Protein AF-A0A2R4X0C4-F1 (afdb_monomer_lite)

Organism: NCBI:txid1679096

pLDDT: mean 75.8, std 21.34, range [22.02, 98.19]

Structure (mmCIF, N/CA/C/O backbone):
data_AF-A0A2R4X0C4-F1
#
_entry.id   AF-A0A2R4X0C4-F1
#
loop_
_atom_site.group_PDB
_atom_site.id
_atom_site.type_symbol
_atom_site.label_atom_id
_atom_site.label_alt_id
_atom_site.label_comp_id
_atom_site.label_asym_id
_atom_site.label_entity_id
_atom_site.label_seq_id
_atom_site.pdbx_PDB_ins_code
_atom_site.Cartn_x
_atom_site.Cartn_y
_atom_site.Cartn_z
_atom_site.occupancy
_atom_site.B_iso_or_equiv
_atom_site.auth_seq_id
_atom_site.auth_comp_id
_atom_site.auth_asym_id
_atom_site.auth_atom_id
_atom_site.pdbx_PDB_model_num
ATOM 1 N N . MET A 1 1 ? -17.605 55.710 53.376 1.00 38.50 1 MET A N 1
ATOM 2 C CA . MET A 1 1 ? -18.791 55.066 52.773 1.00 38.50 1 MET A CA 1
ATOM 3 C C . MET A 1 1 ? -18.581 53.583 53.042 1.00 38.50 1 MET A C 1
ATOM 5 O O . MET A 1 1 ? -17.555 53.087 52.608 1.00 38.50 1 MET A O 1
ATOM 9 N N . ARG A 1 2 ? -19.222 52.994 54.061 1.00 29.89 2 ARG A N 1
ATOM 10 C CA . ARG A 1 2 ? -20.649 52.593 54.121 1.00 29.89 2 ARG A CA 1
ATOM 11 C C . ARG A 1 2 ? -21.004 51.613 52.997 1.00 29.89 2 ARG A C 1
ATOM 13 O O . ARG A 1 2 ? -20.759 51.986 51.859 1.00 29.89 2 ARG A O 1
ATOM 20 N N . ASP A 1 3 ? -21.617 50.445 53.194 1.00 27.94 3 ASP A N 1
ATOM 21 C CA . ASP A 1 3 ? -22.065 49.638 54.363 1.00 27.94 3 ASP A CA 1
ATOM 22 C C . ASP A 1 3 ? -22.330 48.201 53.798 1.00 27.94 3 ASP A C 1
ATOM 24 O O . ASP A 1 3 ? -22.493 48.092 52.585 1.00 27.94 3 ASP A O 1
ATOM 28 N N . ILE A 1 4 ? -22.401 47.048 54.489 1.00 29.62 4 ILE A N 1
ATOM 29 C CA . ILE A 1 4 ? -22.318 46.602 55.903 1.00 29.62 4 ILE A CA 1
ATOM 30 C C . ILE A 1 4 ? -21.892 45.090 55.861 1.00 29.62 4 ILE A C 1
ATOM 32 O O . ILE A 1 4 ? -22.227 44.408 54.900 1.00 29.62 4 ILE A O 1
ATOM 36 N N . HIS A 1 5 ? -20.954 44.576 56.680 1.00 27.12 5 HIS A N 1
ATOM 37 C CA . HIS A 1 5 ? -21.185 43.674 57.846 1.00 27.12 5 HIS A CA 1
ATOM 38 C C . HIS A 1 5 ? -22.244 42.548 57.634 1.00 27.12 5 HIS A C 1
ATOM 40 O O . HIS A 1 5 ? -23.368 42.836 57.265 1.00 27.12 5 HIS A O 1
ATOM 46 N N . THR A 1 6 ? -21.988 41.251 57.863 1.00 28.30 6 THR A N 1
ATOM 47 C CA . THR A 1 6 ? -21.573 40.638 59.147 1.00 28.30 6 THR A CA 1
ATOM 48 C C . THR A 1 6 ? -21.000 39.212 58.995 1.00 28.30 6 THR A C 1
ATOM 50 O O . THR A 1 6 ? -21.587 38.374 58.317 1.00 28.30 6 THR A O 1
ATOM 53 N N . THR A 1 7 ? -19.927 38.910 59.732 1.00 36.22 7 THR A N 1
ATOM 54 C CA . THR A 1 7 ? -19.578 37.570 60.278 1.00 36.22 7 THR A CA 1
ATOM 55 C C . THR A 1 7 ? -20.408 37.336 61.579 1.00 36.22 7 THR A C 1
ATOM 57 O O . THR A 1 7 ? -21.028 38.321 61.998 1.00 36.22 7 THR A O 1
ATOM 60 N N . PRO A 1 8 ? -20.486 36.156 62.267 1.00 35.97 8 PRO A N 1
ATOM 61 C CA . PRO A 1 8 ? -19.370 35.235 62.582 1.00 35.97 8 PRO A CA 1
ATOM 62 C C . PRO A 1 8 ? -19.723 33.737 62.831 1.00 35.97 8 PRO A C 1
ATOM 64 O O . PRO A 1 8 ? -20.830 33.299 62.546 1.00 35.97 8 PRO A O 1
ATOM 67 N N . ASP A 1 9 ? -18.772 33.022 63.460 1.00 27.05 9 ASP A N 1
ATOM 68 C CA . ASP A 1 9 ? -18.922 31.760 64.225 1.00 27.05 9 ASP A CA 1
ATOM 69 C C . ASP A 1 9 ? -19.062 30.455 63.390 1.00 27.05 9 ASP A C 1
ATOM 71 O O . ASP A 1 9 ? -19.863 30.379 62.468 1.00 27.05 9 ASP A O 1
ATOM 75 N N . GLY A 1 10 ? -18.293 29.377 63.615 1.00 28.72 10 GLY A N 1
ATOM 76 C CA . GLY A 1 10 ? -17.219 29.170 64.602 1.00 28.72 10 GLY A CA 1
ATOM 77 C C . GLY A 1 10 ? -17.494 28.154 65.721 1.00 28.72 10 GLY A C 1
ATOM 78 O O . GLY A 1 10 ? -17.033 28.368 66.841 1.00 28.72 10 GLY A O 1
ATOM 79 N N . SER A 1 11 ? -18.152 27.024 65.439 1.00 25.64 11 SER A N 1
ATOM 80 C CA . SER A 1 11 ? -18.347 25.945 66.425 1.00 25.64 11 SER A CA 1
ATOM 81 C C . SER A 1 11 ? -18.041 24.537 65.890 1.00 25.64 11 SER A C 1
ATOM 83 O O . SER A 1 11 ? -18.167 24.238 64.704 1.00 25.64 11 SER A O 1
ATOM 85 N N . GLN A 1 12 ? -17.559 23.675 66.793 1.00 25.05 12 GLN A N 1
ATOM 86 C CA . GLN A 1 12 ? -17.023 22.344 66.493 1.00 25.05 12 GLN A CA 1
ATOM 87 C C . GLN A 1 12 ? -18.089 21.232 66.463 1.00 25.05 12 GLN A C 1
ATOM 89 O O . GLN A 1 12 ? -19.072 21.274 67.194 1.00 25.05 12 GLN A O 1
ATOM 94 N N . ALA A 1 13 ? -17.767 20.177 65.707 1.00 24.95 13 ALA A N 1
ATOM 95 C CA . ALA A 1 13 ? -18.035 18.759 65.985 1.00 24.95 13 ALA A CA 1
ATOM 96 C C . ALA A 1 13 ? -19.444 18.310 66.443 1.00 24.95 13 ALA A C 1
ATOM 98 O O . ALA A 1 13 ? -19.803 18.417 67.612 1.00 24.95 13 ALA A O 1
ATOM 99 N N . VAL A 1 14 ? -20.126 17.533 65.586 1.00 23.64 14 VAL A N 1
ATOM 100 C CA . VAL A 1 14 ? -20.993 16.429 66.050 1.00 23.64 14 VAL A CA 1
ATOM 101 C C . VAL A 1 14 ? -20.797 15.181 65.185 1.00 23.64 14 VAL A C 1
ATOM 103 O O . VAL A 1 14 ? -21.371 15.054 64.105 1.00 23.64 14 VAL A O 1
ATOM 106 N N . SER A 1 15 ? -20.057 14.204 65.713 1.00 27.23 15 SER A N 1
ATOM 107 C CA . SER A 1 15 ? -20.121 12.819 65.232 1.00 27.23 15 SER A CA 1
ATOM 108 C C . SER A 1 15 ? -21.524 12.260 65.493 1.00 27.23 15 SER A C 1
ATOM 110 O O . SER A 1 15 ? -21.941 12.117 66.645 1.00 27.23 15 SER A O 1
ATOM 112 N N . ARG A 1 16 ? -22.281 11.939 64.437 1.00 24.89 16 ARG A N 1
ATOM 113 C CA . ARG A 1 16 ? -23.623 11.349 64.568 1.00 24.89 16 ARG A CA 1
ATOM 114 C C . ARG A 1 16 ? -23.571 9.822 64.626 1.00 24.89 16 ARG A C 1
ATOM 116 O O . ARG A 1 16 ? -24.017 9.138 63.712 1.00 24.89 16 ARG A O 1
ATOM 123 N N . ARG A 1 17 ? -23.155 9.282 65.776 1.00 23.05 17 ARG A N 1
ATOM 124 C CA . ARG A 1 17 ? -23.649 7.959 66.196 1.00 23.05 17 ARG A CA 1
ATOM 125 C C . ARG A 1 17 ? -25.148 8.063 66.495 1.00 23.05 17 ARG A C 1
ATOM 127 O O . ARG A 1 17 ? -25.543 8.796 67.400 1.00 23.05 17 ARG A O 1
ATOM 134 N N . ARG A 1 18 ? -25.974 7.256 65.828 1.00 25.33 18 ARG A N 1
ATOM 135 C CA . ARG A 1 18 ? -27.241 6.784 66.406 1.00 25.33 18 ARG A CA 1
ATOM 136 C C . ARG A 1 18 ? -27.170 5.276 66.578 1.00 25.33 18 ARG A C 1
ATOM 138 O O . ARG A 1 18 ? -27.053 4.543 65.606 1.00 25.33 18 ARG A O 1
ATOM 145 N N . LEU A 1 19 ? -27.260 4.836 67.831 1.00 23.55 19 LEU A N 1
ATOM 146 C CA . LEU A 1 19 ? -27.562 3.447 68.141 1.00 23.55 19 LEU A CA 1
ATOM 147 C C . LEU A 1 19 ? -28.991 3.122 67.704 1.00 23.55 19 LEU A C 1
ATOM 149 O O . LEU A 1 19 ? -29.913 3.874 68.021 1.00 23.55 19 LEU A O 1
ATOM 153 N N . LEU A 1 20 ? -29.177 1.930 67.150 1.00 23.52 20 LEU A N 1
ATOM 154 C CA . LEU A 1 20 ? -30.363 1.122 67.405 1.00 23.52 20 LEU A CA 1
ATOM 155 C C . LEU A 1 20 ? -29.918 -0.315 67.696 1.00 23.52 20 LEU A C 1
ATOM 157 O O . LEU A 1 20 ? -28.870 -0.766 67.242 1.00 23.52 20 LEU A O 1
ATOM 161 N N . LYS A 1 21 ? -30.650 -0.960 68.604 1.00 24.67 21 LYS A N 1
ATOM 162 C CA . LYS A 1 21 ? -30.240 -2.192 69.289 1.00 24.67 21 LYS A CA 1
ATOM 163 C C . LYS A 1 21 ? -30.433 -3.404 68.382 1.00 24.67 21 LYS A C 1
ATOM 165 O O . LYS A 1 21 ? -31.436 -3.477 67.680 1.00 24.67 21 LYS A O 1
ATOM 170 N N . GLY A 1 22 ? -29.531 -4.375 68.476 1.00 22.02 22 GLY A N 1
ATOM 171 C CA . GLY A 1 22 ? -29.713 -5.672 67.833 1.00 22.02 22 GLY A CA 1
ATOM 172 C C . GLY A 1 22 ? -30.653 -6.603 68.607 1.00 22.02 22 GLY A C 1
ATOM 173 O O . GLY A 1 22 ? -30.726 -6.557 69.835 1.00 22.02 22 GLY A O 1
ATOM 174 N N . ALA A 1 23 ? -31.308 -7.483 67.857 1.00 26.17 23 ALA A N 1
ATOM 175 C CA . ALA A 1 23 ? -31.601 -8.873 68.203 1.00 26.17 23 ALA A CA 1
ATOM 176 C C . ALA A 1 23 ? -31.769 -9.593 66.854 1.00 26.17 23 ALA A C 1
ATOM 178 O O . ALA A 1 23 ? -32.600 -9.176 66.051 1.00 26.17 23 ALA A O 1
ATOM 179 N N . GLY A 1 24 ? -30.902 -10.558 66.545 1.00 23.52 24 GLY A N 1
ATOM 180 C CA . GLY A 1 24 ? -30.756 -11.079 65.181 1.00 23.52 24 GLY A CA 1
ATOM 181 C C . GLY A 1 24 ? -31.436 -12.424 64.930 1.00 23.52 24 GLY A C 1
ATOM 182 O O . GLY A 1 24 ? -31.888 -13.093 65.855 1.00 23.52 24 GLY A O 1
ATOM 183 N N . ALA A 1 25 ? -31.405 -12.837 63.666 1.00 24.45 25 ALA A N 1
ATOM 184 C CA . ALA A 1 25 ? -31.368 -14.228 63.224 1.00 24.45 25 ALA A CA 1
ATOM 185 C C . ALA A 1 25 ? -30.681 -14.257 61.848 1.00 24.45 25 ALA A C 1
ATOM 187 O O . ALA A 1 25 ? -30.826 -13.313 61.072 1.00 24.45 25 ALA A O 1
ATOM 188 N N . ALA A 1 26 ? -29.890 -15.293 61.575 1.00 24.94 26 ALA A N 1
ATOM 189 C CA . ALA A 1 26 ? -29.137 -15.414 60.331 1.00 24.94 26 ALA A CA 1
ATOM 190 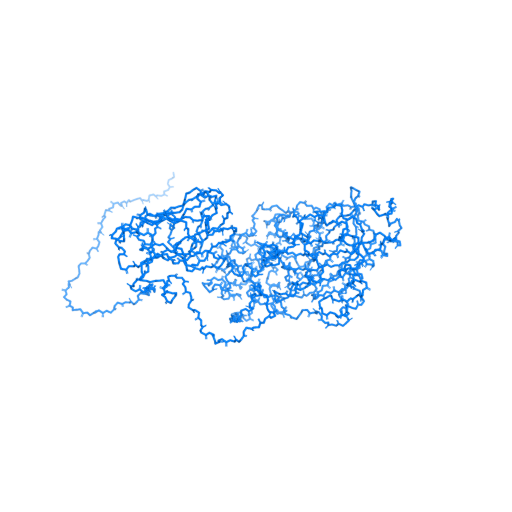C C . ALA A 1 26 ? -30.019 -15.872 59.161 1.00 24.94 26 ALA A C 1
ATOM 192 O O . ALA A 1 26 ? -30.961 -16.632 59.372 1.00 24.94 26 ALA A O 1
ATOM 193 N N . LEU A 1 27 ? -29.631 -15.492 57.941 1.00 25.28 27 LEU A N 1
ATOM 194 C CA . LEU A 1 27 ? -29.682 -16.332 56.739 1.00 25.28 27 LEU A CA 1
ATOM 195 C C . LEU A 1 27 ? -28.745 -15.720 55.687 1.00 25.28 27 LEU A C 1
ATOM 197 O O . LEU A 1 27 ? -28.740 -14.506 55.492 1.00 25.28 27 LEU A O 1
ATOM 201 N N . ALA A 1 28 ? -27.904 -16.556 55.077 1.00 26.81 28 ALA A N 1
ATOM 202 C CA . ALA A 1 28 ? -26.949 -16.146 54.051 1.00 26.81 28 ALA A CA 1
ATOM 203 C C . ALA A 1 28 ? -27.628 -16.016 52.676 1.00 26.81 28 ALA A C 1
ATOM 205 O O . ALA A 1 28 ? -28.648 -16.655 52.422 1.00 26.81 28 ALA A O 1
ATOM 206 N N . GLY A 1 29 ? -27.046 -15.199 51.800 1.00 25.61 29 GLY A N 1
ATOM 207 C CA . GLY A 1 29 ? -27.578 -14.901 50.467 1.00 25.61 29 GLY A CA 1
ATOM 208 C C . GLY A 1 29 ? -26.867 -13.699 49.854 1.00 25.61 29 GLY A C 1
ATOM 209 O O . GLY A 1 29 ? -27.503 -12.694 49.550 1.00 25.61 29 GLY A O 1
ATOM 210 N N . GLY A 1 30 ? -25.534 -13.764 49.796 1.00 25.02 30 GLY A N 1
ATOM 211 C CA . GLY A 1 30 ? -24.702 -12.717 49.210 1.00 25.02 30 GLY A CA 1
ATOM 212 C C . GLY A 1 30 ? -24.707 -12.780 47.685 1.00 25.02 30 GLY A C 1
ATOM 213 O O . GLY A 1 30 ? -24.731 -13.863 47.108 1.00 25.02 30 GLY A O 1
ATOM 214 N N . VAL A 1 31 ? -24.682 -11.597 47.073 1.00 25.61 31 VAL A N 1
ATOM 215 C CA . VAL A 1 31 ? -24.464 -11.347 45.643 1.00 25.61 31 VAL A CA 1
ATOM 216 C C . VAL A 1 31 ? -23.299 -12.189 45.111 1.00 25.61 31 VAL A C 1
ATOM 218 O O . VAL A 1 31 ? -22.231 -12.204 45.721 1.00 25.61 31 VAL A O 1
ATOM 221 N N . ALA A 1 32 ? -23.500 -12.854 43.972 1.00 24.97 32 ALA A N 1
ATOM 222 C CA . ALA A 1 32 ? -22.416 -13.500 43.246 1.00 24.97 32 ALA A CA 1
ATOM 223 C C . ALA A 1 32 ? -21.532 -12.422 42.604 1.00 24.97 32 ALA A C 1
ATOM 225 O O . ALA A 1 32 ? -21.972 -11.703 41.710 1.00 24.97 32 ALA A O 1
ATOM 226 N N . ILE A 1 33 ? -20.301 -12.312 43.093 1.00 28.77 33 ILE A N 1
ATOM 227 C CA . ILE A 1 33 ? -19.210 -11.624 42.408 1.00 28.77 33 ILE A CA 1
ATOM 228 C C . ILE A 1 33 ? -18.574 -12.698 41.521 1.00 28.77 33 ILE A C 1
ATOM 230 O O . ILE A 1 33 ? -18.194 -13.751 42.039 1.00 28.77 33 ILE A O 1
ATOM 234 N N . GLY A 1 34 ? -18.542 -12.481 40.203 1.00 25.33 34 GLY A N 1
ATOM 235 C CA . GLY A 1 34 ? -17.935 -13.428 39.267 1.00 25.33 34 GLY A CA 1
ATOM 236 C C . GLY A 1 34 ? -16.476 -13.655 39.647 1.00 25.33 34 GLY A C 1
ATOM 237 O O . GLY A 1 34 ? -15.715 -12.698 39.745 1.00 25.33 34 GLY A O 1
ATOM 238 N N . SER A 1 35 ? -16.122 -14.900 39.956 1.00 26.89 35 SER A N 1
ATOM 239 C CA . SER A 1 35 ? -14.750 -15.269 40.308 1.00 26.89 35 SER A CA 1
ATOM 240 C C . SER A 1 35 ? -13.973 -15.594 39.038 1.00 26.89 35 SER A C 1
ATOM 242 O O . SER A 1 35 ? -14.538 -16.195 38.124 1.00 26.89 35 SER A O 1
ATOM 244 N N . VAL A 1 36 ? -12.695 -15.216 39.018 1.00 34.34 36 VAL A N 1
ATOM 245 C CA . VAL A 1 36 ? -11.716 -15.622 38.000 1.00 34.34 36 VAL A CA 1
ATOM 246 C C . VAL A 1 36 ? -11.762 -17.144 37.822 1.00 34.34 36 VAL A C 1
ATOM 248 O O . VAL A 1 36 ? -11.874 -17.882 38.807 1.00 34.34 36 VAL A O 1
ATOM 251 N N . LEU A 1 37 ? -11.719 -17.609 36.572 1.00 35.47 37 LEU A N 1
ATOM 252 C CA . LEU A 1 37 ? -11.625 -19.032 36.250 1.00 35.47 37 LEU A CA 1
ATOM 253 C C . LEU A 1 37 ? -10.254 -19.540 36.707 1.00 35.47 37 LEU A C 1
ATOM 255 O O . LEU A 1 37 ? -9.228 -19.086 36.215 1.00 35.47 37 LEU A O 1
ATOM 259 N N . GLY A 1 38 ? -10.240 -20.444 37.686 1.00 31.19 38 GLY A N 1
ATOM 260 C CA . GLY A 1 38 ? -8.998 -20.994 38.219 1.00 31.19 38 GLY A CA 1
ATOM 261 C C . GLY A 1 38 ? -8.352 -22.001 37.268 1.00 31.19 38 GLY A C 1
ATOM 262 O O . GLY A 1 38 ? -9.052 -22.801 36.643 1.00 31.19 38 GLY A O 1
ATOM 263 N N . ALA A 1 39 ? -7.019 -21.999 37.240 1.00 39.78 39 ALA A N 1
ATOM 264 C CA . ALA A 1 39 ? -6.217 -23.117 36.750 1.00 39.78 39 ALA A CA 1
ATOM 265 C C . ALA A 1 39 ? -6.627 -24.439 37.451 1.00 39.78 39 ALA A C 1
ATOM 267 O O . ALA A 1 39 ? -7.161 -24.397 38.569 1.00 39.78 39 ALA A O 1
ATOM 268 N N . PRO A 1 40 ? -6.404 -25.616 36.833 1.00 45.62 40 PRO A N 1
ATOM 269 C CA . PRO A 1 40 ? -6.661 -26.898 37.487 1.00 45.62 40 PRO A CA 1
ATOM 270 C C . PRO A 1 40 ? -5.887 -27.010 38.811 1.00 45.62 40 PRO A C 1
ATOM 272 O O . PRO A 1 40 ? -4.775 -26.501 38.933 1.00 45.62 40 PRO A O 1
ATOM 275 N N . GLU A 1 4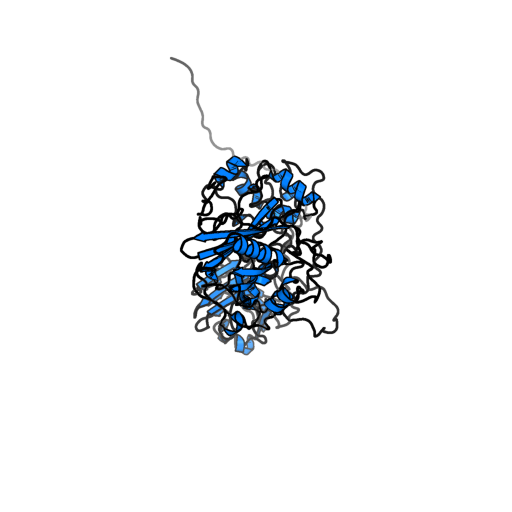1 ? -6.460 -27.707 39.803 1.00 53.91 41 GLU A N 1
ATOM 276 C CA . GLU A 1 41 ? -5.948 -27.748 41.192 1.00 53.91 41 GLU A CA 1
ATOM 277 C C . GLU A 1 41 ? -4.528 -28.351 41.352 1.00 53.91 41 GLU A C 1
ATOM 279 O O . GLU A 1 41 ? -3.991 -28.344 42.460 1.00 53.91 41 GLU A O 1
ATOM 284 N N . ASP A 1 42 ? -3.915 -28.839 40.267 1.00 71.56 42 ASP A N 1
ATOM 285 C CA . ASP A 1 42 ? -2.631 -29.548 40.242 1.00 71.56 42 ASP A CA 1
ATOM 286 C C . ASP A 1 42 ? -1.476 -28.779 39.549 1.00 71.56 42 ASP A C 1
ATOM 288 O O . ASP A 1 42 ? -0.366 -29.307 39.492 1.00 71.56 42 ASP A O 1
ATOM 292 N N . THR A 1 43 ? -1.684 -27.559 39.026 1.00 83.06 43 THR A N 1
ATOM 293 C CA . THR A 1 43 ? -0.612 -26.726 38.420 1.00 83.06 43 THR A CA 1
ATOM 294 C C . THR A 1 43 ? -0.298 -25.481 39.243 1.00 83.06 43 THR A C 1
ATOM 296 O O . THR A 1 43 ? -1.205 -24.730 39.604 1.00 83.06 43 THR A O 1
ATOM 299 N N . LEU A 1 44 ? 0.989 -25.199 39.464 1.00 89.94 44 LEU A N 1
ATOM 300 C CA . LEU A 1 44 ? 1.458 -23.973 40.116 1.00 89.94 44 LEU A CA 1
ATOM 301 C C . LEU A 1 44 ? 2.009 -22.998 39.069 1.00 89.94 44 LEU A C 1
ATOM 303 O O . LEU A 1 44 ? 3.155 -23.127 38.643 1.00 89.94 44 LEU A O 1
ATOM 307 N N . VAL A 1 45 ? 1.199 -22.011 38.692 1.00 91.31 45 VAL A N 1
ATOM 308 C CA . VAL A 1 45 ? 1.635 -20.857 37.890 1.00 91.31 45 VAL A CA 1
ATOM 309 C C . VAL A 1 45 ? 2.645 -20.047 38.707 1.00 91.31 45 VAL A C 1
ATOM 311 O O . VAL A 1 45 ? 2.419 -19.796 39.891 1.00 91.31 45 VAL A O 1
ATOM 314 N N . VAL A 1 46 ? 3.777 -19.705 38.096 1.00 93.00 46 VAL A N 1
ATOM 315 C CA . VAL A 1 46 ? 4.843 -18.887 38.694 1.00 93.00 46 VAL A CA 1
ATOM 316 C C . VAL A 1 46 ? 4.762 -17.464 38.169 1.00 93.00 46 VAL A C 1
ATOM 318 O O . VAL A 1 46 ? 4.858 -16.527 38.955 1.00 93.00 46 VAL A O 1
ATOM 321 N N . ASP A 1 47 ? 4.597 -17.327 36.855 1.00 92.06 47 ASP A N 1
ATOM 322 C CA . ASP A 1 47 ? 4.467 -16.050 36.165 1.00 92.06 47 ASP A CA 1
ATOM 323 C C . ASP A 1 47 ? 3.623 -16.235 34.902 1.00 92.06 47 ASP A C 1
ATOM 325 O O . ASP A 1 47 ? 3.873 -17.159 34.125 1.00 92.06 47 ASP A O 1
ATOM 329 N N . SER A 1 48 ? 2.630 -15.380 34.712 1.00 87.44 48 SER A N 1
ATOM 330 C CA . SER A 1 48 ? 1.771 -15.285 33.529 1.00 87.44 48 SER A CA 1
ATOM 331 C C . SER A 1 48 ? 1.798 -13.887 32.910 1.00 87.44 48 SER A C 1
ATOM 333 O O . SER A 1 48 ? 1.065 -13.618 31.967 1.00 87.44 48 SER A O 1
ATOM 335 N N . PHE A 1 49 ? 2.652 -12.994 33.430 1.00 87.56 49 PHE A N 1
ATOM 336 C CA . PHE A 1 49 ? 2.900 -11.644 32.919 1.00 87.56 49 PHE A CA 1
ATOM 337 C C . PHE A 1 49 ? 1.664 -10.720 32.791 1.00 87.56 49 PHE A C 1
ATOM 339 O O . PHE A 1 49 ? 1.772 -9.649 32.191 1.00 87.56 49 PHE A O 1
ATOM 346 N N . ASP A 1 50 ? 0.510 -11.080 33.367 1.00 82.31 50 ASP A N 1
ATOM 347 C CA . ASP A 1 50 ? -0.743 -10.307 33.299 1.00 82.31 50 ASP A CA 1
ATOM 348 C C . ASP A 1 50 ? -0.889 -9.236 34.406 1.00 82.31 50 ASP A C 1
ATOM 350 O O . ASP A 1 50 ? -1.759 -8.363 34.330 1.00 82.31 50 ASP A O 1
ATOM 354 N N . GLY A 1 51 ? -0.018 -9.277 35.420 1.00 73.88 51 GLY A N 1
ATOM 355 C CA . GLY A 1 51 ? -0.041 -8.379 36.574 1.00 73.88 51 GLY A CA 1
ATOM 356 C C . GLY A 1 51 ? 0.295 -6.914 36.259 1.00 73.88 51 GLY A C 1
ATOM 357 O O . GLY A 1 51 ? 0.850 -6.578 35.217 1.00 73.88 51 GLY A O 1
ATOM 358 N N . GLU A 1 52 ? 0.019 -6.009 37.209 1.00 72.50 52 GLU A N 1
ATOM 359 C CA . GLU A 1 52 ? 0.247 -4.557 37.038 1.00 72.50 52 GLU A CA 1
ATOM 360 C C . GLU A 1 52 ? 1.735 -4.175 36.859 1.00 72.50 52 GLU A C 1
ATOM 362 O O . GLU A 1 52 ? 2.045 -3.133 36.278 1.00 72.50 52 GLU A O 1
ATOM 367 N N . THR A 1 53 ? 2.662 -4.997 37.365 1.00 79.56 53 THR A N 1
ATOM 368 C CA . THR A 1 53 ? 4.121 -4.781 37.300 1.00 79.56 53 THR A CA 1
ATOM 369 C C . THR A 1 53 ? 4.865 -6.103 37.029 1.00 79.56 53 THR A C 1
ATOM 371 O O . THR A 1 53 ? 5.581 -6.595 37.907 1.00 79.56 53 THR A O 1
ATOM 374 N N . PRO A 1 54 ? 4.727 -6.695 35.827 1.00 79.31 54 PRO A N 1
ATOM 375 C CA . PRO A 1 54 ? 5.119 -8.085 35.541 1.00 79.31 54 PRO A CA 1
ATOM 376 C C . PRO A 1 54 ? 6.642 -8.315 35.460 1.00 79.31 54 PRO A C 1
ATOM 378 O O . PRO A 1 54 ? 7.106 -9.447 35.382 1.00 79.31 54 PRO A O 1
ATOM 381 N N . LEU A 1 55 ? 7.442 -7.242 35.514 1.00 87.25 55 LEU A N 1
ATOM 382 C CA . LEU A 1 55 ? 8.909 -7.275 35.641 1.00 87.25 55 LEU A CA 1
ATOM 383 C C . LEU A 1 55 ? 9.415 -6.775 37.008 1.00 87.25 55 LEU A C 1
ATOM 385 O O . LEU A 1 55 ? 10.602 -6.474 37.156 1.00 87.25 55 LEU A O 1
ATOM 389 N N . GLU A 1 56 ? 8.516 -6.663 37.990 1.00 86.06 56 GLU A N 1
ATOM 390 C CA . GLU A 1 56 ? 8.849 -6.418 39.399 1.00 86.06 56 GLU A CA 1
ATOM 391 C C . GLU A 1 56 ? 8.268 -7.498 40.327 1.00 86.06 56 GLU A C 1
ATOM 393 O O . GLU A 1 56 ? 8.898 -7.835 41.331 1.00 86.06 56 GLU A O 1
ATOM 398 N N . THR A 1 57 ? 7.071 -8.022 40.025 1.00 87.06 57 THR A N 1
ATOM 399 C CA . THR A 1 57 ? 6.352 -9.022 40.836 1.00 87.06 57 THR A CA 1
ATOM 400 C C . THR A 1 57 ? 5.676 -10.069 39.946 1.00 87.06 57 THR A C 1
ATOM 402 O O . THR A 1 57 ? 5.118 -9.709 38.913 1.00 87.06 57 THR A O 1
ATOM 405 N N . ASN A 1 58 ? 5.698 -11.333 40.375 1.00 91.94 58 ASN A N 1
ATOM 406 C CA . ASN A 1 58 ? 5.079 -12.485 39.711 1.00 91.94 58 ASN A CA 1
ATOM 407 C C . ASN A 1 58 ? 3.793 -12.970 40.421 1.00 91.94 58 ASN A C 1
ATOM 409 O O . ASN A 1 58 ? 3.438 -12.473 41.493 1.00 91.94 58 ASN A O 1
ATOM 413 N N . ASP A 1 59 ? 3.133 -14.000 39.879 1.00 90.75 59 ASP A N 1
ATOM 414 C CA . ASP A 1 59 ? 1.882 -14.590 40.407 1.00 90.75 59 ASP A CA 1
ATOM 415 C C . ASP A 1 59 ? 1.989 -15.206 41.817 1.00 90.75 59 ASP A C 1
ATOM 417 O O . ASP A 1 59 ? 0.988 -15.582 42.435 1.00 90.75 59 ASP A O 1
ATOM 421 N N . LEU A 1 60 ? 3.204 -15.328 42.358 1.00 90.00 60 LEU A N 1
ATOM 422 C CA . LEU A 1 60 ? 3.465 -15.840 43.703 1.00 90.00 60 LEU A CA 1
ATOM 423 C C . LEU A 1 60 ? 3.665 -14.728 44.749 1.00 90.00 60 LEU A C 1
ATOM 425 O O . LEU A 1 60 ? 4.056 -15.046 45.877 1.00 90.00 60 LEU A O 1
ATOM 429 N N . ASP A 1 61 ? 3.402 -13.462 44.392 1.00 89.38 61 ASP A N 1
ATOM 430 C CA . ASP A 1 61 ? 3.758 -12.244 45.145 1.00 89.38 61 ASP A CA 1
ATOM 431 C C . ASP A 1 61 ? 5.284 -12.115 45.400 1.00 89.38 61 ASP A C 1
ATOM 433 O O . ASP A 1 61 ? 5.728 -11.466 46.355 1.00 89.38 61 ASP A O 1
ATOM 437 N N . ASN A 1 62 ? 6.107 -12.752 44.560 1.00 90.31 62 ASN A N 1
ATOM 438 C CA . ASN A 1 62 ? 7.570 -12.762 44.639 1.00 90.31 62 ASN A CA 1
ATOM 439 C C . ASN A 1 62 ? 8.190 -11.902 43.526 1.00 90.31 62 ASN A C 1
ATOM 441 O O . ASN A 1 62 ? 7.520 -11.547 42.564 1.00 90.31 62 ASN A O 1
ATOM 445 N N . TRP A 1 63 ? 9.483 -11.568 43.629 1.00 93.06 63 TRP A N 1
ATOM 446 C CA . TRP A 1 63 ? 10.124 -10.734 42.606 1.00 93.06 63 TRP A CA 1
ATOM 447 C C . TRP A 1 63 ? 10.340 -11.471 41.275 1.00 93.06 63 TRP A C 1
ATOM 449 O O . TRP A 1 63 ? 10.778 -12.626 41.256 1.00 93.06 63 TRP A O 1
ATOM 459 N N . SER A 1 64 ? 10.111 -10.750 40.179 1.00 93.94 64 SER A N 1
ATOM 460 C CA . SER A 1 64 ? 10.583 -11.053 38.823 1.00 93.94 64 SER A CA 1
ATOM 461 C C . SER A 1 64 ? 11.493 -9.916 38.336 1.00 93.94 64 SER A C 1
ATOM 463 O O . SER A 1 64 ? 11.457 -8.812 38.883 1.00 93.94 64 SER A O 1
ATOM 465 N N . THR A 1 65 ? 12.382 -10.175 37.372 1.00 93.81 65 THR A N 1
ATOM 466 C CA . THR A 1 65 ? 13.197 -9.128 36.729 1.00 93.81 65 THR A CA 1
ATOM 467 C C . THR A 1 65 ? 13.820 -9.601 35.413 1.00 93.81 65 THR A C 1
ATOM 469 O O . THR A 1 65 ? 14.139 -10.780 35.265 1.00 93.81 65 THR A O 1
ATOM 472 N N . ALA A 1 66 ? 14.061 -8.672 34.486 1.00 94.62 66 ALA A N 1
ATOM 473 C CA . ALA A 1 66 ? 14.828 -8.885 33.258 1.00 94.62 66 ALA A CA 1
ATOM 474 C C . ALA A 1 66 ? 16.009 -7.900 33.209 1.00 94.62 66 ALA A C 1
ATOM 476 O O . ALA A 1 66 ? 15.828 -6.699 33.419 1.00 94.62 66 ALA A O 1
ATOM 477 N N . VAL A 1 67 ? 17.228 -8.392 32.965 1.00 89.69 67 VAL A N 1
ATOM 478 C CA . VAL A 1 67 ? 18.465 -7.595 33.037 1.00 89.69 67 VAL A CA 1
ATOM 479 C C . VAL A 1 67 ? 19.440 -7.995 31.931 1.00 89.69 67 VAL A C 1
ATOM 481 O O . VAL A 1 67 ? 19.764 -9.168 31.774 1.00 89.69 67 VAL A O 1
ATOM 484 N N . GLY A 1 68 ? 19.995 -7.003 31.229 1.00 85.25 68 GLY A N 1
ATOM 485 C CA . GLY A 1 68 ? 21.084 -7.199 30.262 1.00 85.25 68 GLY A CA 1
ATOM 486 C C . GLY A 1 68 ? 20.649 -7.548 28.838 1.00 85.25 68 GLY A C 1
ATOM 487 O O . GLY A 1 68 ? 21.521 -7.745 28.004 1.00 85.25 68 GLY A O 1
ATOM 488 N N . PHE A 1 69 ? 19.343 -7.601 28.582 1.00 91.88 69 PHE A N 1
ATOM 489 C CA . PHE A 1 69 ? 18.749 -7.608 27.244 1.00 91.88 69 PHE A CA 1
ATOM 490 C C . PHE A 1 69 ? 18.865 -6.229 26.574 1.00 91.88 69 PHE A C 1
ATOM 492 O O . PHE A 1 69 ? 18.911 -5.212 27.276 1.00 91.88 69 PHE A O 1
ATOM 499 N N . GLU A 1 70 ? 18.842 -6.192 25.240 1.00 90.94 70 GLU A N 1
ATOM 500 C CA . GLU A 1 70 ? 18.713 -4.951 24.458 1.00 90.94 70 GLU A CA 1
ATOM 501 C C . GLU A 1 70 ? 17.320 -4.337 24.661 1.00 90.94 70 GLU A C 1
ATOM 503 O O . GLU A 1 70 ? 17.188 -3.134 24.909 1.00 90.94 70 GLU A O 1
ATOM 508 N N . SER A 1 71 ? 16.280 -5.178 24.688 1.00 90.12 71 SER A N 1
ATOM 509 C CA . SER A 1 71 ? 14.955 -4.800 25.177 1.00 90.12 71 SER A CA 1
ATOM 510 C C . SER A 1 71 ? 14.279 -5.938 25.951 1.00 90.12 71 SER A C 1
ATOM 512 O O . SER A 1 71 ? 14.441 -7.119 25.657 1.00 90.12 71 SER A O 1
ATOM 514 N N . ALA A 1 72 ? 13.533 -5.574 26.995 1.00 92.19 72 ALA A N 1
ATOM 515 C CA . ALA A 1 72 ? 12.693 -6.489 27.760 1.00 92.19 72 ALA A CA 1
ATOM 516 C C . ALA A 1 72 ? 11.366 -5.784 28.039 1.00 92.19 72 ALA A C 1
ATOM 518 O O . ALA A 1 72 ? 11.328 -4.791 28.772 1.00 92.19 72 ALA A O 1
ATOM 519 N N . THR A 1 73 ? 10.289 -6.243 27.406 1.00 91.06 73 THR A N 1
ATOM 520 C CA . THR A 1 73 ? 8.982 -5.574 27.460 1.00 91.06 73 THR A CA 1
ATOM 521 C C . THR A 1 73 ? 7.859 -6.583 27.622 1.00 91.06 73 THR A C 1
ATOM 523 O O . THR A 1 73 ? 7.924 -7.674 27.068 1.00 91.06 73 THR A O 1
ATOM 526 N N . VAL A 1 74 ? 6.824 -6.217 28.380 1.00 85.75 74 VAL A N 1
ATOM 527 C CA . VAL A 1 74 ? 5.605 -7.024 28.499 1.00 85.75 74 VAL A CA 1
ATOM 528 C C . VAL A 1 74 ? 4.469 -6.333 27.757 1.00 85.75 74 VAL A C 1
ATOM 530 O O . VAL A 1 74 ? 4.228 -5.140 27.954 1.00 85.75 74 VAL A O 1
ATOM 533 N N . SER A 1 75 ? 3.772 -7.083 26.909 1.00 76.44 75 SER A N 1
ATOM 534 C CA . SER A 1 75 ? 2.563 -6.653 26.205 1.00 76.44 75 SER A CA 1
ATOM 535 C C . SER A 1 75 ? 1.611 -7.841 26.121 1.00 76.44 75 SER A C 1
ATOM 537 O O . SER A 1 75 ? 2.036 -8.928 25.756 1.00 76.44 75 SER A O 1
ATOM 539 N N . ASN A 1 76 ? 0.326 -7.642 26.423 1.00 77.56 76 ASN A N 1
ATOM 540 C CA . ASN A 1 76 ? -0.715 -8.678 26.320 1.00 77.56 76 ASN A CA 1
ATOM 541 C C . ASN A 1 76 ? -0.363 -9.998 27.046 1.00 77.56 76 ASN A C 1
ATOM 543 O O . ASN A 1 76 ? -0.506 -11.066 26.461 1.00 77.56 76 ASN A O 1
ATOM 547 N N . ALA A 1 77 ? 0.128 -9.921 28.291 1.00 83.00 77 ALA A N 1
ATOM 548 C CA . ALA A 1 77 ? 0.568 -11.087 29.072 1.00 83.00 77 ALA A CA 1
ATOM 549 C C . ALA A 1 77 ? 1.697 -11.921 28.411 1.00 83.00 77 ALA A C 1
ATOM 551 O O . ALA A 1 77 ? 1.896 -13.089 28.724 1.00 83.00 77 ALA A O 1
ATOM 552 N N . VAL A 1 78 ? 2.477 -11.307 27.514 1.00 87.19 78 VAL A N 1
ATOM 553 C CA . VAL A 1 78 ? 3.680 -11.893 26.911 1.00 87.19 78 VAL A CA 1
ATOM 554 C C . VAL A 1 78 ? 4.888 -11.018 27.225 1.00 87.19 78 VAL A C 1
ATOM 556 O O . VAL A 1 78 ? 4.886 -9.819 26.939 1.00 87.19 78 VAL A O 1
ATOM 559 N N . LEU A 1 79 ? 5.935 -11.625 27.781 1.00 93.38 79 LEU A N 1
ATOM 560 C CA . LEU A 1 79 ? 7.254 -11.028 27.961 1.00 93.38 79 LEU A CA 1
ATOM 561 C C . LEU A 1 79 ? 8.124 -11.284 26.726 1.00 93.38 79 LEU A C 1
ATOM 563 O O . LEU A 1 79 ? 8.512 -12.419 26.469 1.00 93.38 79 LEU A O 1
ATOM 567 N N . SER A 1 80 ? 8.471 -10.222 26.005 1.00 94.88 80 SER A N 1
ATOM 568 C CA . SER A 1 80 ? 9.396 -10.234 24.870 1.00 94.88 80 SER A CA 1
ATOM 569 C C . SER A 1 80 ? 10.804 -9.823 25.316 1.00 94.88 80 SER A C 1
ATOM 571 O O . SER A 1 80 ? 10.968 -8.794 25.984 1.00 94.88 80 SER A O 1
ATOM 573 N N . LEU A 1 81 ? 11.805 -10.645 24.983 1.00 94.69 81 LEU A N 1
ATOM 574 C CA . LEU A 1 81 ? 13.209 -10.542 25.398 1.00 94.69 81 LEU A CA 1
ATOM 575 C C . LEU A 1 81 ? 14.125 -10.509 24.166 1.00 94.69 81 LEU A C 1
ATOM 577 O O . LEU A 1 81 ? 14.392 -11.541 23.549 1.00 94.69 81 LEU A O 1
ATOM 581 N N . GLU A 1 82 ? 14.623 -9.327 23.817 1.00 94.50 82 GLU A N 1
ATOM 582 C CA . GLU A 1 82 ? 15.563 -9.104 22.715 1.00 94.50 82 GLU A CA 1
ATOM 583 C C . GLU A 1 82 ? 17.009 -9.145 23.230 1.00 94.50 82 GLU A C 1
ATOM 585 O O . GLU A 1 82 ? 17.380 -8.376 24.121 1.00 94.50 82 GLU A O 1
ATOM 590 N N . TYR A 1 83 ? 17.835 -10.034 22.681 1.00 91.25 83 TYR A N 1
ATOM 591 C CA . TYR A 1 83 ? 19.216 -10.256 23.112 1.00 91.25 83 TYR A CA 1
ATOM 592 C C . TYR A 1 83 ? 20.232 -10.113 21.972 1.00 91.25 83 TYR A C 1
ATOM 594 O O . TYR A 1 83 ? 19.959 -10.467 20.826 1.00 91.25 83 TYR A O 1
ATOM 602 N N . ASP A 1 84 ? 21.432 -9.651 22.329 1.00 89.88 84 ASP A N 1
ATOM 603 C CA . ASP A 1 84 ? 22.657 -9.683 21.518 1.00 89.88 84 ASP A CA 1
ATOM 604 C C . ASP A 1 84 ? 23.814 -10.113 22.443 1.00 89.88 84 ASP A C 1
ATOM 606 O O . ASP A 1 84 ? 24.251 -9.338 23.294 1.00 89.88 84 ASP A O 1
ATOM 610 N N . ASP A 1 85 ? 24.235 -11.386 22.370 1.00 85.62 85 ASP A N 1
ATOM 611 C CA . ASP A 1 85 ? 25.267 -12.030 23.224 1.00 85.62 85 ASP A CA 1
ATOM 612 C C . ASP A 1 85 ? 24.979 -12.023 24.754 1.00 85.62 85 ASP A C 1
ATOM 614 O O . ASP A 1 85 ? 25.798 -12.476 25.567 1.00 85.62 85 ASP A O 1
ATOM 618 N N . GLY A 1 86 ? 23.812 -11.533 25.199 1.00 86.00 86 GLY A N 1
ATOM 619 C CA . GLY A 1 86 ? 23.545 -11.312 26.621 1.00 86.00 86 GLY A CA 1
ATOM 620 C C . GLY A 1 86 ? 22.098 -11.080 27.050 1.00 86.00 86 GLY A C 1
ATOM 621 O O . GLY A 1 86 ? 21.219 -10.728 26.270 1.00 86.00 86 GLY A O 1
ATOM 622 N N . GLY A 1 87 ? 21.882 -11.272 28.354 1.00 93.25 87 GLY A N 1
ATOM 623 C CA . GLY A 1 87 ? 20.609 -11.051 29.036 1.00 93.25 87 GLY A CA 1
ATOM 624 C C . GLY A 1 87 ? 20.188 -12.228 29.913 1.00 93.25 87 GLY A C 1
ATOM 625 O O . GLY A 1 87 ? 20.496 -13.386 29.628 1.00 93.25 87 GLY A O 1
ATOM 626 N N . PHE A 1 88 ? 19.481 -11.936 31.004 1.00 93.50 88 PHE A N 1
ATOM 627 C CA . PHE A 1 88 ? 18.740 -12.943 31.757 1.00 93.50 88 PHE A CA 1
ATOM 628 C C . PHE A 1 88 ? 17.422 -12.397 32.300 1.00 93.50 88 PHE A C 1
ATOM 630 O O . PHE A 1 88 ? 17.331 -11.252 32.752 1.00 93.50 88 PHE A O 1
ATOM 637 N N . TYR A 1 89 ? 16.408 -13.251 32.282 1.00 96.81 89 TYR A N 1
ATOM 638 C CA . TYR A 1 89 ? 15.164 -13.088 33.014 1.00 96.81 89 TYR A CA 1
ATOM 639 C C . TYR A 1 89 ? 15.164 -14.055 34.201 1.00 96.81 89 TYR A C 1
ATOM 641 O O . TYR A 1 89 ? 15.616 -15.193 34.068 1.00 96.81 89 TYR A O 1
ATOM 649 N N . ALA A 1 90 ? 14.683 -13.615 35.361 1.00 95.44 90 ALA A N 1
ATOM 650 C CA . ALA A 1 90 ? 14.618 -14.419 36.577 1.00 95.44 90 ALA A CA 1
ATOM 651 C C . ALA A 1 90 ? 13.321 -14.149 37.350 1.00 95.44 90 ALA A C 1
ATOM 653 O O . ALA A 1 90 ? 12.932 -12.993 37.519 1.00 95.44 90 ALA A O 1
ATOM 654 N N . THR A 1 91 ? 12.685 -15.205 37.861 1.00 95.44 91 THR A N 1
ATOM 655 C CA . THR A 1 91 ? 11.428 -15.134 38.623 1.00 95.44 91 THR A CA 1
ATOM 656 C C . THR A 1 91 ? 11.471 -16.061 39.840 1.00 95.44 91 THR A C 1
ATOM 658 O O . THR A 1 91 ? 11.895 -17.219 39.756 1.00 95.44 91 THR A O 1
ATOM 661 N N . ARG A 1 92 ? 11.113 -15.536 41.017 1.00 93.69 92 ARG A N 1
ATOM 662 C CA . ARG A 1 92 ? 11.362 -16.194 42.310 1.00 93.69 92 ARG A CA 1
ATOM 663 C C . ARG A 1 92 ? 10.190 -17.061 42.770 1.00 93.69 92 ARG A C 1
ATOM 665 O O . ARG A 1 92 ? 9.035 -16.641 42.785 1.00 93.69 92 ARG A O 1
ATOM 672 N N . VAL A 1 93 ? 10.512 -18.270 43.221 1.00 95.19 93 VAL A N 1
ATOM 673 C CA . VAL A 1 93 ? 9.554 -19.325 43.576 1.00 95.19 93 VAL A CA 1
ATOM 674 C C . VAL A 1 93 ? 9.447 -19.500 45.097 1.00 95.19 93 VAL A C 1
ATOM 676 O O . VAL A 1 93 ? 8.338 -19.488 45.626 1.00 95.19 93 VAL A O 1
ATOM 679 N N . GLU A 1 94 ? 10.577 -19.639 45.804 1.00 90.94 94 GLU A N 1
ATOM 680 C CA . GLU A 1 94 ? 10.683 -19.919 47.258 1.00 90.94 94 GLU A CA 1
ATOM 681 C C . GLU A 1 94 ? 9.724 -21.006 47.807 1.00 90.94 94 GLU A C 1
ATOM 683 O O . GLU A 1 94 ? 9.180 -20.882 48.911 1.00 90.94 94 GLU A O 1
ATOM 688 N N . ARG A 1 95 ? 9.465 -22.084 47.053 1.00 90.06 95 ARG A N 1
ATOM 689 C CA . ARG A 1 95 ? 8.435 -23.078 47.422 1.00 90.06 95 ARG A CA 1
ATOM 690 C C . ARG A 1 95 ? 8.837 -24.533 47.195 1.00 90.06 95 ARG A C 1
ATOM 692 O O . ARG A 1 95 ? 9.692 -24.863 46.376 1.00 90.06 95 ARG A O 1
ATOM 699 N N . ASP A 1 96 ? 8.170 -25.402 47.954 1.00 92.25 96 ASP A N 1
ATOM 700 C CA . ASP A 1 96 ? 8.117 -26.844 47.719 1.00 92.25 96 ASP A CA 1
ATOM 701 C C . ASP A 1 96 ? 7.230 -27.103 46.492 1.00 92.25 96 ASP A C 1
ATOM 703 O O . ASP A 1 96 ? 6.054 -26.733 46.469 1.00 92.25 96 ASP A O 1
ATOM 707 N N . VAL A 1 97 ? 7.813 -27.727 45.471 1.00 94.38 97 VAL A N 1
ATOM 708 C CA . VAL A 1 97 ? 7.158 -28.125 44.220 1.00 94.38 97 VAL A CA 1
ATOM 709 C C . VAL A 1 97 ? 7.218 -29.644 44.016 1.00 94.38 97 VAL A C 1
ATOM 711 O O . VAL A 1 97 ? 7.078 -30.121 42.896 1.00 94.38 97 VAL A O 1
ATOM 714 N N . THR A 1 98 ? 7.399 -30.442 45.077 1.00 91.62 98 THR A N 1
ATOM 715 C CA . THR A 1 98 ? 7.530 -31.916 44.992 1.00 91.62 98 THR A CA 1
ATOM 716 C C . THR A 1 98 ? 6.332 -32.636 44.362 1.00 91.62 98 THR A C 1
ATOM 718 O O . THR A 1 98 ? 6.499 -33.756 43.868 1.00 91.62 98 THR A O 1
ATOM 721 N N . ALA A 1 99 ? 5.154 -32.003 44.339 1.00 88.56 99 ALA A N 1
ATOM 722 C CA . ALA A 1 99 ? 3.966 -32.476 43.624 1.00 88.56 99 ALA A CA 1
ATOM 723 C C . ALA A 1 99 ? 4.109 -32.416 42.088 1.00 88.56 99 ALA A C 1
ATOM 725 O O . ALA A 1 99 ? 3.496 -33.215 41.383 1.00 88.56 99 ALA A O 1
ATOM 726 N N . HIS A 1 100 ? 4.952 -31.517 41.579 1.00 93.31 100 HIS A N 1
ATOM 727 C CA . HIS A 1 100 ? 5.155 -31.258 40.157 1.00 93.31 100 HIS A CA 1
ATOM 728 C C . HIS A 1 100 ? 6.408 -31.984 39.661 1.00 93.31 100 HIS A C 1
ATOM 730 O O . HIS A 1 100 ? 7.430 -32.001 40.348 1.00 93.31 100 HIS A O 1
ATOM 736 N N . SER A 1 101 ? 6.350 -32.613 38.489 1.00 91.25 101 SER A N 1
ATOM 737 C CA . SER A 1 101 ? 7.493 -33.321 37.893 1.00 91.25 101 SER A CA 1
ATOM 738 C C . SER A 1 101 ? 8.210 -32.504 36.818 1.00 91.25 101 SER A C 1
ATOM 740 O O . SER A 1 101 ? 9.396 -32.736 36.601 1.00 91.25 101 SER A O 1
ATOM 742 N N . HIS A 1 102 ? 7.529 -31.523 36.219 1.00 92.69 102 HIS A N 1
ATOM 743 C CA . HIS A 1 102 ? 8.063 -30.690 35.144 1.00 92.69 102 HIS A CA 1
ATOM 744 C C . HIS A 1 102 ? 7.957 -29.203 35.495 1.00 92.69 102 HIS A C 1
ATOM 746 O O . HIS A 1 102 ? 7.010 -28.785 36.171 1.00 92.69 102 HIS A O 1
ATOM 752 N N . LEU A 1 103 ? 8.912 -28.410 35.009 1.00 93.69 103 LEU A N 1
ATOM 753 C CA . LEU A 1 103 ? 8.645 -27.015 34.665 1.00 93.69 103 LEU A CA 1
ATOM 754 C C . LEU A 1 103 ? 8.093 -27.019 33.238 1.00 93.69 103 LEU A C 1
ATOM 756 O O . LEU A 1 103 ? 8.606 -27.745 32.391 1.00 93.69 103 LEU A O 1
ATOM 760 N N . VAL A 1 104 ? 7.061 -26.233 32.974 1.00 91.12 104 VAL A N 1
ATOM 761 C CA . VAL A 1 104 ? 6.540 -26.005 31.629 1.00 91.12 104 VAL A CA 1
ATOM 762 C C . VAL A 1 104 ? 6.568 -24.502 31.387 1.00 91.12 104 VAL A C 1
ATOM 764 O O . VAL A 1 104 ? 6.198 -23.719 32.268 1.00 91.12 104 VAL A O 1
ATOM 767 N N . VAL A 1 105 ? 7.025 -24.103 30.207 1.00 90.50 105 VAL A N 1
ATOM 768 C CA . VAL A 1 105 ? 7.100 -22.702 29.792 1.00 90.50 105 VAL A CA 1
ATOM 769 C C . VAL A 1 105 ? 6.435 -22.567 28.430 1.00 90.50 105 VAL A C 1
ATOM 771 O O . VAL A 1 105 ? 6.803 -23.279 27.498 1.00 90.50 105 VAL A O 1
ATOM 774 N N . GLY A 1 106 ? 5.469 -21.659 28.312 1.00 89.25 106 GLY A N 1
ATOM 775 C CA . GLY A 1 106 ? 4.922 -21.257 27.021 1.00 89.25 106 GLY A CA 1
ATOM 776 C C . GLY A 1 106 ? 5.889 -20.269 26.387 1.00 89.25 106 GLY A C 1
ATOM 777 O O . GLY A 1 106 ? 6.026 -19.160 26.907 1.00 89.25 106 GLY A O 1
ATOM 778 N N . MET A 1 107 ? 6.588 -20.655 25.318 1.00 89.88 107 MET A N 1
ATOM 779 C CA . MET A 1 107 ? 7.596 -19.795 24.687 1.00 89.88 107 MET A CA 1
ATOM 780 C C . MET A 1 107 ? 7.640 -19.908 23.163 1.00 89.88 107 MET A C 1
ATOM 782 O O . MET A 1 107 ? 7.235 -20.925 22.605 1.00 89.88 107 MET A O 1
ATOM 786 N N . ARG A 1 108 ? 8.175 -18.872 22.506 1.00 84.81 108 ARG A N 1
ATOM 787 C CA . ARG A 1 108 ? 8.486 -18.875 21.069 1.00 84.81 108 ARG A CA 1
ATOM 788 C C . ARG A 1 108 ? 9.739 -18.078 20.721 1.00 84.81 108 ARG A C 1
ATOM 790 O O . ARG A 1 108 ? 10.058 -17.082 21.370 1.00 84.81 108 ARG A O 1
ATOM 797 N N . ALA A 1 109 ? 10.400 -18.475 19.644 1.00 82.50 109 ALA A N 1
ATOM 798 C CA . ALA A 1 109 ? 11.450 -17.724 18.973 1.00 82.50 109 ALA A CA 1
ATOM 799 C C . ALA A 1 109 ? 10.809 -16.742 17.979 1.00 82.50 109 ALA A C 1
ATOM 801 O O . ALA A 1 109 ? 10.514 -17.097 16.841 1.00 82.50 109 ALA A O 1
ATOM 802 N N . ALA A 1 110 ? 10.567 -15.502 18.407 1.00 66.69 110 ALA A N 1
ATOM 803 C CA . ALA A 1 110 ? 9.888 -14.502 17.577 1.00 66.69 110 ALA A CA 1
ATOM 804 C C . ALA A 1 110 ? 10.774 -13.938 16.450 1.00 66.69 110 ALA A C 1
ATOM 806 O O . ALA A 1 110 ? 10.258 -13.491 15.427 1.00 66.69 110 ALA A O 1
ATOM 807 N N . ASN A 1 111 ? 12.101 -13.945 16.621 1.00 74.75 111 ASN A N 1
ATOM 808 C CA . ASN A 1 111 ? 13.049 -13.515 15.591 1.00 74.75 111 ASN A CA 1
ATOM 809 C C . ASN A 1 111 ? 14.448 -14.083 15.869 1.00 74.75 111 ASN A C 1
ATOM 811 O O . ASN A 1 111 ? 15.034 -13.744 16.889 1.00 74.75 111 ASN A O 1
ATOM 815 N N . GLY A 1 112 ? 14.995 -14.929 14.993 1.00 68.44 112 GLY A N 1
ATOM 816 C CA . GLY A 1 112 ? 16.404 -15.367 15.030 1.00 68.44 112 GLY A CA 1
ATOM 817 C C . GLY A 1 112 ? 16.871 -16.200 16.236 1.00 68.44 112 GLY A C 1
ATOM 818 O O . GLY A 1 112 ? 17.990 -16.696 16.200 1.00 68.44 112 GLY A O 1
ATOM 819 N N . ALA A 1 113 ? 16.046 -16.373 17.270 1.00 74.25 113 ALA A N 1
ATOM 820 C CA . ALA A 1 113 ? 16.420 -17.064 18.498 1.00 74.25 113 ALA A CA 1
ATOM 821 C C . ALA A 1 113 ? 16.468 -18.590 18.322 1.00 74.25 113 ALA A C 1
ATOM 823 O O . ALA A 1 113 ? 15.493 -19.189 17.868 1.00 74.25 113 ALA A O 1
ATOM 824 N N . ASP A 1 114 ? 17.566 -19.225 18.736 1.00 76.62 114 ASP A N 1
ATOM 825 C CA . ASP A 1 114 ? 17.725 -20.684 18.701 1.00 76.62 114 ASP A CA 1
ATOM 826 C C . ASP A 1 114 ? 17.634 -21.292 20.116 1.00 76.62 114 ASP A C 1
ATOM 828 O O . ASP A 1 114 ? 18.063 -20.699 21.105 1.00 76.62 114 ASP A O 1
ATOM 832 N N . ALA A 1 115 ? 17.111 -22.515 20.248 1.00 75.19 115 ALA A N 1
ATOM 833 C CA . ALA A 1 115 ? 17.053 -23.221 21.536 1.00 75.19 115 ALA A CA 1
ATOM 834 C C . ALA A 1 115 ? 18.446 -23.527 22.140 1.00 75.19 115 ALA A C 1
ATOM 836 O O . ALA A 1 115 ? 18.551 -23.859 23.322 1.00 75.19 115 ALA A O 1
ATOM 837 N N . SER A 1 116 ? 19.515 -23.432 21.342 1.00 80.44 116 SER A N 1
ATOM 838 C CA . SER A 1 116 ? 20.913 -23.516 21.781 1.00 80.44 116 SER A CA 1
ATOM 839 C C . SER A 1 116 ? 21.499 -22.192 22.293 1.00 80.44 116 SER A C 1
ATOM 841 O O . SER A 1 116 ? 22.510 -22.234 22.995 1.00 80.44 116 SER A O 1
ATOM 843 N N . ASP A 1 117 ? 20.844 -21.053 22.037 1.00 82.81 117 ASP A N 1
ATOM 844 C CA . ASP A 1 117 ? 21.187 -19.749 22.630 1.00 82.81 117 ASP A CA 1
ATOM 845 C C . ASP A 1 117 ? 20.672 -19.608 24.073 1.00 82.81 117 ASP A C 1
ATOM 847 O O . ASP A 1 117 ? 21.145 -18.764 24.836 1.00 82.81 117 ASP A O 1
ATOM 851 N N . VAL A 1 118 ? 19.690 -20.434 24.455 1.00 88.75 118 VAL A N 1
ATOM 852 C CA . VAL A 1 118 ? 18.945 -20.314 25.713 1.00 88.75 118 VAL A CA 1
ATOM 853 C C . VAL A 1 118 ? 19.433 -21.326 26.752 1.00 88.75 118 VAL A C 1
ATOM 855 O O . VAL A 1 118 ? 19.441 -22.535 26.523 1.00 88.75 118 VAL A O 1
ATOM 858 N N . GLN A 1 119 ? 19.767 -20.842 27.947 1.00 91.44 119 GLN A N 1
ATOM 859 C CA . GLN A 1 119 ? 20.061 -21.657 29.130 1.00 91.44 119 GLN A CA 1
ATOM 860 C C . GLN A 1 119 ? 18.983 -21.452 30.196 1.00 91.44 119 GLN A C 1
ATOM 862 O O . GLN A 1 119 ? 18.655 -20.315 30.551 1.00 91.44 119 GLN A O 1
ATOM 867 N N . VAL A 1 120 ? 18.473 -22.544 30.762 1.00 93.06 120 VAL A N 1
ATOM 868 C CA . VAL A 1 120 ? 17.494 -22.508 31.856 1.00 93.06 120 VAL A CA 1
ATOM 869 C C . VAL A 1 120 ? 18.170 -22.877 33.171 1.00 93.06 120 VAL A C 1
ATOM 871 O O . VAL A 1 120 ? 18.856 -23.895 33.268 1.00 93.06 120 VAL A O 1
ATOM 874 N N . GLU A 1 121 ? 17.944 -22.060 34.200 1.00 94.75 121 GLU A N 1
ATOM 875 C CA . GLU A 1 121 ? 18.349 -22.344 35.579 1.00 94.75 121 GLU A CA 1
ATOM 876 C C . GLU A 1 121 ? 17.100 -22.588 36.436 1.00 94.75 121 GLU A C 1
ATOM 878 O O . GLU A 1 121 ? 16.200 -21.753 36.467 1.00 94.75 121 GLU A O 1
ATOM 883 N N . ILE A 1 122 ? 17.030 -23.714 37.149 1.00 96.31 122 ILE A N 1
ATOM 884 C CA . ILE A 1 122 ? 15.915 -24.052 38.047 1.00 96.31 122 ILE A CA 1
ATOM 885 C C . ILE A 1 122 ? 16.485 -24.444 39.408 1.00 96.31 122 ILE A C 1
ATOM 887 O O . ILE A 1 122 ? 17.157 -25.470 39.543 1.00 96.31 122 ILE A O 1
ATOM 891 N N . GLY A 1 123 ? 16.243 -23.627 40.436 1.00 90.25 123 GLY A N 1
ATOM 892 C CA . GLY A 1 123 ? 16.737 -23.892 41.794 1.00 90.25 123 GLY A CA 1
ATOM 893 C C . GLY A 1 123 ? 18.264 -24.048 41.874 1.00 90.25 123 GLY A C 1
ATOM 894 O O . GLY A 1 123 ? 18.763 -24.846 42.669 1.00 90.25 123 GLY A O 1
ATOM 895 N N . GLY A 1 124 ? 19.004 -23.334 41.018 1.00 87.69 124 GLY A N 1
ATOM 896 C CA . GLY A 1 124 ? 20.464 -23.407 40.921 1.00 87.69 124 GLY A CA 1
ATOM 897 C C . GLY A 1 124 ? 21.020 -24.638 40.192 1.00 87.69 124 GLY A C 1
ATOM 898 O O . GLY A 1 124 ? 22.209 -24.922 40.341 1.00 87.69 124 GLY A O 1
ATOM 899 N N . GLN A 1 125 ? 20.198 -25.401 39.459 1.00 93.56 125 GLN A N 1
ATOM 900 C CA . GLN A 1 125 ? 20.667 -26.331 38.418 1.00 93.56 125 GLN A CA 1
ATOM 901 C C . GLN A 1 125 ? 20.500 -25.673 37.047 1.00 93.56 125 GLN A C 1
ATOM 903 O O . GLN A 1 125 ? 19.428 -25.152 36.765 1.00 93.56 125 GLN A O 1
ATOM 908 N N . GLU A 1 126 ? 21.537 -25.705 36.215 1.00 92.00 126 GLU A N 1
ATOM 909 C CA . GLU A 1 126 ? 21.633 -24.981 34.940 1.00 92.00 126 GLU A CA 1
ATOM 910 C C . GLU A 1 126 ? 21.862 -25.972 33.789 1.00 92.00 126 GLU A C 1
ATOM 912 O O . GLU A 1 126 ? 22.666 -26.899 33.932 1.00 92.00 126 GLU A O 1
ATOM 917 N N . ALA A 1 127 ? 21.165 -25.786 32.667 1.00 88.50 127 ALA A N 1
ATOM 918 C CA . ALA A 1 127 ? 21.370 -26.547 31.432 1.00 88.50 127 ALA A CA 1
ATOM 919 C C . ALA A 1 127 ? 21.007 -25.714 30.192 1.00 88.50 127 ALA A C 1
ATOM 921 O O . ALA A 1 127 ? 20.208 -24.779 30.279 1.00 88.50 127 ALA A O 1
ATOM 922 N N . ALA A 1 128 ? 21.552 -26.074 29.027 1.00 87.31 128 ALA A N 1
ATOM 923 C CA . ALA A 1 128 ? 21.071 -25.543 27.753 1.00 87.31 128 ALA A CA 1
ATOM 924 C C . ALA A 1 128 ? 19.665 -26.092 27.466 1.00 87.31 128 ALA A C 1
ATOM 926 O O . ALA A 1 128 ? 19.412 -27.279 27.678 1.00 87.31 128 ALA A O 1
ATOM 927 N N . LEU A 1 129 ? 18.753 -25.251 26.975 1.00 87.00 129 LEU A N 1
ATOM 928 C CA . LEU A 1 129 ? 17.351 -25.622 26.774 1.00 87.00 129 LEU A CA 1
ATOM 929 C C . LEU A 1 129 ? 17.216 -26.817 25.818 1.00 87.00 129 LEU A C 1
ATOM 931 O O . LEU A 1 129 ? 16.526 -27.782 26.134 1.00 87.00 129 LEU A O 1
ATOM 935 N N . ALA A 1 130 ? 17.976 -26.805 24.720 1.00 83.56 130 ALA A N 1
ATOM 936 C CA . ALA A 1 130 ? 18.064 -27.902 23.753 1.00 83.56 130 ALA A CA 1
ATOM 937 C C . ALA A 1 130 ? 18.602 -29.247 24.311 1.00 83.56 130 ALA A C 1
ATOM 939 O O . ALA A 1 130 ? 18.586 -30.246 23.593 1.00 83.56 130 ALA A O 1
ATOM 940 N N . GLU A 1 131 ? 19.099 -29.301 25.555 1.00 82.56 131 GLU A N 1
ATOM 941 C CA . GLU A 1 131 ? 19.503 -30.549 26.228 1.00 82.56 131 GLU A CA 1
ATOM 942 C C . GLU A 1 131 ? 18.434 -31.106 27.187 1.00 82.56 131 GLU A C 1
ATOM 944 O O . GLU A 1 131 ? 18.552 -32.261 27.608 1.00 82.56 131 GLU A O 1
ATOM 949 N N . VAL A 1 132 ? 17.428 -30.304 27.568 1.00 81.44 132 VAL A N 1
ATOM 950 C CA . VAL A 1 132 ? 16.473 -30.625 28.655 1.00 81.44 132 VAL A CA 1
ATOM 951 C C . VAL A 1 132 ? 14.996 -30.441 28.299 1.00 81.44 132 VAL A C 1
ATOM 953 O O . VAL A 1 132 ? 14.141 -30.853 29.083 1.00 81.44 132 VAL A O 1
ATOM 956 N N . ALA A 1 133 ? 14.701 -29.846 27.144 1.00 79.19 133 ALA A N 1
ATOM 957 C CA . ALA A 1 133 ? 13.383 -29.839 26.525 1.00 79.19 133 ALA A CA 1
ATOM 958 C C . ALA A 1 133 ? 13.210 -31.051 25.593 1.00 79.19 133 ALA A C 1
ATOM 960 O O . ALA A 1 133 ? 14.145 -31.424 24.882 1.00 79.19 133 ALA A O 1
ATOM 961 N N . ASP A 1 134 ? 12.012 -31.640 25.571 1.00 63.91 134 ASP A N 1
ATOM 962 C CA . ASP A 1 134 ? 11.673 -32.719 24.627 1.00 63.91 134 ASP A CA 1
ATOM 963 C C . ASP A 1 134 ? 11.431 -32.200 23.189 1.00 63.91 134 ASP A C 1
ATOM 965 O O . ASP A 1 134 ? 11.626 -32.947 22.228 1.00 63.91 134 ASP A O 1
ATOM 969 N N . ASP A 1 135 ? 11.076 -30.916 23.043 1.00 63.72 135 ASP A N 1
ATOM 970 C CA . ASP A 1 135 ? 10.772 -30.238 21.776 1.00 63.72 135 ASP A CA 1
ATOM 971 C C . ASP A 1 135 ? 11.661 -28.999 21.550 1.00 63.72 135 ASP A C 1
ATOM 973 O O . ASP A 1 135 ? 12.197 -28.400 22.486 1.00 63.72 135 ASP A O 1
ATOM 977 N N . ALA A 1 136 ? 11.825 -28.602 20.284 1.00 64.31 136 ALA A N 1
ATOM 978 C CA . ALA A 1 136 ? 12.546 -27.384 19.915 1.00 64.31 136 ALA A CA 1
ATOM 979 C C . ALA A 1 136 ? 11.663 -26.139 20.098 1.00 64.31 136 ALA A C 1
ATOM 981 O O . ALA A 1 136 ? 10.464 -26.188 19.841 1.00 64.31 136 ALA A O 1
ATOM 982 N N . VAL A 1 137 ? 12.267 -25.002 20.458 1.00 67.38 137 VAL A N 1
ATOM 983 C CA . VAL A 1 137 ? 11.570 -23.707 20.443 1.00 67.38 137 VAL A CA 1
ATOM 984 C C . VAL A 1 137 ? 11.238 -23.347 18.996 1.00 67.38 137 VAL A C 1
ATOM 986 O O . VAL A 1 137 ? 12.151 -23.165 18.189 1.00 67.38 137 VAL A O 1
ATOM 989 N N . SER A 1 138 ? 9.952 -23.258 18.659 1.00 68.06 138 SER A N 1
ATOM 990 C CA . SER A 1 138 ? 9.502 -22.856 17.324 1.00 68.06 138 SER A CA 1
ATOM 991 C C . SER A 1 138 ? 9.098 -21.375 17.274 1.00 68.06 138 SER A C 1
ATOM 993 O O . SER A 1 138 ? 9.287 -20.624 18.233 1.00 68.06 138 SER A O 1
ATOM 995 N N . MET A 1 139 ? 8.566 -20.937 16.129 1.00 66.19 139 MET A N 1
ATOM 996 C CA . MET A 1 139 ? 8.022 -19.586 15.945 1.00 66.19 139 MET A CA 1
ATOM 997 C C . MET A 1 139 ? 6.560 -19.455 16.428 1.00 66.19 139 MET A C 1
ATOM 999 O O . MET A 1 139 ? 6.063 -18.333 16.540 1.00 66.19 139 MET A O 1
ATOM 1003 N N . SER A 1 140 ? 5.872 -20.560 16.750 1.00 69.81 140 SER A N 1
ATOM 1004 C CA . SER A 1 140 ? 4.600 -20.552 17.490 1.00 69.81 140 SER A CA 1
ATOM 1005 C C . SER A 1 140 ? 4.844 -20.635 18.996 1.00 69.81 140 SER A C 1
ATOM 1007 O O . SER A 1 140 ? 5.903 -21.074 19.439 1.00 69.81 140 SER A O 1
ATOM 1009 N N . PHE A 1 141 ? 3.869 -20.187 19.797 1.00 73.62 141 PHE A N 1
ATOM 1010 C CA . PHE A 1 141 ? 3.903 -20.409 21.243 1.00 73.62 141 PHE A CA 1
ATOM 1011 C C . PHE A 1 141 ? 3.710 -21.890 21.546 1.00 73.62 141 PHE A C 1
ATOM 1013 O O . PHE A 1 141 ? 2.586 -22.390 21.548 1.00 73.62 141 PHE A O 1
ATOM 1020 N N . ASP A 1 142 ? 4.818 -22.556 21.846 1.00 77.75 142 ASP A N 1
ATOM 1021 C CA . ASP A 1 142 ? 4.840 -23.977 22.149 1.00 77.75 142 ASP A CA 1
ATOM 1022 C C . ASP A 1 142 ? 5.028 -24.212 23.650 1.00 77.75 142 ASP A C 1
ATOM 1024 O O . ASP A 1 142 ? 5.603 -23.403 24.390 1.00 77.75 142 ASP A O 1
ATOM 1028 N N . ARG A 1 143 ? 4.539 -25.366 24.107 1.00 81.69 143 ARG A N 1
ATOM 1029 C CA . ARG A 1 143 ? 4.697 -25.837 25.483 1.00 81.69 143 ARG A CA 1
ATOM 1030 C C . ARG A 1 143 ? 6.040 -26.530 25.646 1.00 81.69 143 ARG A C 1
ATOM 1032 O O . ARG A 1 143 ? 6.159 -27.728 25.405 1.00 81.69 143 ARG A O 1
ATOM 1039 N N . VAL A 1 144 ? 7.036 -25.806 26.132 1.00 86.94 144 VAL A N 1
ATOM 1040 C CA . VAL A 1 144 ? 8.351 -26.384 26.400 1.00 86.94 144 VAL A CA 1
ATOM 1041 C C . VAL A 1 144 ? 8.365 -26.985 27.806 1.00 86.94 144 VAL A C 1
ATOM 1043 O O . VAL A 1 144 ? 8.448 -26.272 28.808 1.00 86.94 144 VAL A O 1
ATOM 1046 N N . ALA A 1 145 ? 8.231 -28.311 27.881 1.00 89.50 145 ALA A N 1
ATOM 1047 C CA . ALA A 1 145 ? 8.280 -29.080 29.123 1.00 89.50 145 ALA A CA 1
ATOM 1048 C C . ALA A 1 145 ? 9.711 -29.548 29.444 1.00 89.50 145 ALA A C 1
ATOM 1050 O O . ALA A 1 145 ? 10.437 -30.015 28.570 1.00 89.50 145 ALA A O 1
ATOM 1051 N N . ILE A 1 146 ? 10.100 -29.433 30.717 1.00 91.31 146 ILE A N 1
ATOM 1052 C CA . ILE A 1 146 ? 11.452 -29.697 31.222 1.00 91.31 146 ILE A CA 1
ATOM 1053 C C . ILE A 1 146 ? 11.365 -30.625 32.445 1.00 91.31 146 ILE A C 1
ATOM 1055 O O . ILE A 1 146 ? 10.783 -30.253 33.470 1.00 91.31 146 ILE A O 1
ATOM 1059 N N . ASP A 1 147 ? 11.953 -31.825 32.365 1.00 91.12 147 ASP A N 1
ATOM 1060 C CA . ASP A 1 147 ? 11.971 -32.804 33.467 1.00 91.12 147 ASP A CA 1
ATOM 1061 C C . ASP A 1 147 ? 12.910 -32.347 34.606 1.00 91.12 147 ASP A C 1
ATOM 1063 O O . ASP A 1 147 ? 14.143 -32.353 34.509 1.00 91.12 147 ASP A O 1
ATOM 1067 N N . LEU A 1 148 ? 12.310 -32.006 35.750 1.00 92.62 148 LEU A N 1
ATOM 1068 C CA . LEU A 1 148 ? 13.017 -31.533 36.944 1.00 92.62 148 LEU A CA 1
ATOM 1069 C C . LEU A 1 148 ? 13.918 -32.603 37.572 1.00 92.62 148 LEU A C 1
ATOM 1071 O O . LEU A 1 148 ? 14.904 -32.277 38.235 1.00 92.62 148 LEU A O 1
ATOM 1075 N N . ALA A 1 149 ? 13.578 -33.884 37.411 1.00 88.88 149 ALA A N 1
ATOM 1076 C CA . ALA A 1 149 ? 14.394 -34.994 37.880 1.00 88.88 149 ALA A CA 1
ATOM 1077 C C . ALA A 1 149 ? 15.582 -35.257 36.943 1.00 88.88 149 ALA A C 1
ATOM 1079 O O . ALA A 1 149 ? 16.656 -35.603 37.442 1.00 88.88 149 ALA A O 1
ATOM 1080 N N . ALA A 1 150 ? 15.423 -35.044 35.632 1.00 87.00 150 ALA A N 1
ATOM 1081 C CA . ALA A 1 150 ? 16.525 -35.090 34.668 1.00 87.00 150 ALA A CA 1
ATOM 1082 C C . ALA A 1 150 ? 17.548 -33.968 34.921 1.00 87.00 150 ALA A C 1
ATOM 1084 O O . ALA A 1 150 ? 18.748 -34.241 34.969 1.00 87.00 150 ALA A O 1
ATOM 1085 N N . MET A 1 151 ? 17.080 -32.745 35.205 1.00 89.00 151 MET A N 1
ATOM 1086 C CA . MET A 1 151 ? 17.928 -31.617 35.631 1.00 89.00 151 MET A CA 1
ATOM 1087 C C . MET A 1 151 ? 18.501 -31.749 37.056 1.00 89.00 151 MET A C 1
ATOM 1089 O O . MET A 1 151 ? 19.363 -30.967 37.447 1.00 89.00 151 MET A O 1
ATOM 1093 N N . GLY A 1 152 ? 18.044 -32.716 37.862 1.00 91.62 152 GLY A N 1
ATOM 1094 C CA . GLY A 1 152 ? 18.533 -32.921 39.232 1.00 91.62 152 GLY A CA 1
ATOM 1095 C C . GLY A 1 152 ? 18.075 -31.870 40.256 1.00 91.62 152 GLY A C 1
ATOM 1096 O O . GLY A 1 152 ? 18.722 -31.708 41.291 1.00 91.62 152 GLY A O 1
ATOM 1097 N N . VAL A 1 153 ? 16.969 -31.169 39.991 1.00 94.19 153 VAL A N 1
ATOM 1098 C CA . VAL A 1 153 ? 16.430 -30.082 40.827 1.00 94.19 153 VAL A CA 1
ATOM 1099 C C . VAL A 1 153 ? 15.951 -30.604 42.190 1.00 94.19 153 VAL A C 1
ATOM 1101 O O . VAL A 1 153 ? 15.163 -31.554 42.271 1.00 94.19 153 VAL A O 1
ATOM 1104 N N . ASP A 1 154 ? 16.348 -29.940 43.285 1.00 93.88 154 ASP A N 1
ATOM 1105 C CA . ASP A 1 154 ? 15.752 -30.178 44.608 1.00 93.88 154 ASP A CA 1
ATOM 1106 C C . ASP A 1 154 ? 14.368 -29.524 44.698 1.00 93.88 154 ASP A C 1
ATOM 1108 O O . ASP A 1 154 ? 14.188 -28.393 45.154 1.00 93.88 154 ASP A O 1
ATOM 1112 N N . ARG A 1 155 ? 13.358 -30.286 44.277 1.00 94.88 155 ARG A N 1
ATOM 1113 C CA . ARG A 1 155 ? 11.953 -29.865 44.290 1.00 94.88 155 ARG A CA 1
ATOM 1114 C C . ARG A 1 155 ? 11.396 -29.557 45.685 1.00 94.88 155 ARG A C 1
ATOM 1116 O O . ARG A 1 155 ? 10.293 -29.029 45.757 1.00 94.88 155 ARG A O 1
ATOM 1123 N N . SER A 1 156 ? 12.094 -29.875 46.780 1.00 91.19 156 SER A N 1
ATOM 1124 C CA . SER A 1 156 ? 11.604 -29.566 48.134 1.00 91.19 156 SER A CA 1
ATOM 1125 C C . SER A 1 156 ? 11.736 -28.088 48.514 1.00 91.19 156 SER A C 1
ATOM 1127 O O . SER A 1 156 ? 11.051 -27.642 49.435 1.00 91.19 156 SER A O 1
ATOM 1129 N N . ASN A 1 157 ? 12.574 -27.324 47.803 1.00 88.50 157 ASN A N 1
ATOM 1130 C CA . ASN A 1 157 ? 12.701 -25.876 47.954 1.00 88.50 157 ASN A CA 1
ATOM 1131 C C . ASN A 1 157 ? 13.376 -25.265 46.709 1.00 88.50 157 ASN A C 1
ATOM 1133 O O . ASN A 1 157 ? 14.598 -25.099 46.685 1.00 88.50 157 ASN A O 1
ATOM 1137 N N . VAL A 1 158 ? 12.589 -24.903 45.694 1.00 94.50 158 VAL A N 1
ATOM 1138 C CA . VAL A 1 158 ? 13.097 -24.164 44.525 1.00 94.50 158 VAL A CA 1
ATOM 1139 C C . VAL A 1 158 ? 13.190 -22.678 44.877 1.00 94.50 158 VAL A C 1
ATOM 1141 O O . VAL A 1 158 ? 12.211 -22.095 45.341 1.00 94.50 158 VAL A O 1
ATOM 1144 N N . ASP A 1 159 ? 14.370 -22.078 44.687 1.00 91.88 159 ASP A N 1
ATOM 1145 C CA . ASP A 1 159 ? 14.618 -20.653 44.959 1.00 91.88 159 ASP A CA 1
ATOM 1146 C C . ASP A 1 159 ? 14.020 -19.783 43.841 1.00 91.88 159 ASP A C 1
ATOM 1148 O O . ASP A 1 159 ? 13.058 -19.051 44.073 1.00 91.88 159 ASP A O 1
ATOM 1152 N N . ASP A 1 160 ? 14.514 -19.938 42.612 1.00 94.75 160 ASP A N 1
ATOM 1153 C CA . ASP A 1 160 ? 14.066 -19.215 41.421 1.00 94.75 160 ASP A CA 1
ATOM 1154 C C . ASP A 1 160 ? 14.180 -20.044 40.125 1.00 94.75 160 ASP A C 1
ATOM 1156 O O . ASP A 1 160 ? 14.799 -21.115 40.094 1.00 94.75 160 ASP A O 1
ATOM 1160 N N . VAL A 1 161 ? 13.536 -19.539 39.069 1.00 97.12 161 VAL A N 1
ATOM 1161 C CA . VAL A 1 161 ? 13.650 -19.987 37.673 1.00 97.12 161 VAL A CA 1
ATOM 1162 C C . VAL A 1 161 ? 14.283 -18.853 36.867 1.00 97.12 161 VAL A C 1
ATOM 1164 O O . VAL A 1 161 ? 13.860 -17.703 37.009 1.00 97.12 161 VAL A O 1
ATOM 1167 N N . ARG A 1 162 ? 15.263 -19.154 36.007 1.00 95.75 162 ARG A N 1
ATOM 1168 C CA . ARG A 1 162 ? 15.863 -18.187 35.074 1.00 95.75 162 ARG A CA 1
ATOM 1169 C C . ARG A 1 162 ? 15.888 -18.691 33.643 1.00 95.75 162 ARG A C 1
ATOM 1171 O O . ARG A 1 162 ? 16.073 -19.880 33.400 1.00 95.75 162 ARG A O 1
ATOM 1178 N N . VAL A 1 163 ? 15.793 -17.739 32.723 1.00 94.62 163 VAL A N 1
ATOM 1179 C CA . VAL A 1 163 ? 16.019 -17.895 31.286 1.00 94.62 163 VAL A CA 1
ATOM 1180 C C . VAL A 1 163 ? 17.169 -16.958 30.923 1.00 94.62 163 VAL A C 1
ATOM 1182 O O . VAL A 1 163 ? 17.056 -15.744 31.088 1.00 94.62 163 VAL A O 1
ATOM 1185 N N . ASN A 1 164 ? 18.297 -17.513 30.488 1.00 92.06 164 ASN A N 1
ATOM 1186 C CA . ASN A 1 164 ? 19.534 -16.785 30.209 1.00 92.06 164 ASN A CA 1
ATOM 1187 C C . ASN A 1 164 ? 19.879 -16.901 28.719 1.00 92.06 164 ASN A C 1
ATOM 1189 O O . ASN A 1 164 ? 19.815 -17.997 28.173 1.00 92.06 164 ASN A O 1
ATOM 1193 N N . CYS A 1 165 ? 20.297 -15.798 28.095 1.00 90.12 165 CYS A N 1
ATOM 1194 C CA . CYS A 1 165 ? 20.765 -15.741 26.699 1.00 90.12 165 CYS A CA 1
ATOM 1195 C C . CYS A 1 165 ? 22.251 -15.319 26.606 1.00 90.12 165 CYS A C 1
ATOM 1197 O O . CYS A 1 165 ? 22.724 -14.848 25.575 1.00 90.12 165 CYS A O 1
ATOM 1199 N N . TRP A 1 166 ? 23.005 -15.440 27.707 1.00 78.19 166 TRP A N 1
ATOM 1200 C CA . TRP A 1 166 ? 24.439 -15.134 27.743 1.00 78.19 166 TRP A CA 1
ATOM 1201 C C . TRP A 1 166 ? 25.230 -16.092 26.850 1.00 78.19 166 TRP A C 1
ATOM 1203 O O . TRP A 1 166 ? 25.197 -17.299 27.079 1.00 78.19 166 TRP A O 1
ATOM 1213 N N . GLN A 1 167 ? 26.021 -15.548 25.917 1.00 75.25 167 GLN A N 1
ATOM 1214 C CA . GLN A 1 167 ? 26.767 -16.319 24.905 1.00 75.25 167 GLN A CA 1
ATOM 1215 C C . GLN A 1 167 ? 25.888 -17.033 23.864 1.00 75.25 167 GLN A C 1
ATOM 1217 O O . GLN A 1 167 ? 26.404 -17.865 23.112 1.00 75.25 167 GLN A O 1
ATOM 1222 N N . GLY A 1 168 ? 24.593 -16.704 23.803 1.00 67.62 168 GLY A N 1
ATOM 1223 C CA . GLY A 1 168 ? 23.776 -16.950 22.619 1.00 67.62 168 GLY A CA 1
ATOM 1224 C C . GLY A 1 168 ? 24.167 -16.014 21.470 1.00 67.62 168 GLY A C 1
ATOM 1225 O O . GLY A 1 168 ? 25.008 -15.129 21.633 1.00 67.62 168 GLY A O 1
ATOM 1226 N N . GLY A 1 169 ? 23.568 -16.205 20.298 1.00 81.00 169 GLY A N 1
ATOM 1227 C CA . GLY A 1 169 ? 23.666 -15.280 19.173 1.00 81.00 169 GLY A CA 1
ATOM 1228 C C . GLY A 1 169 ? 22.919 -13.967 19.427 1.00 81.00 169 GLY A C 1
ATOM 1229 O O . GLY A 1 169 ? 23.080 -13.312 20.459 1.00 81.00 169 GLY A O 1
ATOM 1230 N N . SER A 1 170 ? 22.087 -13.572 18.470 1.00 86.31 170 SER A N 1
ATOM 1231 C CA . SER A 1 170 ? 21.157 -12.462 18.649 1.00 86.31 170 SER A CA 1
ATOM 1232 C C . SER A 1 170 ? 19.774 -12.825 18.134 1.00 86.31 170 SER A C 1
ATOM 1234 O O . SER A 1 170 ? 19.632 -13.483 17.102 1.00 86.31 170 SER A O 1
ATOM 1236 N N . GLY A 1 171 ? 18.750 -12.410 18.874 1.00 88.38 171 GLY A N 1
ATOM 1237 C CA . GLY A 1 171 ? 17.377 -12.792 18.590 1.00 88.38 171 GLY A CA 1
ATOM 1238 C C . GLY A 1 171 ? 16.368 -12.254 19.597 1.00 88.38 171 GLY A C 1
ATOM 1239 O O . GLY A 1 171 ? 16.683 -11.451 20.474 1.00 88.38 171 GLY A O 1
ATOM 1240 N N . THR A 1 172 ? 15.127 -12.705 19.457 1.00 89.94 172 THR A N 1
ATOM 1241 C CA . THR A 1 172 ? 14.003 -12.353 20.323 1.00 89.94 172 THR A CA 1
ATOM 1242 C C . THR A 1 172 ? 13.301 -13.623 20.784 1.00 89.94 172 THR A C 1
ATOM 1244 O O . THR A 1 172 ? 12.763 -14.375 19.966 1.00 89.94 172 THR A O 1
ATOM 1247 N N . LEU A 1 173 ? 13.310 -13.852 22.095 1.00 91.12 173 LEU A N 1
ATOM 1248 C CA . LEU A 1 173 ? 12.584 -14.927 22.767 1.00 91.12 173 LEU A CA 1
ATOM 1249 C C . LEU A 1 173 ? 11.356 -14.329 23.457 1.00 91.12 173 LEU A C 1
ATOM 1251 O O . LEU A 1 173 ? 11.475 -13.329 24.161 1.00 91.12 173 LEU A O 1
ATOM 1255 N N . GLU A 1 174 ? 10.189 -14.943 23.295 1.00 92.00 174 GLU A N 1
ATOM 1256 C CA . GLU A 1 174 ? 8.967 -14.510 23.975 1.00 92.00 174 GLU A CA 1
ATOM 1257 C C . GLU A 1 174 ? 8.446 -15.592 24.914 1.00 92.00 174 GLU A C 1
ATOM 1259 O O . GLU A 1 174 ? 8.453 -16.772 24.566 1.00 92.00 174 GLU A O 1
ATOM 1264 N N . LEU A 1 175 ? 7.989 -15.185 26.099 1.00 91.94 175 LEU A N 1
ATOM 1265 C CA . LEU A 1 175 ? 7.449 -16.042 27.153 1.00 91.94 175 LEU A CA 1
ATOM 1266 C C . LEU A 1 175 ? 6.003 -15.619 27.450 1.00 91.94 175 LEU A C 1
ATOM 1268 O O . LEU A 1 175 ? 5.764 -14.458 27.770 1.00 91.94 175 LEU A O 1
ATOM 1272 N N . ALA A 1 176 ? 5.051 -16.548 27.371 1.00 85.50 176 ALA A N 1
ATOM 1273 C CA . ALA A 1 176 ? 3.639 -16.313 27.699 1.00 85.50 176 ALA A CA 1
ATOM 1274 C C . ALA A 1 176 ? 3.293 -16.724 29.139 1.00 85.50 176 ALA A C 1
ATOM 1276 O O . ALA A 1 176 ? 2.447 -16.109 29.777 1.00 85.50 176 ALA A O 1
ATOM 1277 N N . TRP A 1 177 ? 3.942 -17.763 29.671 1.00 87.38 177 TRP A N 1
ATOM 1278 C CA . TRP A 1 177 ? 3.778 -18.184 31.065 1.00 87.38 177 TRP A CA 1
ATOM 1279 C C . TRP A 1 177 ? 4.871 -19.168 31.490 1.00 87.38 177 TRP A C 1
ATOM 1281 O O . TRP A 1 177 ? 5.505 -19.830 30.668 1.00 87.38 177 TRP A O 1
ATOM 1291 N N . ILE A 1 178 ? 5.058 -19.291 32.802 1.00 93.31 178 ILE A N 1
ATOM 1292 C CA . ILE A 1 178 ? 5.964 -20.220 33.479 1.00 93.31 178 ILE A CA 1
ATOM 1293 C C . ILE A 1 178 ? 5.161 -20.923 34.576 1.00 93.31 178 ILE A C 1
ATOM 1295 O O . ILE A 1 178 ? 4.620 -20.269 35.470 1.00 93.31 178 ILE A O 1
ATOM 1299 N N . ALA A 1 179 ? 5.092 -22.254 34.540 1.00 92.81 179 ALA A N 1
ATOM 1300 C CA . ALA A 1 179 ? 4.322 -23.040 35.502 1.00 92.81 179 ALA A CA 1
ATOM 1301 C C . ALA A 1 179 ? 5.011 -24.360 35.873 1.00 92.81 179 ALA A C 1
ATOM 1303 O O . ALA A 1 179 ? 5.691 -24.987 35.066 1.00 92.81 179 ALA A O 1
ATOM 1304 N N . PHE A 1 180 ? 4.791 -24.829 37.098 1.00 93.31 180 PHE A N 1
ATOM 1305 C CA . PHE A 1 180 ? 5.131 -26.189 37.508 1.00 93.31 180 PHE A CA 1
ATOM 1306 C C . PHE A 1 180 ? 3.929 -27.119 37.307 1.00 93.31 180 PHE A C 1
ATOM 1308 O O . PHE A 1 180 ? 2.822 -26.817 37.759 1.00 93.31 180 PHE A O 1
ATOM 1315 N N . ALA A 1 181 ? 4.156 -28.268 36.663 1.00 90.12 181 ALA A N 1
ATOM 1316 C CA . ALA A 1 181 ? 3.113 -29.218 36.272 1.00 90.12 181 ALA A CA 1
ATOM 1317 C C . ALA A 1 181 ? 3.379 -30.653 36.783 1.00 90.12 181 ALA A C 1
ATOM 1319 O O . ALA A 1 181 ? 4.534 -31.077 36.924 1.00 90.12 181 ALA A O 1
ATOM 1320 N N . PRO A 1 182 ? 2.329 -31.454 37.052 1.00 85.69 182 PRO A N 1
ATOM 1321 C CA . PRO A 1 182 ? 2.456 -32.824 37.557 1.00 85.69 182 PRO A CA 1
ATOM 1322 C C . PRO A 1 182 ? 2.984 -33.814 36.506 1.00 85.69 182 PRO A C 1
ATOM 1324 O O . PRO A 1 182 ? 3.463 -34.888 36.877 1.00 85.69 182 PRO A O 1
ATOM 1327 N N . THR A 1 183 ? 2.935 -33.459 35.218 1.00 82.62 183 THR A N 1
ATOM 1328 C CA . THR A 1 183 ? 3.425 -34.223 34.056 1.00 82.62 183 THR A CA 1
ATOM 1329 C C . THR A 1 183 ? 3.602 -33.273 32.857 1.00 82.62 183 THR A C 1
ATOM 1331 O O . THR A 1 183 ? 3.072 -32.165 32.894 1.00 82.62 183 THR A O 1
ATOM 1334 N N . ALA A 1 184 ? 4.297 -33.702 31.801 1.00 79.81 184 ALA A N 1
ATOM 1335 C CA . ALA A 1 184 ? 4.443 -32.990 30.521 1.00 79.81 184 ALA A CA 1
ATOM 1336 C C . ALA A 1 184 ? 3.213 -33.125 29.588 1.00 79.81 184 ALA A C 1
ATOM 1338 O O . ALA A 1 184 ? 3.332 -33.014 28.375 1.00 79.81 184 ALA A O 1
ATOM 1339 N N . ASP A 1 185 ? 2.038 -33.450 30.133 1.00 74.00 185 ASP A N 1
ATOM 1340 C CA . ASP A 1 185 ? 0.844 -33.746 29.333 1.00 74.00 185 ASP A CA 1
ATOM 1341 C C . ASP A 1 185 ? 0.287 -32.453 28.692 1.00 74.00 185 ASP A C 1
ATOM 1343 O O . ASP A 1 185 ? -0.053 -31.519 29.432 1.00 74.00 185 ASP A O 1
ATOM 1347 N N . PRO A 1 186 ? 0.197 -32.361 27.348 1.00 64.56 186 PRO A N 1
ATOM 1348 C CA . PRO A 1 186 ? -0.302 -31.167 26.670 1.00 64.56 186 PRO A CA 1
ATOM 1349 C C . PRO A 1 186 ? -1.788 -30.890 26.952 1.00 64.56 186 PRO A C 1
ATOM 1351 O O . PRO A 1 186 ? -2.206 -29.746 26.815 1.00 64.56 186 PRO A O 1
ATOM 1354 N N . ASP A 1 187 ? -2.568 -31.870 27.426 1.00 63.56 187 ASP A N 1
ATOM 1355 C CA . ASP A 1 187 ? -3.991 -31.682 27.752 1.00 63.56 187 ASP A CA 1
ATOM 1356 C C . ASP A 1 187 ? -4.224 -31.012 29.130 1.00 63.56 187 ASP A C 1
ATOM 1358 O O . ASP A 1 187 ? -5.365 -30.742 29.521 1.00 63.56 187 ASP A O 1
ATOM 1362 N N . ILE A 1 188 ? -3.168 -30.726 29.908 1.00 63.94 188 ILE A N 1
ATOM 1363 C CA . ILE A 1 188 ? -3.288 -29.951 31.155 1.00 63.94 188 ILE A CA 1
ATOM 1364 C C . ILE A 1 188 ? -3.661 -28.511 30.813 1.00 63.94 188 ILE A C 1
ATOM 1366 O O . ILE A 1 188 ? -2.860 -27.816 30.204 1.00 63.94 188 ILE A O 1
ATOM 1370 N N . ALA A 1 189 ? -4.821 -28.026 31.256 1.00 56.97 189 ALA A N 1
ATOM 1371 C CA . ALA A 1 189 ? -5.205 -26.625 31.076 1.00 56.97 189 ALA A CA 1
ATOM 1372 C C . ALA A 1 189 ? -4.243 -25.675 31.819 1.00 56.97 189 ALA A C 1
ATOM 1374 O O . ALA A 1 189 ? -4.003 -25.843 33.014 1.00 56.97 189 ALA A O 1
ATOM 1375 N N . LEU A 1 190 ? -3.732 -24.663 31.118 1.00 62.78 190 LEU A N 1
ATOM 1376 C CA . LEU A 1 190 ? -2.850 -23.619 31.650 1.00 62.78 190 LEU A CA 1
ATOM 1377 C C . LEU A 1 190 ? -3.471 -22.229 31.399 1.00 62.78 190 LEU A C 1
ATOM 1379 O O . LEU A 1 190 ? -4.404 -22.122 30.596 1.00 62.78 190 LEU A O 1
ATOM 1383 N N . PRO A 1 191 ? -3.036 -21.168 32.108 1.00 51.19 191 PRO A N 1
ATOM 1384 C CA . PRO A 1 191 ? -3.580 -19.826 31.906 1.00 51.19 191 PRO A CA 1
ATOM 1385 C C . PRO A 1 191 ? -3.406 -19.360 30.456 1.00 51.19 191 PRO A C 1
ATOM 1387 O O . PRO A 1 191 ? -2.358 -19.572 29.857 1.00 51.19 191 PRO A O 1
ATOM 1390 N N . GLY A 1 192 ? -4.432 -18.712 29.902 1.00 49.91 192 GLY A N 1
ATOM 1391 C CA . GLY A 1 192 ? -4.376 -18.098 28.570 1.00 49.91 192 GLY A CA 1
ATOM 1392 C C . GLY A 1 192 ? -4.690 -19.013 27.379 1.00 49.91 192 GLY A C 1
ATOM 1393 O O . GLY A 1 192 ? -4.887 -18.498 26.284 1.00 49.91 192 GLY A O 1
ATOM 1394 N N . GLU A 1 193 ? -4.812 -20.334 27.548 1.00 44.50 193 GLU A N 1
ATOM 1395 C CA . GLU A 1 193 ? -5.123 -21.213 26.412 1.00 44.50 193 GLU A CA 1
ATOM 1396 C C . GLU A 1 193 ? -6.621 -21.296 26.080 1.00 44.50 193 GLU A C 1
ATOM 1398 O O . GLU A 1 193 ? -7.430 -21.881 26.808 1.00 44.50 193 GLU A O 1
ATOM 1403 N N . ALA A 1 194 ? -6.983 -20.772 24.907 1.00 29.69 194 ALA A N 1
ATOM 1404 C CA . ALA A 1 194 ? -8.263 -21.049 24.269 1.00 29.69 194 ALA A CA 1
ATOM 1405 C C . ALA A 1 194 ? -8.306 -22.510 23.784 1.00 29.69 194 ALA A C 1
ATOM 1407 O O . ALA A 1 194 ? -7.444 -22.956 23.032 1.00 29.69 194 ALA A O 1
ATOM 1408 N N . THR A 1 195 ? -9.319 -23.272 24.205 1.00 25.45 195 THR A N 1
ATOM 1409 C CA . THR A 1 195 ? -9.422 -24.706 23.887 1.00 25.45 195 THR A CA 1
ATOM 1410 C C . THR A 1 195 ? -9.782 -24.935 22.408 1.00 25.45 195 THR A C 1
ATOM 1412 O O . THR A 1 195 ? -10.871 -24.516 22.000 1.00 25.45 195 THR A O 1
ATOM 1415 N N . PRO A 1 196 ? -8.965 -25.648 21.605 1.00 26.98 196 PRO A N 1
ATOM 1416 C CA . PRO A 1 196 ? -9.291 -25.914 20.205 1.00 26.98 196 PRO A CA 1
ATOM 1417 C C . PRO A 1 196 ? -10.531 -26.805 20.047 1.00 26.98 196 PRO A C 1
ATOM 1419 O O . PRO A 1 196 ? -10.656 -27.870 20.660 1.00 26.98 196 PRO A O 1
ATOM 1422 N N . GLY A 1 197 ? -11.461 -26.381 19.189 1.00 25.02 197 GLY A N 1
ATOM 1423 C CA . GLY A 1 197 ? -12.619 -27.186 18.806 1.00 25.02 197 GLY A CA 1
ATOM 1424 C C . GLY A 1 197 ? -12.203 -28.404 17.977 1.00 25.02 197 GLY A C 1
ATOM 1425 O O . GLY A 1 197 ? -11.385 -28.299 17.071 1.00 25.02 197 GLY A O 1
ATOM 1426 N N . THR A 1 198 ? -12.779 -29.573 18.267 1.00 22.75 198 THR A N 1
ATOM 1427 C CA . THR A 1 198 ? -12.365 -30.846 17.656 1.00 22.75 198 THR A CA 1
ATOM 1428 C C . THR A 1 198 ? -12.732 -30.922 16.166 1.00 22.75 198 THR A C 1
ATOM 1430 O O . THR A 1 198 ? -13.863 -31.271 15.815 1.00 22.75 198 THR A O 1
ATOM 1433 N N . THR A 1 199 ? -11.779 -30.645 15.276 1.00 23.95 199 THR A N 1
ATOM 1434 C CA . THR A 1 199 ? -11.892 -30.914 13.836 1.00 23.95 199 THR A CA 1
ATOM 1435 C C . THR A 1 199 ? -11.498 -32.361 13.528 1.00 23.95 199 THR A C 1
ATOM 1437 O O . THR A 1 199 ? -10.504 -32.891 14.017 1.00 23.95 199 THR A O 1
ATOM 1440 N N . THR A 1 200 ? -12.318 -33.056 12.738 1.00 23.88 200 THR A N 1
ATOM 1441 C CA . THR A 1 200 ? -12.033 -34.429 12.288 1.00 23.88 200 THR A CA 1
ATOM 1442 C C . THR A 1 200 ? -10.974 -34.442 11.190 1.00 23.88 200 THR A C 1
ATOM 1444 O O . THR A 1 200 ? -11.165 -33.761 10.186 1.00 23.88 200 THR A O 1
ATOM 1447 N N . GLU A 1 201 ? -9.940 -35.278 11.342 1.00 26.73 201 GLU A N 1
ATOM 1448 C CA . GLU A 1 201 ? -8.862 -35.482 10.359 1.00 26.73 201 GLU A CA 1
ATOM 1449 C C . GLU A 1 201 ? -9.383 -35.658 8.918 1.00 26.73 201 GLU A C 1
ATOM 1451 O O . GLU A 1 201 ? -9.981 -36.680 8.561 1.00 26.73 201 GLU A O 1
ATOM 1456 N N . GLY A 1 202 ? -9.094 -34.666 8.073 1.00 24.84 202 GLY A N 1
ATOM 1457 C CA . GLY A 1 202 ? -8.997 -34.836 6.627 1.00 24.84 202 GLY A CA 1
ATOM 1458 C C . GLY A 1 202 ? -7.643 -35.448 6.254 1.00 24.84 202 GLY A C 1
ATOM 1459 O O . GLY A 1 202 ? -6.669 -35.329 6.990 1.00 24.84 202 GLY A O 1
ATOM 1460 N N . THR A 1 203 ? -7.571 -36.137 5.115 1.00 24.31 203 THR A N 1
ATOM 1461 C CA . THR A 1 203 ? -6.288 -36.662 4.606 1.00 24.31 203 THR A CA 1
ATOM 1462 C C . THR A 1 203 ? -5.409 -35.494 4.138 1.00 24.31 203 THR A C 1
ATOM 1464 O O . THR A 1 203 ? -5.969 -34.609 3.494 1.00 24.31 203 THR A O 1
ATOM 1467 N N . PRO A 1 204 ? -4.085 -35.472 4.406 1.00 26.22 204 PRO A N 1
ATOM 1468 C CA . PRO A 1 204 ? -3.235 -34.353 4.004 1.00 26.22 204 PRO A CA 1
ATOM 1469 C C . PRO A 1 204 ? -3.250 -34.148 2.490 1.00 26.22 204 PRO A C 1
ATOM 1471 O O . PRO A 1 204 ? -2.976 -35.090 1.739 1.00 26.22 204 PRO A O 1
ATOM 1474 N N . ASP A 1 205 ? -3.554 -32.924 2.067 1.00 30.94 205 ASP A N 1
ATOM 1475 C CA . ASP A 1 205 ? -3.313 -32.478 0.701 1.00 30.94 205 ASP A CA 1
ATOM 1476 C C . ASP A 1 205 ? -1.826 -32.126 0.561 1.00 30.94 205 ASP A C 1
ATOM 1478 O O . ASP A 1 205 ? -1.257 -31.465 1.430 1.00 30.94 205 ASP A O 1
ATOM 1482 N N . THR A 1 206 ? -1.168 -32.636 -0.479 1.00 27.23 206 THR A N 1
ATOM 1483 C CA . THR A 1 206 ? 0.288 -32.488 -0.661 1.00 27.23 206 THR A CA 1
ATOM 1484 C C . THR A 1 206 ? 0.676 -31.277 -1.494 1.00 27.23 206 THR A C 1
ATOM 1486 O O . THR A 1 206 ? 1.870 -31.031 -1.656 1.00 27.23 206 THR A O 1
ATOM 1489 N N . ASP A 1 207 ? -0.311 -30.547 -2.012 1.00 31.83 207 ASP A N 1
ATOM 1490 C CA . ASP A 1 207 ? -0.097 -29.408 -2.903 1.00 31.83 207 ASP A CA 1
ATOM 1491 C C . ASP A 1 207 ? -0.141 -28.056 -2.154 1.00 31.83 207 ASP A C 1
ATOM 1493 O O . ASP A 1 207 ? 0.055 -27.017 -2.777 1.00 31.83 207 ASP A O 1
ATOM 1497 N N . LYS A 1 208 ? -0.336 -28.070 -0.821 1.00 32.78 208 LYS A N 1
ATOM 1498 C CA . LYS A 1 208 ? -0.294 -26.879 0.044 1.00 32.78 208 LYS A CA 1
ATOM 1499 C C . LYS A 1 208 ? 1.105 -26.582 0.586 1.00 32.78 208 LYS A C 1
ATOM 1501 O O . LYS A 1 208 ? 1.778 -27.466 1.127 1.00 32.78 208 LYS A O 1
ATOM 1506 N N . HIS A 1 209 ? 1.520 -25.323 0.516 1.00 32.97 209 HIS A N 1
ATOM 1507 C CA . HIS A 1 209 ? 2.763 -24.842 1.114 1.00 32.97 209 HIS A CA 1
ATOM 1508 C C . HIS A 1 209 ? 2.620 -24.582 2.629 1.00 32.97 209 HIS A C 1
ATOM 1510 O O . HIS A 1 209 ? 1.568 -24.140 3.080 1.00 32.97 209 HIS A O 1
ATOM 1516 N N . PRO A 1 210 ? 3.678 -24.775 3.446 1.00 30.72 210 PRO A N 1
ATOM 1517 C CA . PRO A 1 210 ? 3.604 -24.659 4.913 1.00 30.72 210 PRO A CA 1
ATOM 1518 C C . PRO A 1 210 ? 3.466 -23.218 5.450 1.00 30.72 210 PRO A C 1
ATOM 1520 O O . PRO A 1 210 ? 3.590 -23.000 6.651 1.00 30.72 210 PRO A O 1
ATOM 1523 N N . TRP A 1 211 ? 3.235 -22.245 4.568 1.00 38.31 211 TRP A N 1
ATOM 1524 C CA . TRP A 1 211 ? 2.949 -20.835 4.861 1.00 38.31 211 TRP A CA 1
ATOM 1525 C C . TRP A 1 211 ? 1.598 -20.378 4.285 1.00 38.31 211 TRP A C 1
ATOM 1527 O O . TRP A 1 211 ? 1.260 -19.201 4.378 1.00 38.31 211 TRP A O 1
ATOM 1537 N N . GLU A 1 212 ? 0.810 -21.291 3.707 1.00 32.88 212 GLU A N 1
ATOM 1538 C CA . GLU A 1 212 ? -0.621 -21.060 3.526 1.00 32.88 212 GLU A CA 1
ATOM 1539 C C . GLU A 1 212 ? -1.279 -21.069 4.906 1.00 32.88 212 GLU A C 1
ATOM 1541 O O . GLU A 1 212 ? -1.537 -22.125 5.489 1.00 32.88 212 GLU A O 1
ATOM 1546 N N . VAL A 1 213 ? -1.561 -19.878 5.432 1.00 35.94 213 VAL A N 1
ATOM 1547 C CA . VAL A 1 213 ? -2.566 -19.737 6.482 1.00 35.94 213 VAL A CA 1
ATOM 1548 C C . VAL A 1 213 ? -3.878 -20.204 5.853 1.00 35.94 213 VAL A C 1
ATOM 1550 O O . VAL A 1 213 ? -4.306 -19.646 4.843 1.00 35.94 213 VAL A O 1
ATOM 1553 N N . GLU A 1 214 ? -4.517 -21.248 6.392 1.00 30.95 214 GLU A N 1
ATOM 1554 C CA . GLU A 1 214 ? -5.900 -21.518 5.994 1.00 30.95 214 GLU A CA 1
ATOM 1555 C C . GLU A 1 214 ? -6.710 -20.280 6.366 1.00 30.95 214 GLU A C 1
ATOM 1557 O O . GLU A 1 214 ? -6.811 -19.977 7.556 1.00 30.95 214 GLU A O 1
ATOM 1562 N N . ALA A 1 215 ? -7.262 -19.583 5.364 1.00 36.66 215 ALA A N 1
ATOM 1563 C CA . ALA A 1 215 ? -8.204 -18.489 5.570 1.00 36.66 215 ALA A CA 1
ATOM 1564 C C . ALA A 1 215 ? -9.247 -18.968 6.582 1.00 36.66 215 ALA A C 1
ATOM 1566 O O . ALA A 1 215 ? -10.003 -19.914 6.319 1.00 36.66 215 ALA A O 1
ATOM 1567 N N . GLY A 1 216 ? -9.166 -18.414 7.792 1.00 31.69 216 GLY A N 1
ATOM 1568 C CA . GLY A 1 216 ? -9.761 -19.053 8.950 1.00 31.69 216 GLY A CA 1
ATOM 1569 C C . GLY A 1 216 ? -11.261 -19.192 8.745 1.00 31.69 216 GLY A C 1
ATOM 1570 O O . GLY A 1 216 ? -11.928 -18.233 8.371 1.00 31.69 216 GLY A O 1
ATOM 1571 N N . ASN A 1 217 ? -11.831 -20.347 9.103 1.00 31.22 217 ASN A N 1
ATOM 1572 C CA . ASN A 1 217 ? -13.275 -20.441 9.364 1.00 31.22 217 ASN A CA 1
ATOM 1573 C C . ASN A 1 217 ? -13.634 -19.713 10.683 1.00 31.22 217 ASN A C 1
ATOM 1575 O O . ASN A 1 217 ? -14.433 -20.200 11.489 1.00 31.22 217 ASN A O 1
ATOM 1579 N N . GLU A 1 218 ? -13.017 -18.553 10.921 1.00 37.59 218 GLU A N 1
ATOM 1580 C CA . GLU A 1 218 ? -13.503 -17.580 11.877 1.00 37.59 218 GLU A CA 1
ATOM 1581 C C . GLU A 1 218 ? -14.879 -17.108 11.416 1.00 37.59 218 GLU A C 1
ATOM 1583 O O . GLU A 1 218 ? -15.215 -17.100 10.230 1.00 37.59 218 GLU A O 1
ATOM 1588 N N . LYS A 1 219 ? -15.721 -16.738 12.377 1.00 34.44 219 LYS A N 1
ATOM 1589 C CA . LYS A 1 219 ? -16.999 -16.129 12.035 1.00 34.44 219 LYS A CA 1
ATOM 1590 C C . LYS A 1 219 ? -16.737 -14.867 11.226 1.00 34.44 219 LYS A C 1
ATOM 1592 O O . LYS A 1 219 ? -16.057 -13.968 11.717 1.00 34.44 219 LYS A O 1
ATOM 1597 N N . GLU A 1 220 ? -17.423 -14.759 10.093 1.00 38.56 220 GLU A N 1
ATOM 1598 C CA . GLU A 1 220 ? -17.813 -13.465 9.545 1.00 38.56 220 GLU A CA 1
ATOM 1599 C C . GLU A 1 220 ? -18.252 -12.553 10.700 1.00 38.56 220 GLU A C 1
ATOM 1601 O O . GLU A 1 220 ? -19.199 -12.920 11.421 1.00 38.56 220 GLU A O 1
ATOM 1606 N N . PRO A 1 221 ? -17.568 -11.417 10.939 1.00 43.28 221 PRO A N 1
ATOM 1607 C CA . PRO A 1 221 ? -18.010 -10.470 11.941 1.00 43.28 221 PRO A CA 1
ATOM 1608 C C . PRO A 1 221 ? -19.422 -10.063 11.546 1.00 43.28 221 PRO A C 1
ATOM 1610 O O . PRO A 1 221 ? -19.659 -9.564 10.447 1.00 43.28 221 PRO A O 1
ATOM 1613 N N . THR A 1 222 ? -20.401 -10.339 12.411 1.00 44.81 222 THR A N 1
ATOM 1614 C CA . THR A 1 222 ? -21.778 -9.974 12.095 1.00 44.81 222 THR A CA 1
ATOM 1615 C C . THR A 1 222 ? -21.876 -8.461 12.166 1.00 44.81 222 THR A C 1
ATOM 1617 O O . THR A 1 222 ? -22.075 -7.921 13.254 1.00 44.81 222 THR A O 1
ATOM 1620 N N . ASP A 1 223 ? -21.736 -7.811 11.010 1.00 52.59 223 ASP A N 1
ATOM 1621 C CA . ASP A 1 223 ? -21.900 -6.376 10.787 1.00 52.59 223 ASP A CA 1
ATOM 1622 C C . ASP A 1 223 ? -23.384 -6.029 11.018 1.00 52.59 223 ASP A C 1
ATOM 1624 O O . ASP A 1 223 ? -24.215 -5.888 10.116 1.00 52.59 223 ASP A O 1
ATOM 1628 N N . THR A 1 224 ? -23.780 -6.036 12.292 1.00 50.66 224 THR A N 1
ATOM 1629 C CA . THR A 1 224 ? -25.153 -5.799 12.716 1.00 50.66 224 THR A CA 1
ATOM 1630 C C . THR A 1 224 ? -25.438 -4.320 12.589 1.00 50.66 224 THR A C 1
ATOM 1632 O O . THR A 1 224 ? -25.129 -3.585 13.521 1.00 50.66 224 THR A O 1
ATOM 1635 N N . ILE A 1 225 ? -26.044 -3.932 11.457 1.00 53.84 225 ILE A N 1
ATOM 1636 C CA . ILE A 1 225 ? -26.550 -2.587 11.119 1.00 53.84 225 ILE A CA 1
ATOM 1637 C C . ILE A 1 225 ? -26.956 -1.830 12.398 1.00 53.84 225 ILE A C 1
ATOM 1639 O O . ILE A 1 225 ? -28.055 -2.067 12.919 1.00 53.84 225 ILE A O 1
ATOM 1643 N N . PRO A 1 226 ? -26.085 -0.958 12.935 1.00 56.34 226 PRO A N 1
ATOM 1644 C CA . PRO A 1 226 ? -26.286 -0.443 14.284 1.00 56.34 226 PRO A CA 1
ATOM 1645 C C . PRO A 1 226 ? -27.080 0.869 14.288 1.00 56.34 226 PRO A C 1
ATOM 1647 O O . PRO A 1 226 ? -27.783 1.161 15.257 1.00 56.34 226 PRO A O 1
ATOM 1650 N N . VAL A 1 227 ? -27.070 1.610 13.171 1.00 61.38 227 VAL A N 1
ATOM 1651 C CA . VAL A 1 227 ? -27.808 2.868 12.989 1.00 61.38 227 VAL A CA 1
ATOM 1652 C C . VAL A 1 227 ? -28.576 2.843 11.667 1.00 61.38 227 VAL A C 1
ATOM 1654 O O . VAL A 1 227 ? -28.019 2.514 10.623 1.00 61.38 227 VAL A O 1
ATOM 1657 N N . ALA A 1 228 ? -29.866 3.187 11.705 1.00 63.75 228 ALA A N 1
ATOM 1658 C CA . ALA A 1 228 ? -30.720 3.235 10.511 1.00 63.75 228 ALA A CA 1
ATOM 1659 C C . ALA A 1 228 ? -30.567 4.536 9.697 1.00 63.75 228 ALA A C 1
ATOM 1661 O O . ALA A 1 228 ? -30.883 4.548 8.512 1.00 63.75 228 ALA A O 1
ATOM 1662 N N . ASP A 1 229 ? -30.093 5.605 10.340 1.00 83.62 229 ASP A N 1
ATOM 1663 C CA . ASP A 1 229 ? -29.863 6.929 9.767 1.00 83.62 229 ASP A CA 1
ATOM 1664 C C . ASP A 1 229 ? -28.504 7.436 10.299 1.00 83.62 229 ASP A C 1
ATOM 1666 O O . ASP A 1 229 ? -28.431 7.914 11.427 1.00 83.62 229 ASP A O 1
ATOM 1670 N N . ILE A 1 230 ? -27.417 7.295 9.527 1.00 90.06 230 ILE A N 1
ATOM 1671 C CA . ILE A 1 230 ? -26.096 7.855 9.886 1.00 90.06 230 ILE A CA 1
ATOM 1672 C C . ILE A 1 230 ? -26.162 9.383 9.756 1.00 90.06 230 ILE A C 1
ATOM 1674 O O . ILE A 1 230 ? -26.578 9.884 8.706 1.00 90.06 230 ILE A O 1
ATOM 1678 N N . ASP A 1 231 ? -25.731 10.132 10.771 1.00 93.69 231 ASP A N 1
ATOM 1679 C CA . ASP A 1 231 ? -25.687 11.602 10.779 1.00 93.69 231 ASP A CA 1
ATOM 1680 C C . ASP A 1 231 ? -24.512 12.187 11.593 1.00 93.69 231 ASP A C 1
ATOM 1682 O O . ASP A 1 231 ? -23.683 11.455 12.128 1.00 93.69 231 ASP A O 1
ATOM 1686 N N . GLU A 1 232 ? -24.437 13.522 11.679 1.00 94.69 232 GLU A N 1
ATOM 1687 C CA . GLU A 1 232 ? -23.376 14.248 12.399 1.00 94.69 232 GLU A CA 1
ATOM 1688 C C . GLU A 1 232 ? -23.288 13.896 13.895 1.00 94.69 232 GLU A C 1
ATOM 1690 O O . GLU A 1 232 ? -22.227 14.048 14.494 1.00 94.69 232 GLU A O 1
ATOM 1695 N N . GLY A 1 233 ? -24.382 13.426 14.503 1.00 94.94 233 GLY A N 1
ATOM 1696 C CA . GLY A 1 233 ? -24.443 13.040 15.912 1.00 94.94 233 GLY A CA 1
ATOM 1697 C C . GLY A 1 233 ? -24.111 11.571 16.166 1.00 94.94 233 GLY A C 1
ATOM 1698 O O . GLY A 1 233 ? -24.015 11.178 17.325 1.00 94.94 233 GLY A O 1
ATOM 1699 N N . THR A 1 234 ? -23.931 10.771 15.112 1.00 93.19 234 THR A N 1
ATOM 1700 C CA . THR A 1 234 ? -23.565 9.353 15.214 1.00 93.19 234 THR A CA 1
ATOM 1701 C C . THR A 1 234 ? -22.147 9.216 15.769 1.00 93.19 234 THR A C 1
ATOM 1703 O O . THR A 1 234 ? -21.206 9.790 15.220 1.00 93.19 234 THR A O 1
ATOM 1706 N N . THR A 1 235 ? -21.979 8.462 16.855 1.00 90.94 235 THR A N 1
ATOM 1707 C CA . THR A 1 235 ? -20.661 8.150 17.444 1.00 90.94 235 THR A CA 1
ATOM 1708 C C . THR A 1 235 ? -19.965 6.986 16.733 1.00 90.94 235 THR A C 1
ATOM 1710 O O . THR A 1 235 ? -20.620 6.178 16.075 1.00 90.94 235 THR A O 1
ATOM 1713 N N . LEU A 1 236 ? -18.642 6.836 16.881 1.00 85.38 236 LEU A N 1
ATOM 1714 C CA . LEU A 1 236 ? -17.929 5.662 16.342 1.00 85.38 236 LEU A CA 1
ATOM 1715 C C . LEU A 1 236 ? -18.398 4.341 16.970 1.00 85.38 236 LEU A C 1
ATOM 1717 O O . LEU A 1 236 ? -18.466 3.335 16.272 1.00 85.38 236 LEU A O 1
ATOM 1721 N N . ALA A 1 237 ? -18.769 4.351 18.253 1.00 83.00 237 ALA A N 1
ATOM 1722 C CA . ALA A 1 237 ? -19.350 3.197 18.942 1.00 83.00 237 ALA A CA 1
ATOM 1723 C C . ALA A 1 237 ? -20.794 2.884 18.494 1.00 83.00 237 ALA A C 1
ATOM 1725 O O . ALA A 1 237 ? -21.241 1.743 18.597 1.00 83.00 237 ALA A O 1
ATOM 1726 N N . GLU A 1 238 ? -21.535 3.876 17.988 1.00 86.50 238 GLU A N 1
ATOM 1727 C CA . GLU A 1 238 ? -22.818 3.647 17.312 1.00 86.50 238 GLU A CA 1
ATOM 1728 C C . GLU A 1 238 ? -22.621 3.203 15.862 1.00 86.50 238 GLU A C 1
ATOM 1730 O O . GLU A 1 238 ? -23.374 2.355 15.410 1.00 86.50 238 GLU A O 1
ATOM 1735 N N . LEU A 1 239 ? -21.616 3.714 15.142 1.00 82.94 239 LEU A N 1
ATOM 1736 C CA . LEU A 1 239 ? -21.283 3.278 13.781 1.00 82.94 239 LEU A CA 1
ATOM 1737 C C . LEU A 1 239 ? -20.761 1.833 13.761 1.00 82.94 239 LEU A C 1
ATOM 1739 O O . LEU A 1 239 ? -21.116 1.069 12.871 1.00 82.94 239 LEU A O 1
ATOM 1743 N N . CYS A 1 240 ? -19.940 1.461 14.743 1.00 79.19 240 CYS A N 1
ATOM 1744 C CA . CYS A 1 240 ? -19.332 0.146 14.904 1.00 79.19 240 CYS A CA 1
ATOM 1745 C C . CYS A 1 240 ? -19.519 -0.324 16.356 1.00 79.19 240 CYS A C 1
ATOM 1747 O O . CYS A 1 240 ? -18.811 0.106 17.267 1.00 79.19 240 CYS A O 1
ATOM 1749 N N . SER A 1 241 ? -20.465 -1.237 16.590 1.00 72.56 241 SER A N 1
ATOM 1750 C CA . SER A 1 241 ? -20.851 -1.668 17.946 1.00 72.56 241 SER A CA 1
ATOM 1751 C C . SER A 1 241 ? -19.770 -2.434 18.727 1.00 72.56 241 SER A C 1
ATOM 1753 O O . SER A 1 241 ? -19.951 -2.697 19.914 1.00 72.56 241 SER A O 1
ATOM 1755 N N . THR A 1 242 ? -18.672 -2.809 18.071 1.00 67.31 242 THR A N 1
ATOM 1756 C CA . THR A 1 242 ? -17.512 -3.526 18.634 1.00 67.31 242 THR A CA 1
ATOM 1757 C C . THR A 1 242 ? -16.267 -2.642 18.777 1.00 67.31 242 THR A C 1
ATOM 1759 O O . THR A 1 242 ? -15.208 -3.127 19.167 1.00 67.31 242 THR A O 1
ATOM 1762 N N . TYR A 1 243 ? -16.386 -1.336 18.506 1.00 68.69 243 TYR A N 1
ATOM 1763 C CA . TYR A 1 243 ? -15.266 -0.388 18.479 1.00 68.69 243 TYR A CA 1
ATOM 1764 C C . TYR A 1 243 ? -14.410 -0.383 19.766 1.00 68.69 243 TYR A C 1
ATOM 1766 O O . TYR A 1 243 ? -13.183 -0.341 19.690 1.00 68.69 243 TYR A O 1
ATOM 1774 N N . ASP A 1 244 ? -15.067 -0.448 20.931 1.00 62.25 244 ASP A N 1
ATOM 1775 C CA . ASP A 1 244 ? -14.472 -0.481 22.283 1.00 62.25 244 ASP A CA 1
ATOM 1776 C C . ASP A 1 244 ? -14.876 -1.777 23.023 1.00 62.25 244 ASP A C 1
ATOM 1778 O O . ASP A 1 244 ? -15.231 -1.770 24.200 1.00 62.25 244 ASP A O 1
ATOM 1782 N N . SER A 1 245 ? -14.942 -2.903 22.300 1.00 57.53 245 SER A N 1
ATOM 1783 C CA . SER A 1 245 ? -15.225 -4.213 22.901 1.00 57.53 245 SER A CA 1
ATOM 1784 C C . SER A 1 245 ? -13.959 -5.042 23.086 1.00 57.53 245 SER A C 1
ATOM 1786 O O . SER A 1 245 ? -13.118 -5.082 22.192 1.00 57.53 245 SER A O 1
ATOM 1788 N N . ASP A 1 246 ? -13.894 -5.798 24.186 1.00 50.38 246 ASP A N 1
ATOM 1789 C CA . ASP A 1 246 ? -12.880 -6.840 24.432 1.00 50.38 246 ASP A CA 1
ATOM 1790 C C . ASP A 1 246 ? -12.957 -8.020 23.425 1.00 50.38 246 ASP A C 1
ATOM 1792 O O . ASP A 1 246 ? -12.208 -8.990 23.540 1.00 50.38 246 ASP A O 1
ATOM 1796 N N . ASP A 1 247 ? -13.881 -7.973 22.455 1.00 49.75 247 ASP A N 1
ATOM 1797 C CA . ASP A 1 247 ? -13.987 -8.935 21.357 1.00 49.75 247 ASP A CA 1
ATOM 1798 C C . ASP A 1 247 ? -12.853 -8.657 20.354 1.00 49.75 247 ASP A C 1
ATOM 1800 O O . ASP A 1 247 ? -12.925 -7.763 19.505 1.00 49.75 247 ASP A O 1
ATOM 1804 N N . ALA A 1 248 ? -11.752 -9.387 20.541 1.00 43.38 248 ALA A N 1
ATOM 1805 C CA . ALA A 1 248 ? -10.427 -9.072 20.009 1.00 43.38 248 ALA A CA 1
ATOM 1806 C C . ALA A 1 248 ? -10.382 -8.863 18.482 1.00 43.38 248 ALA A C 1
ATOM 1808 O O . ALA A 1 248 ? -9.574 -8.077 17.999 1.00 43.38 248 ALA A O 1
ATOM 1809 N N . HIS A 1 249 ? -11.289 -9.497 17.737 1.00 46.25 249 HIS A N 1
ATOM 1810 C CA . HIS A 1 249 ? -11.302 -9.550 16.272 1.00 46.25 249 HIS A CA 1
ATOM 1811 C C . HIS A 1 249 ? -11.734 -8.242 15.570 1.00 46.25 249 HIS A C 1
ATOM 1813 O O . HIS A 1 249 ? -11.754 -8.193 14.346 1.00 46.25 249 HIS A O 1
ATOM 1819 N N . LEU A 1 250 ? -12.136 -7.178 16.284 1.00 51.03 250 LEU A N 1
ATOM 1820 C CA . LEU A 1 250 ? -12.536 -5.886 15.672 1.00 51.03 250 LEU A CA 1
ATOM 1821 C C . LEU A 1 250 ? -11.951 -4.648 16.381 1.00 51.03 250 LEU A C 1
ATOM 1823 O O . LEU A 1 250 ? -12.351 -3.516 16.111 1.00 51.03 250 LEU A O 1
ATOM 1827 N N . TYR A 1 251 ? -10.988 -4.865 17.274 1.00 47.91 251 TYR A N 1
ATOM 1828 C CA . TYR A 1 251 ? -10.415 -3.885 18.197 1.00 47.91 251 TYR A CA 1
ATOM 1829 C C . TYR A 1 251 ? -9.679 -2.728 17.465 1.00 47.91 251 TYR A C 1
ATOM 1831 O O . TYR A 1 251 ? -8.667 -2.940 16.795 1.00 47.91 251 TYR A O 1
ATOM 1839 N N . VAL A 1 252 ? -10.115 -1.467 17.653 1.00 53.19 252 VAL A N 1
ATOM 1840 C CA . VAL A 1 252 ? -9.566 -0.265 16.961 1.00 53.19 252 VAL A CA 1
ATOM 1841 C C . VAL A 1 252 ? -8.537 0.652 17.726 1.00 53.19 252 VAL A C 1
ATOM 1843 O O . VAL A 1 252 ? -8.378 1.808 17.314 1.00 53.19 252 VAL A O 1
ATOM 1846 N N . PRO A 1 253 ? -7.794 0.283 18.809 1.00 51.91 253 PRO A N 1
ATOM 1847 C CA . PRO A 1 253 ? -7.269 1.306 19.743 1.00 51.91 253 PRO A CA 1
ATOM 1848 C C . PRO A 1 253 ? -5.760 1.616 19.686 1.00 51.91 253 PRO A C 1
ATOM 1850 O O . PRO A 1 253 ? -5.321 2.527 20.390 1.00 51.91 253 PRO A O 1
ATOM 1853 N N . ARG A 1 254 ? -4.959 0.932 18.847 1.00 42.41 254 ARG A N 1
ATOM 1854 C CA . ARG A 1 254 ? -3.569 1.350 18.507 1.00 42.41 254 ARG A CA 1
ATOM 1855 C C . ARG A 1 254 ? -3.482 2.057 17.150 1.00 42.41 254 ARG A C 1
ATOM 1857 O O . ARG A 1 254 ? -3.021 3.189 17.064 1.00 42.41 254 ARG A O 1
ATOM 1864 N N . SER A 1 255 ? -4.027 1.444 16.097 1.00 50.59 255 SER A N 1
ATOM 1865 C CA . SER A 1 255 ? -3.973 1.957 14.711 1.00 50.59 255 SER A CA 1
ATOM 1866 C C . SER A 1 255 ? -4.531 3.365 14.552 1.00 50.59 255 SER A C 1
ATOM 1868 O O . SER A 1 255 ? -3.977 4.174 13.809 1.00 50.59 255 SER A O 1
ATOM 1870 N N . THR A 1 256 ? -5.611 3.667 15.264 1.00 52.12 256 THR A N 1
ATOM 1871 C CA . THR A 1 256 ? -6.243 4.983 15.227 1.00 52.12 256 THR A CA 1
ATOM 1872 C C . THR A 1 256 ? -5.448 6.014 16.020 1.00 52.12 256 THR A C 1
ATOM 1874 O O . THR A 1 256 ? -5.409 7.169 15.609 1.00 52.12 256 THR A O 1
ATOM 1877 N N . THR A 1 257 ? -4.795 5.613 17.121 1.00 56.12 257 THR A N 1
ATOM 1878 C CA . THR A 1 257 ? -4.160 6.506 18.107 1.00 56.12 257 THR A CA 1
ATOM 1879 C C . THR A 1 257 ? -2.706 6.865 17.773 1.00 56.12 257 THR A C 1
ATOM 1881 O O . THR A 1 257 ? -2.341 8.039 17.881 1.00 56.12 257 THR A O 1
ATOM 1884 N N . ASP A 1 258 ? -1.904 5.913 17.282 1.00 55.59 258 ASP A N 1
ATOM 1885 C CA . ASP A 1 258 ? -0.461 6.069 16.990 1.00 55.59 258 ASP A CA 1
ATOM 1886 C C . ASP A 1 258 ? -0.150 7.117 15.893 1.00 55.59 258 ASP A C 1
ATOM 1888 O O . ASP A 1 258 ? 0.966 7.647 15.775 1.00 55.59 258 ASP A O 1
ATOM 1892 N N . TYR A 1 259 ? -1.164 7.454 15.093 1.00 61.62 259 TYR A N 1
ATOM 1893 C CA . TYR A 1 259 ? -1.087 8.397 13.979 1.00 61.62 259 TYR A CA 1
ATOM 1894 C C . TYR A 1 259 ? -2.119 9.527 14.083 1.00 61.62 259 TYR A C 1
ATOM 1896 O O . TYR A 1 259 ? -2.327 10.236 13.093 1.00 61.62 259 TYR A O 1
ATOM 1904 N N . LEU A 1 260 ? -2.728 9.751 15.258 1.00 67.94 260 LEU A N 1
ATOM 1905 C CA . LEU A 1 260 ? -3.698 10.834 15.449 1.00 67.94 260 LEU A CA 1
ATOM 1906 C C . LEU A 1 260 ? -3.123 12.195 15.045 1.00 67.94 260 LEU A C 1
ATOM 1908 O O . LEU A 1 260 ? -2.038 12.569 15.501 1.00 67.94 260 LEU A O 1
ATOM 1912 N N . PRO A 1 261 ? -3.884 12.990 14.278 1.00 65.50 261 PRO A N 1
ATOM 1913 C CA . PRO A 1 261 ? -3.560 14.373 13.992 1.00 65.50 261 PRO A CA 1
ATOM 1914 C C . PRO A 1 261 ? -3.135 15.185 15.215 1.00 65.50 261 PRO A C 1
ATOM 1916 O O . PRO A 1 261 ? -3.883 15.364 16.183 1.00 65.50 261 PRO A O 1
ATOM 1919 N N . SER A 1 262 ? -1.914 15.709 15.157 1.00 63.88 262 SER A N 1
ATOM 1920 C CA . SER A 1 262 ? -1.272 16.510 16.204 1.00 63.88 262 SER A CA 1
ATOM 1921 C C . SER A 1 262 ? -1.457 18.006 15.920 1.00 63.88 262 SER A C 1
ATOM 1923 O O . SER A 1 262 ? -1.556 18.425 14.778 1.00 63.88 262 SER A O 1
ATOM 1925 N N . ALA A 1 263 ? -1.474 18.879 16.931 1.00 53.09 263 ALA A N 1
ATOM 1926 C CA . ALA A 1 263 ? -1.606 20.322 16.668 1.00 53.09 263 ALA A CA 1
ATOM 1927 C C . ALA A 1 263 ? -0.337 20.951 16.042 1.00 53.09 263 ALA A C 1
ATOM 1929 O O . ALA A 1 263 ? -0.333 22.144 15.747 1.00 53.09 263 ALA A O 1
ATOM 1930 N N . ALA A 1 264 ? 0.748 20.178 15.905 1.00 50.16 264 ALA A N 1
ATOM 1931 C CA . ALA A 1 264 ? 2.079 20.669 15.559 1.00 50.16 264 ALA A CA 1
ATOM 1932 C C . ALA A 1 264 ? 2.850 19.793 14.551 1.00 50.16 264 ALA A C 1
ATOM 1934 O O . ALA A 1 264 ? 3.992 20.128 14.237 1.00 50.16 264 ALA A O 1
ATOM 1935 N N . GLU A 1 265 ? 2.282 18.685 14.052 1.00 56.62 265 GLU A N 1
ATOM 1936 C CA . GLU A 1 265 ? 2.933 17.922 12.978 1.00 56.62 265 GLU A CA 1
ATOM 1937 C C . GLU A 1 265 ? 2.956 18.743 11.682 1.00 56.62 265 GLU A C 1
ATOM 1939 O O . GLU A 1 265 ? 1.954 19.331 11.269 1.00 56.62 265 GLU A O 1
ATOM 1944 N N . SER A 1 266 ? 4.138 18.823 11.071 1.00 47.34 266 SER A N 1
ATOM 1945 C CA . SER A 1 266 ? 4.393 19.574 9.844 1.00 47.34 266 SER A CA 1
ATOM 1946 C C . SER A 1 266 ? 4.226 18.684 8.615 1.00 47.34 266 SER A C 1
ATOM 1948 O O . SER A 1 266 ? 4.851 17.626 8.551 1.00 47.34 266 SER A O 1
ATOM 1950 N N . ALA A 1 267 ? 3.465 19.165 7.629 1.00 47.94 267 ALA A N 1
ATOM 1951 C CA . ALA A 1 267 ? 3.238 18.511 6.340 1.00 47.94 267 ALA A CA 1
ATOM 1952 C C . ALA A 1 267 ? 4.538 18.066 5.616 1.00 47.94 267 ALA A C 1
ATOM 1954 O O . ALA A 1 267 ? 5.601 18.664 5.835 1.00 47.94 267 ALA A O 1
ATOM 1955 N N . PRO A 1 268 ? 4.468 17.060 4.716 1.00 43.50 268 PRO A N 1
ATOM 1956 C CA . PRO A 1 268 ? 5.619 16.576 3.953 1.00 43.50 268 PRO A CA 1
ATOM 1957 C C . PRO A 1 268 ? 6.336 17.685 3.170 1.00 43.50 268 PRO A C 1
ATOM 1959 O O . PRO A 1 268 ? 5.733 18.558 2.549 1.00 43.50 268 PRO A O 1
ATOM 1962 N N . SER A 1 269 ? 7.667 17.630 3.163 1.00 35.12 269 SER A N 1
ATOM 1963 C CA . SER A 1 269 ? 8.511 18.653 2.552 1.00 35.12 269 SER A CA 1
ATOM 1964 C C . SER A 1 269 ? 8.778 18.412 1.056 1.00 35.12 269 SER A C 1
ATOM 1966 O O . SER A 1 269 ? 9.905 18.067 0.699 1.00 35.12 269 SER A O 1
ATOM 1968 N N . SER A 1 270 ? 7.790 18.616 0.171 1.00 37.50 270 SER A N 1
ATOM 1969 C CA . SER A 1 270 ? 8.008 19.134 -1.209 1.00 37.50 270 SER A CA 1
ATOM 1970 C C . SER A 1 270 ? 6.711 19.475 -1.980 1.00 37.50 270 SER A C 1
ATOM 1972 O O . SER A 1 270 ? 5.843 18.632 -2.140 1.00 37.50 270 SER A O 1
ATOM 1974 N N . VAL A 1 271 ? 6.655 20.735 -2.448 1.00 36.41 271 VAL A N 1
ATOM 1975 C CA . V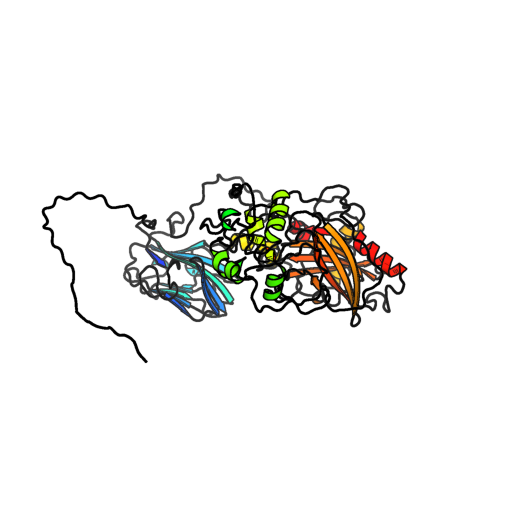AL A 1 271 ? 5.975 21.359 -3.622 1.00 36.41 271 VAL A CA 1
ATOM 1976 C C . VAL A 1 271 ? 5.056 20.519 -4.548 1.00 36.41 271 VAL A C 1
ATOM 1978 O O . VAL A 1 271 ? 5.412 19.409 -4.911 1.00 36.41 271 VAL A O 1
ATOM 1981 N N . ASP A 1 272 ? 3.944 21.047 -5.097 1.00 36.88 272 ASP A N 1
ATOM 1982 C CA . ASP A 1 272 ? 3.378 22.421 -5.066 1.00 36.88 272 ASP A CA 1
ATOM 1983 C C . ASP A 1 272 ? 1.831 22.430 -5.221 1.00 36.88 272 ASP A C 1
ATOM 1985 O O . ASP A 1 272 ? 1.272 21.517 -5.812 1.00 36.88 272 ASP A O 1
ATOM 1989 N N . TRP A 1 273 ? 1.195 23.491 -4.702 1.00 39.91 273 TRP A N 1
ATOM 1990 C CA . TRP A 1 273 ? -0.230 23.901 -4.662 1.00 39.91 273 TRP A CA 1
ATOM 1991 C C . TRP A 1 273 ? -1.365 22.907 -5.079 1.00 39.91 273 TRP A C 1
ATOM 1993 O O . TRP A 1 273 ? -1.369 22.315 -6.151 1.00 39.91 273 TRP A O 1
ATOM 2003 N N . ALA A 1 274 ? -2.474 22.758 -4.344 1.00 32.91 274 ALA A N 1
ATOM 2004 C CA . ALA A 1 274 ? -3.206 23.773 -3.586 1.00 32.91 274 ALA A CA 1
ATOM 2005 C C . ALA A 1 274 ? -2.568 24.101 -2.233 1.00 32.91 274 ALA A C 1
ATOM 2007 O O . ALA A 1 274 ? -2.497 23.285 -1.320 1.00 32.91 274 ALA A O 1
ATOM 2008 N N . SER A 1 275 ? -2.027 25.315 -2.130 1.00 40.81 275 SER A N 1
ATOM 2009 C CA . SER A 1 275 ? -1.060 25.629 -1.090 1.00 40.81 275 SER A CA 1
ATOM 2010 C C . SER A 1 275 ? -1.714 25.713 0.280 1.00 40.81 275 SER A C 1
ATOM 2012 O O . SER A 1 275 ? -2.317 26.726 0.636 1.00 40.81 275 SER A O 1
ATOM 2014 N N . THR A 1 276 ? -1.433 24.726 1.110 1.00 45.12 276 THR A N 1
ATOM 2015 C CA . THR A 1 276 ? -0.809 25.003 2.402 1.00 45.12 276 THR A CA 1
ATOM 2016 C C . THR A 1 276 ? -0.076 23.747 2.851 1.00 45.12 276 THR A C 1
ATOM 2018 O O . THR A 1 276 ? -0.598 22.642 2.736 1.00 45.12 276 THR A O 1
ATOM 2021 N N . ASN A 1 277 ? 1.122 23.918 3.415 1.00 60.06 277 ASN A N 1
ATOM 2022 C CA . ASN A 1 277 ? 1.711 22.909 4.296 1.00 60.06 277 ASN A CA 1
ATOM 2023 C C . ASN A 1 277 ? 0.900 22.918 5.597 1.00 60.06 277 ASN A C 1
ATOM 2025 O O . ASN A 1 277 ? 1.431 23.306 6.636 1.00 60.06 277 ASN A O 1
ATOM 2029 N N . LEU A 1 278 ? -0.396 22.593 5.499 1.00 66.75 278 LEU A N 1
ATOM 2030 C CA . LEU A 1 278 ? -1.317 22.605 6.618 1.00 66.75 278 LEU A CA 1
ATOM 2031 C C . LEU A 1 278 ? -0.738 21.640 7.635 1.00 66.75 278 LEU A C 1
ATOM 2033 O O . LEU A 1 278 ? -0.701 20.425 7.409 1.00 66.75 278 LEU A O 1
ATOM 2037 N N . SER A 1 279 ? -0.300 22.199 8.756 1.00 73.69 279 SER A N 1
ATOM 2038 C CA . SER A 1 279 ? -0.263 21.419 9.973 1.00 73.69 279 SER A CA 1
ATOM 2039 C C . SER A 1 279 ? -1.643 20.809 10.180 1.00 73.69 279 SER A C 1
ATOM 2041 O O . SER A 1 279 ? -2.672 21.363 9.783 1.00 73.69 279 SER A O 1
ATOM 2043 N N . ASP A 1 280 ? -1.679 19.659 10.823 1.00 78.00 280 ASP A N 1
ATOM 2044 C CA . ASP A 1 280 ? -2.928 18.977 11.134 1.00 78.00 280 ASP A CA 1
ATOM 2045 C C . ASP A 1 280 ? -3.911 19.873 11.929 1.00 78.00 280 ASP A C 1
ATOM 2047 O O . ASP A 1 280 ? -5.122 19.743 11.781 1.00 78.00 280 ASP A O 1
ATOM 2051 N N . GLY A 1 281 ? -3.415 20.865 12.683 1.00 80.62 281 GLY A N 1
ATOM 2052 C CA . GLY A 1 281 ? -4.239 21.915 13.299 1.00 80.62 281 GLY A CA 1
ATOM 2053 C C . GLY A 1 281 ? -4.877 22.906 12.312 1.00 80.62 281 GLY A C 1
ATOM 2054 O O . GLY A 1 281 ? -5.982 23.383 12.557 1.00 80.62 281 GLY A O 1
ATOM 2055 N N . GLU A 1 282 ? -4.226 23.209 11.188 1.00 83.31 282 GLU A N 1
ATOM 2056 C CA . GLU A 1 282 ? -4.808 24.035 10.121 1.00 83.31 282 GLU A CA 1
ATOM 2057 C C . GLU A 1 282 ? -5.755 23.218 9.222 1.00 83.31 282 GLU A C 1
ATOM 2059 O O . GLU A 1 282 ? -6.763 23.762 8.780 1.00 83.31 282 GLU A O 1
ATOM 2064 N N . LYS A 1 283 ? -5.498 21.913 9.011 1.00 82.31 283 LYS A N 1
ATOM 2065 C CA . LYS A 1 283 ? -6.471 20.994 8.379 1.00 82.31 283 LYS A CA 1
ATOM 2066 C C . LYS A 1 283 ? -7.739 20.890 9.220 1.00 82.31 283 LYS A C 1
ATOM 2068 O O . LYS A 1 283 ? -8.836 21.046 8.701 1.00 82.31 283 LYS A O 1
ATOM 2073 N N . ALA A 1 284 ? -7.590 20.714 10.530 1.00 87.19 284 ALA A N 1
ATOM 2074 C CA . ALA A 1 284 ? -8.717 20.696 11.450 1.00 87.19 284 ALA A CA 1
ATOM 2075 C C . ALA A 1 284 ? -9.532 21.994 11.415 1.00 87.19 284 ALA A C 1
ATOM 2077 O O . ALA A 1 284 ? -10.753 21.941 11.376 1.00 87.19 284 ALA A O 1
ATOM 2078 N N . ALA A 1 285 ? -8.877 23.156 11.339 1.00 87.25 285 ALA A N 1
ATOM 2079 C CA . ALA A 1 285 ? -9.570 24.436 11.183 1.00 87.25 285 ALA A CA 1
ATOM 2080 C C . ALA A 1 285 ? -10.245 24.625 9.806 1.00 87.25 285 ALA A C 1
ATOM 2082 O O . ALA A 1 285 ? -11.164 25.434 9.696 1.00 87.25 285 ALA A O 1
ATOM 2083 N N . LEU A 1 286 ? -9.786 23.924 8.762 1.00 87.00 286 LEU A N 1
ATOM 2084 C CA . LEU A 1 286 ? -10.396 23.932 7.427 1.00 87.00 286 LEU A CA 1
ATOM 2085 C C . LEU A 1 286 ? -11.652 23.050 7.362 1.00 87.00 286 LEU A C 1
ATOM 2087 O O . LEU A 1 286 ? -12.626 23.439 6.724 1.00 87.00 286 LEU A O 1
ATOM 2091 N N . PHE A 1 287 ? -11.614 21.896 8.029 1.00 90.25 287 PHE A N 1
ATOM 2092 C CA . PHE A 1 287 ? -12.656 20.863 8.005 1.00 90.25 287 PHE A CA 1
ATOM 2093 C C . PHE A 1 287 ? -13.573 20.862 9.248 1.00 90.25 287 PHE A C 1
ATOM 2095 O O . PHE A 1 287 ? -14.438 20.004 9.363 1.00 90.25 287 PHE A O 1
ATOM 2102 N N . ASP A 1 288 ? -13.398 21.816 10.170 1.00 93.62 288 ASP A N 1
ATOM 2103 C CA . ASP A 1 288 ? -14.106 21.938 11.464 1.00 93.62 288 ASP A CA 1
ATOM 2104 C C . ASP A 1 288 ? -13.957 20.711 12.396 1.00 93.62 288 ASP A C 1
ATOM 2106 O O . ASP A 1 288 ? -14.883 20.320 13.098 1.00 93.62 288 ASP A O 1
ATOM 2110 N N . VAL A 1 289 ? -12.771 20.092 12.407 1.00 91.56 289 VAL A N 1
ATOM 2111 C CA . VAL A 1 289 ? -12.453 18.930 13.262 1.00 91.56 289 VAL A CA 1
ATOM 2112 C C . VAL A 1 289 ? -12.095 19.385 14.680 1.00 91.56 289 VAL A C 1
ATOM 2114 O O . VAL A 1 289 ? -11.104 20.099 14.882 1.00 91.56 289 VAL A O 1
ATOM 2117 N N . ASP A 1 290 ? -12.806 18.888 15.693 1.00 92.75 290 ASP A N 1
ATOM 2118 C CA . ASP A 1 290 ? -12.431 19.083 17.095 1.00 92.75 290 ASP A CA 1
ATOM 2119 C C . ASP A 1 290 ? -11.322 18.103 17.511 1.00 92.75 290 ASP A C 1
ATOM 2121 O O . ASP A 1 290 ? -11.541 17.070 18.144 1.00 92.75 290 ASP A O 1
ATOM 2125 N N . LEU A 1 291 ? -10.074 18.473 17.211 1.00 86.81 291 LEU A N 1
ATOM 2126 C CA . LEU A 1 291 ? -8.884 17.721 17.625 1.00 86.81 291 LEU A CA 1
ATOM 2127 C C . LEU A 1 291 ? -8.742 17.517 19.143 1.00 86.81 291 LEU A C 1
ATOM 2129 O O . LEU A 1 291 ? -7.909 16.704 19.552 1.00 86.81 291 LEU A O 1
ATOM 2133 N N . ALA A 1 292 ? -9.448 18.274 19.988 1.00 87.25 292 ALA A N 1
ATOM 2134 C CA . ALA A 1 292 ? -9.428 18.040 21.429 1.00 87.25 292 ALA A CA 1
ATOM 2135 C C . ALA A 1 292 ? -10.361 16.877 21.785 1.00 87.25 292 ALA A C 1
ATOM 2137 O O . ALA A 1 292 ? -9.902 15.930 22.421 1.00 87.25 292 ALA A O 1
ATOM 2138 N N . THR A 1 293 ? -11.608 16.924 21.308 1.00 89.81 293 THR A N 1
ATOM 2139 C CA . THR A 1 293 ? -12.616 15.870 21.509 1.00 89.81 293 THR A CA 1
ATOM 2140 C C . THR A 1 293 ? -12.212 14.568 20.822 1.00 89.81 293 THR A C 1
ATOM 2142 O O . THR A 1 293 ? -12.228 13.520 21.463 1.00 89.81 293 THR A O 1
ATOM 2145 N N . VAL A 1 294 ? -11.711 14.620 19.579 1.00 87.25 294 VAL A N 1
ATOM 2146 C CA . VAL A 1 294 ? -11.139 13.444 18.900 1.00 87.25 294 VAL A CA 1
ATOM 2147 C C . VAL A 1 294 ? -10.064 12.791 19.773 1.00 87.25 294 VAL A C 1
ATOM 2149 O O . VAL A 1 294 ? -10.128 11.597 20.027 1.00 87.25 294 VAL A O 1
ATOM 2152 N N . ARG A 1 295 ? -9.093 13.542 20.309 1.00 81.56 295 ARG A N 1
ATOM 2153 C CA . ARG A 1 295 ? -8.017 12.932 21.114 1.00 81.56 295 ARG A CA 1
ATOM 2154 C C . ARG A 1 295 ? -8.453 12.417 22.488 1.00 81.56 295 ARG A C 1
ATOM 2156 O O . ARG A 1 295 ? -7.722 11.592 23.031 1.00 81.56 295 ARG A O 1
ATOM 2163 N N . SER A 1 296 ? -9.552 12.900 23.073 1.00 83.94 296 SER A N 1
ATOM 2164 C CA . SER A 1 296 ? -10.028 12.397 24.371 1.00 83.94 296 SER A CA 1
ATOM 2165 C C . SER A 1 296 ? -11.028 11.248 24.243 1.00 83.94 296 SER A C 1
ATOM 2167 O O . SER A 1 296 ? -10.959 10.316 25.039 1.00 83.94 296 SER A O 1
ATOM 2169 N N . GLU A 1 297 ? -11.898 11.274 23.229 1.00 84.69 297 GLU A N 1
ATOM 2170 C CA . GLU A 1 297 ? -13.039 10.355 23.106 1.00 84.69 297 GLU A CA 1
ATOM 2171 C C . GLU A 1 297 ? -12.879 9.274 22.020 1.00 84.69 297 GLU A C 1
ATOM 2173 O O . GLU A 1 297 ? -13.677 8.339 21.971 1.00 84.69 297 GLU A O 1
ATOM 2178 N N . ILE A 1 298 ? -11.854 9.334 21.157 1.00 80.56 298 ILE A N 1
ATOM 2179 C CA . ILE A 1 298 ? -11.648 8.291 20.130 1.00 80.56 298 ILE A CA 1
ATOM 2180 C C . ILE A 1 298 ? -11.221 6.939 20.711 1.00 80.56 298 ILE A C 1
ATOM 2182 O O . ILE A 1 298 ? -11.334 5.932 20.025 1.00 80.56 298 ILE A O 1
ATOM 2186 N N . GLY A 1 299 ? -10.755 6.885 21.963 1.00 75.62 299 GLY A N 1
ATOM 2187 C CA . GLY A 1 299 ? -10.488 5.616 22.649 1.00 75.62 299 GLY A CA 1
ATOM 2188 C C . GLY A 1 299 ? -11.771 4.864 23.018 1.00 75.62 299 GLY A C 1
ATOM 2189 O O . GLY A 1 299 ? -11.846 3.665 22.815 1.00 75.62 299 GLY A O 1
ATOM 2190 N N . SER A 1 300 ? -12.795 5.583 23.486 1.00 77.06 300 SER A N 1
ATOM 2191 C CA . SER A 1 300 ? -14.098 5.044 23.919 1.00 77.06 300 SER A CA 1
ATOM 2192 C C . SER A 1 300 ? -15.152 4.995 22.800 1.00 77.06 300 SER A C 1
ATOM 2194 O O . SER A 1 300 ? -16.337 4.743 23.039 1.00 77.06 300 SER A O 1
ATOM 2196 N N . GLY A 1 301 ? -14.753 5.359 21.577 1.00 81.75 301 GLY A N 1
ATOM 2197 C CA . GLY A 1 301 ? -15.640 5.512 20.424 1.00 81.75 301 GLY A CA 1
ATOM 2198 C C . GLY A 1 301 ? -16.735 6.573 20.592 1.00 81.75 301 GLY A C 1
ATOM 2199 O O . GLY A 1 301 ? -17.660 6.593 19.787 1.00 81.75 301 GLY A O 1
ATOM 2200 N N . GLN A 1 302 ? -16.666 7.438 21.614 1.00 88.94 302 GLN A N 1
ATOM 2201 C CA . GLN A 1 302 ? -17.705 8.440 21.912 1.00 88.94 302 GLN A CA 1
ATOM 2202 C C . GLN A 1 302 ? -17.579 9.727 21.083 1.00 88.94 302 GLN A C 1
ATOM 2204 O O . GLN A 1 302 ? -18.451 10.590 21.158 1.00 88.94 302 GLN A O 1
ATOM 2209 N N . VAL A 1 303 ? -16.514 9.861 20.289 1.00 89.44 303 VAL A N 1
ATOM 2210 C CA . VAL A 1 303 ? -16.382 10.926 19.286 1.00 89.44 303 VAL A CA 1
ATOM 2211 C C . VAL A 1 303 ? -17.457 10.768 18.200 1.00 89.44 303 VAL A C 1
ATOM 2213 O O . VAL A 1 303 ? -17.690 9.657 17.715 1.00 89.44 303 VAL A O 1
ATOM 2216 N N . THR A 1 304 ? -18.123 11.866 17.831 1.00 94.38 304 THR A N 1
ATOM 2217 C CA . THR A 1 304 ? -19.147 11.879 16.771 1.00 94.38 304 THR A CA 1
ATOM 2218 C C . THR A 1 304 ? -18.547 12.135 15.390 1.00 94.38 304 THR A C 1
ATOM 2220 O O . THR A 1 304 ? -17.478 12.737 15.266 1.00 94.38 304 THR A O 1
ATOM 2223 N N . LEU A 1 305 ? -19.253 11.739 14.325 1.00 94.19 305 LEU A N 1
ATOM 2224 C CA . LEU A 1 305 ? -18.856 12.076 12.951 1.00 9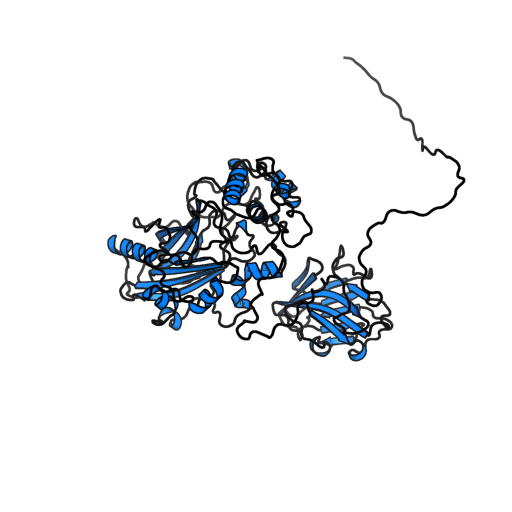4.19 305 LEU A CA 1
ATOM 2225 C C . LEU A 1 305 ? -18.772 13.598 12.726 1.00 94.19 305 LEU A C 1
ATOM 2227 O O . LEU A 1 305 ? -17.949 14.039 11.928 1.00 94.19 305 LEU A O 1
ATOM 2231 N N . GLY A 1 306 ? -19.569 14.396 13.449 1.00 95.44 306 GLY A N 1
ATOM 2232 C CA . GLY A 1 306 ? -19.495 15.858 13.457 1.00 95.44 306 GLY A CA 1
ATOM 2233 C C . GLY A 1 306 ? -18.250 16.413 14.158 1.00 95.44 306 GLY A C 1
ATOM 2234 O O . GLY A 1 306 ? -17.627 17.332 13.633 1.00 95.44 306 GLY A O 1
ATOM 2235 N N . ASP A 1 307 ? -17.818 15.828 15.284 1.00 94.94 307 ASP A N 1
ATOM 2236 C CA . ASP A 1 307 ? -16.537 16.185 15.931 1.00 94.94 307 ASP A CA 1
ATOM 2237 C C . ASP A 1 307 ? -15.336 15.871 15.018 1.00 94.94 307 ASP A C 1
ATOM 2239 O O . ASP A 1 307 ? -14.290 16.520 15.090 1.00 94.94 307 ASP A O 1
ATOM 2243 N N . MET A 1 308 ? -15.498 14.884 14.131 1.00 91.44 308 MET A N 1
ATOM 2244 C CA . MET A 1 308 ? -14.552 14.522 13.074 1.00 91.44 308 MET A CA 1
ATOM 2245 C C . MET A 1 308 ? -14.706 15.372 11.797 1.00 91.44 308 MET A C 1
ATOM 2247 O O . MET A 1 308 ? -14.122 15.036 10.771 1.00 91.44 308 MET A O 1
ATOM 2251 N N . GLY A 1 309 ? -15.428 16.493 11.837 1.00 93.06 309 GLY A N 1
ATOM 2252 C CA . GLY A 1 309 ? -15.442 17.501 10.777 1.00 93.06 309 GLY A CA 1
ATOM 2253 C C . GLY A 1 309 ? -16.531 17.348 9.709 1.00 93.06 309 GLY A C 1
ATOM 2254 O O . GLY A 1 309 ? -17.146 16.299 9.520 1.00 93.06 309 GLY A O 1
ATOM 2255 N N . THR A 1 310 ? -16.765 18.445 8.986 1.00 91.81 310 THR A N 1
ATOM 2256 C CA . THR A 1 310 ? -17.980 18.689 8.184 1.00 91.81 310 THR A CA 1
ATOM 2257 C C . THR A 1 310 ? -18.278 17.658 7.098 1.00 91.81 310 THR A C 1
ATOM 2259 O O . THR A 1 310 ? -19.444 17.380 6.832 1.00 91.81 310 THR A O 1
ATOM 2262 N N . GLN A 1 311 ? -17.247 17.091 6.477 1.00 90.50 311 GLN A N 1
ATOM 2263 C CA . GLN A 1 311 ? -17.360 16.174 5.342 1.00 90.50 311 GLN A CA 1
ATOM 2264 C C . GLN A 1 311 ? -17.352 14.691 5.750 1.00 90.50 311 GLN A C 1
ATOM 2266 O O . GLN A 1 311 ? -17.738 13.822 4.972 1.00 90.50 311 GLN A O 1
ATOM 2271 N N . THR A 1 312 ? -16.973 14.384 6.996 1.00 92.75 312 THR A N 1
ATOM 2272 C CA . THR A 1 312 ? -16.813 13.003 7.481 1.00 92.75 312 THR A CA 1
ATOM 2273 C C . THR A 1 312 ? -18.111 12.197 7.416 1.00 92.75 312 THR A C 1
ATOM 2275 O O . THR A 1 312 ? -18.092 11.029 7.034 1.00 92.75 312 THR A O 1
ATOM 2278 N N . THR A 1 313 ? -19.256 12.819 7.716 1.00 93.75 313 THR A N 1
ATOM 2279 C CA . THR A 1 313 ? -20.563 12.141 7.646 1.00 93.75 313 THR A CA 1
ATOM 2280 C C . THR A 1 313 ? -20.912 11.705 6.218 1.00 93.75 313 THR A C 1
ATOM 2282 O O . THR A 1 313 ? -21.429 10.605 6.021 1.00 93.75 313 THR A O 1
ATOM 2285 N N . ASP A 1 314 ? -20.626 12.542 5.218 1.00 93.69 314 ASP A N 1
ATOM 2286 C CA . ASP A 1 314 ? -20.975 12.251 3.826 1.00 93.69 314 ASP A CA 1
ATOM 2287 C C . ASP A 1 314 ? -19.990 11.260 3.185 1.00 93.69 314 ASP A C 1
ATOM 2289 O O . ASP A 1 314 ? -20.434 10.379 2.449 1.00 93.69 314 ASP A O 1
ATOM 2293 N N . HIS A 1 315 ? -18.701 11.296 3.554 1.00 92.44 315 HIS A N 1
ATOM 2294 C CA . HIS A 1 315 ? -17.738 10.242 3.196 1.00 92.44 315 HIS A CA 1
ATOM 2295 C C . HIS A 1 315 ? -18.160 8.873 3.737 1.00 92.44 315 HIS A C 1
ATOM 2297 O O . HIS A 1 315 ? -18.245 7.920 2.968 1.00 92.44 315 HIS A O 1
ATOM 2303 N N . VAL A 1 316 ? -18.496 8.775 5.031 1.00 91.56 316 VAL A N 1
ATOM 2304 C CA . VAL A 1 316 ? -18.953 7.508 5.635 1.00 91.56 316 VAL A CA 1
ATOM 2305 C C . VAL A 1 316 ? -20.205 6.993 4.930 1.00 91.56 316 VAL A C 1
ATOM 2307 O O . VAL A 1 316 ? -20.218 5.843 4.503 1.00 91.56 316 VAL A O 1
ATOM 2310 N N . ARG A 1 317 ? -21.235 7.832 4.745 1.00 92.19 317 ARG A N 1
ATOM 2311 C CA . ARG A 1 317 ? -22.453 7.438 4.013 1.00 92.19 317 ARG A CA 1
ATOM 2312 C C . ARG A 1 317 ? -22.133 6.907 2.620 1.00 92.19 317 ARG A C 1
ATOM 2314 O O . ARG A 1 317 ? -22.606 5.831 2.280 1.00 92.19 317 ARG A O 1
ATOM 2321 N N . ARG A 1 318 ? -21.304 7.621 1.849 1.00 91.62 318 ARG A N 1
ATOM 2322 C CA . ARG A 1 318 ? -20.895 7.223 0.495 1.00 91.62 318 ARG A CA 1
ATOM 2323 C C . ARG A 1 318 ? -20.242 5.839 0.484 1.00 91.62 318 ARG A C 1
ATOM 2325 O O . ARG A 1 318 ? -20.598 5.016 -0.352 1.00 91.62 318 ARG A O 1
ATOM 2332 N N . TRP A 1 319 ? -19.336 5.567 1.425 1.00 88.88 319 TRP A N 1
ATOM 2333 C CA . TRP A 1 319 ? -18.652 4.275 1.504 1.00 88.88 319 TRP A CA 1
ATOM 2334 C C . TRP A 1 319 ? -19.600 3.139 1.913 1.00 88.88 319 TRP A C 1
ATOM 2336 O O . TRP A 1 319 ? -19.564 2.080 1.294 1.00 88.88 319 TRP A O 1
ATOM 2346 N N . ILE A 1 320 ? -20.466 3.356 2.912 1.00 87.06 320 ILE A N 1
ATOM 2347 C CA . ILE A 1 320 ? -21.456 2.356 3.355 1.00 87.06 320 ILE A CA 1
ATOM 2348 C C . ILE A 1 320 ? -22.494 2.079 2.251 1.00 87.06 320 ILE A C 1
ATOM 2350 O O . ILE A 1 320 ? -22.809 0.920 1.986 1.00 87.06 320 ILE A O 1
ATOM 2354 N N . ASP A 1 321 ? -22.983 3.111 1.552 1.00 88.81 321 ASP A N 1
ATOM 2355 C CA . ASP A 1 321 ? -23.903 2.968 0.409 1.00 88.81 321 ASP A CA 1
ATOM 2356 C C . ASP A 1 321 ? -23.253 2.211 -0.769 1.00 88.81 321 ASP A C 1
ATOM 2358 O O . ASP A 1 321 ? -23.946 1.523 -1.523 1.00 88.81 321 ASP A O 1
ATOM 2362 N N . ALA A 1 322 ? -21.925 2.302 -0.905 1.00 85.25 322 ALA A N 1
ATOM 2363 C CA . ALA A 1 322 ? -21.110 1.540 -1.852 1.00 85.25 322 ALA A CA 1
ATOM 2364 C C . ALA A 1 322 ? -20.684 0.144 -1.339 1.00 85.25 322 ALA A C 1
ATOM 2366 O O . ALA A 1 322 ? -19.985 -0.580 -2.047 1.00 85.25 322 ALA A O 1
ATOM 2367 N N . GLY A 1 323 ? -21.126 -0.262 -0.142 1.00 81.81 323 GLY A N 1
ATOM 2368 C CA . GLY A 1 323 ? -20.923 -1.606 0.405 1.00 81.81 323 GLY A CA 1
ATOM 2369 C C . GLY A 1 323 ? -19.670 -1.806 1.262 1.00 81.81 323 GLY A C 1
ATOM 2370 O O . GLY A 1 323 ? -19.338 -2.952 1.554 1.00 81.81 323 GLY A O 1
ATOM 2371 N N . LEU A 1 324 ? -18.976 -0.741 1.683 1.00 81.31 324 LEU A N 1
ATOM 2372 C CA . LEU A 1 324 ? -17.891 -0.860 2.663 1.00 81.31 324 LEU A CA 1
ATOM 2373 C C . LEU A 1 324 ? -18.459 -1.306 4.033 1.00 81.31 324 LEU A C 1
ATOM 2375 O O . LEU A 1 324 ? -19.463 -0.736 4.469 1.00 81.31 324 LEU A O 1
ATOM 2379 N N . PRO A 1 325 ? -17.830 -2.258 4.749 1.00 80.31 325 PRO A N 1
ATOM 2380 C CA . PRO A 1 325 ? -18.249 -2.640 6.098 1.00 80.31 325 PRO A CA 1
ATOM 2381 C C . PRO A 1 325 ? -18.184 -1.486 7.110 1.00 80.31 325 PRO A C 1
ATOM 2383 O O . PRO A 1 325 ? -17.312 -0.612 7.046 1.00 80.31 325 PRO A O 1
ATOM 2386 N N . TYR A 1 326 ? -19.070 -1.511 8.107 1.00 80.75 326 TYR A N 1
ATOM 2387 C CA . TYR A 1 326 ? -19.184 -0.460 9.127 1.00 80.75 326 TYR A CA 1
ATOM 2388 C C . TYR A 1 326 ? -17.914 -0.323 9.978 1.00 80.75 326 TYR A C 1
ATOM 2390 O O . TYR A 1 326 ? -17.455 0.786 10.272 1.00 80.75 326 TYR A O 1
ATOM 2398 N N . HIS A 1 327 ? -17.312 -1.453 10.347 1.00 76.62 327 HIS A N 1
ATOM 2399 C CA . HIS A 1 327 ? -16.063 -1.488 11.104 1.00 76.62 327 HIS A CA 1
ATOM 2400 C C . HIS A 1 327 ? -14.853 -1.040 10.263 1.00 76.62 327 HIS A C 1
ATOM 2402 O O . HIS A 1 327 ? -13.990 -0.321 10.773 1.00 76.62 327 HIS A O 1
ATOM 2408 N N . ALA A 1 328 ? -14.817 -1.384 8.970 1.00 78.81 328 ALA A N 1
ATOM 2409 C CA . ALA A 1 328 ? -13.799 -0.914 8.031 1.00 78.81 328 ALA A CA 1
ATOM 2410 C C . ALA A 1 328 ? -13.868 0.614 7.857 1.00 78.81 328 ALA A C 1
ATOM 2412 O O . ALA A 1 328 ? -12.848 1.296 7.983 1.00 78.81 328 ALA A O 1
ATOM 2413 N N . ALA A 1 329 ? -15.073 1.175 7.691 1.00 83.31 329 ALA A N 1
ATOM 2414 C CA . ALA A 1 329 ? -15.285 2.622 7.660 1.00 83.31 329 ALA A CA 1
ATOM 2415 C C . ALA A 1 329 ? -14.731 3.308 8.924 1.00 83.31 329 ALA A C 1
ATOM 2417 O O . ALA A 1 329 ? -13.973 4.273 8.815 1.00 83.31 329 ALA A O 1
ATOM 2418 N N . ALA A 1 330 ? -15.026 2.778 10.119 1.00 81.81 330 ALA A N 1
ATOM 2419 C CA . ALA A 1 330 ? -14.538 3.332 11.385 1.00 81.81 330 ALA A CA 1
ATOM 2420 C C . ALA A 1 330 ? -12.995 3.363 11.486 1.00 81.81 330 ALA A C 1
ATOM 2422 O O . ALA A 1 330 ? -12.431 4.361 11.941 1.00 81.81 330 ALA A O 1
ATOM 2423 N N . LYS A 1 331 ? -12.296 2.323 11.001 1.00 78.44 331 LYS A N 1
ATOM 2424 C CA . LYS A 1 331 ? -10.817 2.240 10.986 1.00 78.44 331 LYS A CA 1
ATOM 2425 C C . LYS A 1 331 ? -10.146 3.302 10.100 1.00 78.44 331 LYS A C 1
ATOM 2427 O O . LYS A 1 331 ? -8.996 3.681 10.351 1.00 78.44 331 LYS A O 1
ATOM 2432 N N . LEU A 1 332 ? -10.835 3.793 9.066 1.00 81.56 332 LEU A N 1
ATOM 2433 C CA . LEU A 1 332 ? -10.299 4.797 8.136 1.00 81.56 332 LEU A CA 1
ATOM 2434 C C . LEU A 1 332 ? -10.338 6.231 8.698 1.00 81.56 332 LEU A C 1
ATOM 2436 O O . LEU A 1 332 ? -9.515 7.081 8.336 1.00 81.56 332 LEU A O 1
ATOM 2440 N N . LEU A 1 333 ? -11.261 6.511 9.621 1.00 82.12 333 LEU A N 1
ATOM 2441 C CA . LEU A 1 333 ? -11.581 7.875 10.053 1.00 82.12 333 LEU A CA 1
ATOM 2442 C C . LEU A 1 333 ? -10.450 8.605 10.789 1.00 82.12 333 LEU A C 1
ATOM 2444 O O . LEU A 1 333 ? -10.389 9.833 10.716 1.00 82.12 333 LEU A O 1
ATOM 2448 N N . GLY A 1 334 ? -9.498 7.886 11.398 1.00 75.56 334 GLY A N 1
ATOM 2449 C CA . GLY A 1 334 ? -8.348 8.475 12.105 1.00 75.56 334 GLY A CA 1
ATOM 2450 C C . GLY A 1 334 ? -7.506 9.458 11.272 1.00 75.56 334 GLY A C 1
ATOM 2451 O O . GLY A 1 334 ? -6.890 10.369 11.832 1.00 75.56 334 GLY A O 1
ATOM 2452 N N . ARG A 1 335 ? -7.519 9.332 9.935 1.00 76.88 335 ARG A N 1
ATOM 2453 C CA . ARG A 1 335 ? -6.972 10.342 9.004 1.00 76.88 335 ARG A CA 1
ATOM 2454 C C . ARG A 1 335 ? -7.944 10.794 7.919 1.00 76.88 335 ARG A C 1
ATOM 2456 O O . ARG A 1 335 ? -7.790 11.918 7.442 1.00 76.88 335 ARG A O 1
ATOM 2463 N N . ALA A 1 336 ? -8.954 9.998 7.561 1.00 80.25 336 ALA A N 1
ATOM 2464 C CA . ALA A 1 336 ? -9.920 10.395 6.538 1.00 80.25 336 ALA A CA 1
ATOM 2465 C C . ALA A 1 336 ? -10.820 11.581 6.949 1.00 80.25 336 ALA A C 1
ATOM 2467 O O . ALA A 1 336 ? -11.386 12.240 6.086 1.00 80.25 336 ALA A O 1
ATOM 2468 N N . MET A 1 337 ? -10.842 11.974 8.229 1.00 85.00 337 MET A N 1
ATOM 2469 C CA . MET A 1 337 ? -11.392 13.272 8.658 1.00 85.00 337 MET A CA 1
ATOM 2470 C C . MET A 1 337 ? -10.679 14.512 8.072 1.00 85.00 337 MET A C 1
ATOM 2472 O O . MET A 1 337 ? -11.141 15.639 8.235 1.00 85.00 337 MET A O 1
ATOM 2476 N N . PHE A 1 338 ? -9.552 14.329 7.373 1.00 83.94 338 PHE A N 1
ATOM 2477 C CA . PHE A 1 338 ? -8.891 15.357 6.557 1.00 83.94 338 PHE A CA 1
ATOM 2478 C C . PHE A 1 338 ? -8.963 15.084 5.048 1.00 83.94 338 PHE A C 1
ATOM 2480 O O . PHE A 1 338 ? -8.212 15.693 4.281 1.00 83.94 338 PHE A O 1
ATOM 2487 N N . LEU A 1 339 ? -9.814 14.152 4.618 1.00 86.12 339 LEU A N 1
ATOM 2488 C CA . LEU A 1 339 ? -10.070 13.871 3.212 1.00 86.12 339 LEU A CA 1
ATOM 2489 C C . LEU A 1 339 ? -10.911 15.014 2.616 1.00 86.12 339 LEU A C 1
ATOM 2491 O O . LEU A 1 339 ? -12.032 15.227 3.085 1.00 86.12 339 LEU A O 1
ATOM 2495 N N . PRO A 1 340 ? -10.400 15.771 1.630 1.00 84.81 340 PRO A N 1
ATOM 2496 C CA . PRO A 1 340 ? -11.186 16.794 0.952 1.00 84.81 340 PRO A CA 1
ATOM 2497 C C . PRO A 1 340 ? -12.166 16.172 -0.049 1.00 84.81 340 PRO A C 1
ATOM 2499 O O . PRO A 1 340 ? -11.896 15.120 -0.624 1.00 84.81 340 PRO A O 1
ATOM 2502 N N . ASP A 1 341 ? -13.260 16.883 -0.318 1.00 83.88 341 ASP A N 1
ATOM 2503 C CA . ASP A 1 341 ? -14.235 16.518 -1.360 1.00 83.88 341 ASP A CA 1
ATOM 2504 C C . ASP A 1 341 ? -13.702 16.770 -2.784 1.00 83.88 341 ASP A C 1
ATOM 2506 O O . ASP A 1 341 ? -14.244 16.266 -3.763 1.00 83.88 341 ASP A O 1
ATOM 2510 N N . GLU A 1 342 ? -12.649 17.585 -2.912 1.00 86.50 342 GLU A N 1
ATOM 2511 C CA . GLU A 1 342 ? -11.965 17.866 -4.175 1.00 86.50 342 GLU A CA 1
ATOM 2512 C C . GLU A 1 342 ? -10.725 16.967 -4.323 1.00 86.50 342 GLU A C 1
ATOM 2514 O O . GLU A 1 342 ? -9.919 16.849 -3.396 1.00 86.50 342 GLU A O 1
ATOM 2519 N N . THR A 1 343 ? -10.532 16.375 -5.505 1.00 86.62 343 THR A N 1
ATOM 2520 C CA . THR A 1 343 ? -9.311 15.641 -5.878 1.00 86.62 343 THR A CA 1
ATOM 2521 C C . THR A 1 343 ? -8.071 16.519 -5.710 1.00 86.62 343 THR A C 1
ATOM 2523 O O . THR A 1 343 ? -7.960 17.578 -6.336 1.00 86.62 343 THR A O 1
ATOM 2526 N N . VAL A 1 344 ? -7.110 16.084 -4.893 1.00 81.75 344 VAL A N 1
ATOM 2527 C CA . VAL A 1 344 ? -5.845 16.813 -4.706 1.00 81.75 344 VAL A CA 1
ATOM 2528 C C . VAL A 1 344 ? -4.811 16.459 -5.778 1.00 81.75 344 VAL A C 1
ATOM 2530 O O . VAL A 1 344 ? -4.887 15.423 -6.428 1.00 81.75 344 VAL A O 1
ATOM 2533 N N . ASN A 1 345 ? -3.789 17.301 -5.942 1.00 80.06 345 ASN A N 1
ATOM 2534 C CA . ASN A 1 345 ? -2.621 16.955 -6.755 1.00 80.06 345 ASN A CA 1
ATOM 2535 C C . ASN A 1 345 ? -1.682 16.014 -5.981 1.00 80.06 345 ASN A C 1
ATOM 2537 O O . ASN A 1 345 ? -1.429 16.229 -4.793 1.00 80.06 345 ASN A O 1
ATOM 2541 N N . LEU A 1 346 ? -1.092 15.030 -6.663 1.00 78.12 346 LEU A N 1
ATOM 2542 C CA . LEU A 1 346 ? 0.011 14.250 -6.095 1.00 78.12 346 LEU A CA 1
ATOM 2543 C C . LEU A 1 346 ? 1.269 15.115 -5.900 1.00 78.12 346 LEU A C 1
ATOM 2545 O O . LEU A 1 346 ? 1.623 15.879 -6.804 1.00 78.12 346 LEU A O 1
ATOM 2549 N N . PRO A 1 347 ? 1.984 14.969 -4.768 1.00 72.38 347 PRO A N 1
ATOM 2550 C CA . PRO A 1 347 ? 3.339 15.485 -4.632 1.00 72.38 347 PRO A CA 1
ATOM 2551 C C . PRO A 1 347 ? 4.290 14.649 -5.498 1.00 72.38 347 PRO A C 1
ATOM 2553 O O . PRO A 1 347 ? 4.168 13.426 -5.531 1.00 72.38 347 PRO A O 1
ATOM 2556 N N . TYR A 1 348 ? 5.263 15.295 -6.143 1.00 75.94 348 TYR A N 1
ATOM 2557 C CA . TYR A 1 348 ? 6.329 14.606 -6.883 1.00 75.94 348 TYR A CA 1
ATOM 2558 C C . TYR A 1 348 ? 7.690 14.859 -6.258 1.00 75.94 348 TYR A C 1
ATOM 2560 O O . TYR A 1 348 ? 7.974 15.934 -5.713 1.00 75.94 348 TYR A O 1
ATOM 2568 N N . HIS A 1 349 ? 8.565 13.870 -6.369 1.00 67.25 349 HIS A N 1
ATOM 2569 C CA . HIS A 1 349 ? 9.913 13.974 -5.870 1.00 67.25 349 HIS A CA 1
ATOM 2570 C C . HIS A 1 349 ? 10.756 14.890 -6.764 1.00 67.25 349 HIS A C 1
ATOM 2572 O O . HIS A 1 349 ? 11.270 14.528 -7.822 1.00 67.25 349 HIS A O 1
ATOM 2578 N N . LYS A 1 350 ? 10.979 16.089 -6.217 1.00 65.62 350 LYS A N 1
ATOM 2579 C CA . LYS A 1 350 ? 11.678 17.228 -6.823 1.00 65.62 350 LYS A CA 1
ATOM 2580 C C . LYS A 1 350 ? 10.865 17.918 -7.929 1.00 65.62 350 LYS A C 1
ATOM 2582 O O . LYS A 1 350 ? 10.313 17.304 -8.834 1.00 65.62 350 LYS A O 1
ATOM 2587 N N . SER A 1 351 ? 10.855 19.249 -7.890 1.00 60.72 351 SER A N 1
ATOM 2588 C CA . SER A 1 351 ? 10.149 20.098 -8.853 1.00 60.72 351 SER A CA 1
ATOM 2589 C C . SER A 1 351 ? 10.928 20.244 -10.170 1.00 60.72 351 SER A C 1
ATOM 2591 O O . SER A 1 351 ? 11.539 21.288 -10.429 1.00 60.72 351 SER A O 1
ATOM 2593 N N . GLY A 1 352 ? 10.925 19.187 -10.983 1.00 65.12 352 GLY A N 1
ATOM 2594 C CA . GLY A 1 352 ? 11.532 19.183 -12.314 1.00 65.12 352 GLY A CA 1
ATOM 2595 C C . GLY A 1 352 ? 10.719 19.934 -13.371 1.00 65.12 352 GLY A C 1
ATOM 2596 O O . GLY A 1 352 ? 9.571 20.320 -13.158 1.00 65.12 352 GLY A O 1
ATOM 2597 N N . ASN A 1 353 ? 11.304 20.111 -14.559 1.00 77.25 353 ASN A N 1
ATOM 2598 C CA . ASN A 1 353 ? 10.537 20.573 -15.717 1.00 77.25 353 ASN A CA 1
ATOM 2599 C C . ASN A 1 353 ? 9.689 19.404 -16.232 1.00 77.25 353 ASN A C 1
ATOM 2601 O O . ASN A 1 353 ? 10.241 18.467 -16.815 1.00 77.25 353 ASN A O 1
ATOM 2605 N N . ALA A 1 354 ? 8.374 19.459 -16.023 1.00 84.06 354 ALA A N 1
ATOM 2606 C CA . ALA A 1 354 ? 7.436 18.526 -16.639 1.00 84.06 354 ALA A CA 1
ATOM 2607 C C . ALA A 1 354 ? 7.507 18.610 -18.174 1.00 84.06 354 ALA A C 1
ATOM 2609 O O . ALA A 1 354 ? 7.693 19.690 -18.749 1.00 84.06 354 ALA A O 1
ATOM 2610 N N . TRP A 1 355 ? 7.373 17.466 -18.839 1.00 91.00 355 TRP A N 1
ATOM 2611 C CA . TRP A 1 355 ? 7.121 17.417 -20.278 1.00 91.00 355 TRP A CA 1
ATOM 2612 C C . TRP A 1 355 ? 5.674 17.846 -20.577 1.00 91.00 355 TRP A C 1
ATOM 2614 O O . TRP A 1 355 ? 4.834 17.901 -19.681 1.00 91.00 355 TRP A O 1
ATOM 2624 N N . MET A 1 356 ? 5.404 18.243 -21.825 1.00 92.44 356 MET A N 1
ATOM 2625 C CA . MET A 1 356 ? 4.065 18.699 -22.239 1.00 92.44 356 MET A CA 1
ATOM 2626 C C . MET A 1 356 ? 3.184 17.537 -22.694 1.00 92.44 356 MET A C 1
ATOM 2628 O O . MET A 1 356 ? 1.961 17.641 -22.680 1.00 92.44 356 MET A O 1
ATOM 2632 N N . GLU A 1 357 ? 3.832 16.481 -23.167 1.00 96.38 357 GLU A N 1
ATOM 2633 C CA . GLU A 1 357 ? 3.251 15.210 -23.550 1.00 96.38 357 GLU A CA 1
ATOM 2634 C C . GLU A 1 357 ? 2.842 14.426 -22.289 1.00 96.38 357 GLU A C 1
ATOM 2636 O O . GLU A 1 357 ? 3.512 14.505 -21.256 1.00 96.38 357 GLU A O 1
ATOM 2641 N N . THR A 1 358 ? 1.743 13.680 -22.379 1.00 96.31 358 THR A N 1
ATOM 2642 C CA . THR A 1 358 ? 1.194 12.802 -21.331 1.00 96.31 358 THR A CA 1
ATOM 2643 C C . THR A 1 358 ? 0.387 11.691 -22.001 1.00 96.31 358 THR A C 1
ATOM 2645 O O . THR A 1 358 ? -0.036 11.846 -23.148 1.00 96.31 358 THR A O 1
ATOM 2648 N N . ALA A 1 359 ? 0.094 10.612 -21.280 1.00 97.81 359 ALA A N 1
ATOM 2649 C CA . ALA A 1 359 ? -0.949 9.660 -21.661 1.00 97.81 359 ALA A CA 1
ATOM 2650 C C . ALA A 1 359 ? -1.976 9.522 -20.528 1.00 97.81 359 ALA A C 1
ATOM 2652 O O . ALA A 1 359 ? -1.632 9.659 -19.355 1.00 97.81 359 ALA A O 1
ATOM 2653 N N . GLY A 1 360 ? -3.235 9.263 -20.881 1.00 96.31 360 GLY A N 1
ATOM 2654 C CA . GLY A 1 360 ? -4.350 9.200 -19.934 1.00 96.31 360 GLY A CA 1
ATOM 2655 C C . GLY A 1 360 ? -4.990 10.569 -19.611 1.00 96.31 360 GLY A C 1
ATOM 2656 O O . GLY A 1 360 ? -4.645 11.572 -20.247 1.00 96.31 360 GLY A O 1
ATOM 2657 N N . PRO A 1 361 ? -5.946 10.618 -18.663 1.00 96.00 361 PRO A N 1
ATOM 2658 C CA . PRO A 1 361 ? -6.441 9.480 -17.887 1.00 96.00 361 PRO A CA 1
ATOM 2659 C C . PRO A 1 361 ? -7.113 8.414 -18.758 1.00 96.00 361 PRO A C 1
ATOM 2661 O O . PRO A 1 361 ? -7.765 8.727 -19.757 1.00 96.00 361 PRO A O 1
ATOM 2664 N N . ALA A 1 362 ? -6.914 7.150 -18.396 1.00 96.12 362 ALA A N 1
ATOM 2665 C CA . ALA A 1 362 ? -7.565 6.003 -19.016 1.00 96.12 362 ALA A CA 1
ATOM 2666 C C . ALA A 1 362 ? -8.063 5.032 -17.943 1.00 96.12 362 ALA A C 1
ATOM 2668 O O . ALA A 1 362 ? -7.357 4.753 -16.976 1.00 96.12 362 ALA A O 1
ATOM 2669 N N . THR A 1 363 ? -9.262 4.495 -18.144 1.00 92.38 363 THR A N 1
ATOM 2670 C CA . THR A 1 363 ? -9.800 3.373 -17.369 1.00 92.38 363 THR A CA 1
ATOM 2671 C C . THR A 1 363 ? -9.184 2.051 -17.843 1.00 92.38 363 THR A C 1
ATOM 2673 O O . THR A 1 363 ? -8.830 1.958 -19.024 1.00 92.38 363 THR A O 1
ATOM 2676 N N . PRO A 1 364 ? -9.103 1.015 -16.989 1.00 88.88 364 PRO A N 1
ATOM 2677 C CA . PRO A 1 364 ? -8.735 -0.333 -17.400 1.00 88.88 364 PRO A CA 1
ATOM 2678 C C . PRO A 1 364 ? -9.580 -0.822 -18.578 1.00 88.88 364 PRO A C 1
ATOM 2680 O O . PRO A 1 364 ? -10.794 -0.615 -18.606 1.00 88.88 364 PRO A O 1
ATOM 2683 N N . ALA A 1 365 ? -8.936 -1.465 -19.549 1.00 85.19 365 ALA A N 1
ATOM 2684 C CA . ALA A 1 365 ? -9.596 -2.072 -20.697 1.00 85.19 365 ALA A CA 1
ATOM 2685 C C . ALA A 1 365 ? -10.276 -3.393 -20.318 1.00 85.19 365 ALA A C 1
ATOM 2687 O O . ALA A 1 365 ? -11.416 -3.605 -20.720 1.00 85.19 365 ALA A O 1
ATOM 2688 N N . ASN A 1 366 ? -9.577 -4.237 -19.542 1.00 73.38 366 ASN A N 1
ATOM 2689 C CA . ASN A 1 366 ? -10.045 -5.509 -18.976 1.00 73.38 366 ASN A CA 1
ATOM 2690 C C . ASN A 1 366 ? -10.967 -6.302 -19.926 1.00 73.38 366 ASN A C 1
ATOM 2692 O O . ASN A 1 366 ? -12.098 -6.623 -19.570 1.00 73.38 366 ASN A O 1
ATOM 2696 N N . ASP A 1 367 ? -10.499 -6.582 -21.146 1.00 65.50 367 ASP A N 1
ATOM 2697 C CA . ASP A 1 367 ? -11.248 -7.330 -22.164 1.00 65.50 367 ASP A CA 1
ATOM 2698 C C . ASP A 1 367 ? -10.467 -8.606 -22.527 1.00 65.50 367 ASP A C 1
ATOM 2700 O O . ASP A 1 367 ? -9.513 -8.521 -23.308 1.00 65.50 367 ASP A O 1
ATOM 2704 N N . PRO A 1 368 ? -10.829 -9.782 -21.972 1.00 55.31 368 PRO A N 1
ATOM 2705 C CA . PRO A 1 368 ? -12.049 -10.069 -21.206 1.00 55.31 368 PRO A CA 1
ATOM 2706 C C . PRO A 1 368 ? -12.016 -9.631 -19.727 1.00 55.31 368 PRO A C 1
ATOM 2708 O O . PRO A 1 368 ? -10.962 -9.612 -19.092 1.00 55.31 368 PRO A O 1
ATOM 2711 N N . GLU A 1 369 ? -13.204 -9.386 -19.152 1.00 60.34 369 GLU A N 1
ATOM 2712 C CA . GLU A 1 369 ? -13.433 -9.043 -17.733 1.00 60.34 369 GLU A CA 1
ATOM 2713 C C . GLU A 1 369 ? -13.134 -10.246 -16.806 1.00 60.34 369 GLU A C 1
ATOM 2715 O O . GLU A 1 369 ? -14.036 -10.871 -16.256 1.00 60.34 369 GLU A O 1
ATOM 2720 N N . THR A 1 370 ? -11.861 -10.623 -16.675 1.00 54.41 370 THR A N 1
ATOM 2721 C CA . THR A 1 370 ? -11.412 -11.827 -15.939 1.00 54.41 370 THR A CA 1
ATOM 2722 C C . THR A 1 370 ? -10.772 -11.521 -14.586 1.00 54.41 370 THR A C 1
ATOM 2724 O O . THR A 1 370 ? -10.633 -12.415 -13.758 1.00 54.41 370 THR A O 1
ATOM 2727 N N . PHE A 1 371 ? -10.435 -10.254 -14.330 1.00 59.75 371 PHE A N 1
ATOM 2728 C CA . PHE A 1 371 ? -9.609 -9.868 -13.185 1.00 59.75 371 PHE A CA 1
ATOM 2729 C C . PHE A 1 371 ? -10.282 -8.940 -12.172 1.00 59.75 371 PHE A C 1
ATOM 2731 O O . PHE A 1 371 ? -9.707 -8.768 -11.099 1.00 59.75 371 PHE A O 1
ATOM 2738 N N . VAL A 1 372 ? -11.443 -8.348 -12.481 1.00 60.28 372 VAL A N 1
ATOM 2739 C CA . VAL A 1 372 ? -12.073 -7.303 -11.650 1.00 60.28 372 VAL A CA 1
ATOM 2740 C C . VAL A 1 372 ? -12.472 -7.847 -10.276 1.00 60.28 372 VAL A C 1
ATOM 2742 O O . VAL A 1 372 ? -13.158 -8.858 -10.170 1.00 60.28 372 VAL A O 1
ATOM 2745 N N . GLN A 1 373 ? -12.039 -7.151 -9.231 1.00 60.59 373 GLN A N 1
ATOM 2746 C CA . GLN A 1 373 ? -12.361 -7.419 -7.837 1.00 60.59 373 GLN A CA 1
ATOM 2747 C C . GLN A 1 373 ? -13.822 -7.041 -7.534 1.00 60.59 373 GLN A C 1
ATOM 2749 O O . GLN A 1 373 ? -14.205 -5.884 -7.705 1.00 60.59 373 GLN A O 1
ATOM 2754 N N . GLU A 1 374 ? -14.627 -8.009 -7.079 1.00 50.69 374 GLU A N 1
ATOM 2755 C CA . GLU A 1 374 ? -16.011 -7.777 -6.620 1.00 50.69 374 GLU A CA 1
ATOM 2756 C C . GLU A 1 374 ? -16.104 -7.518 -5.101 1.00 50.69 374 GLU A C 1
ATOM 2758 O O . GLU A 1 374 ? -17.039 -6.853 -4.659 1.00 50.69 374 GLU A O 1
ATOM 2763 N N . GLU A 1 375 ? -15.140 -8.004 -4.308 1.00 50.62 375 GLU A N 1
ATOM 2764 C CA . GLU A 1 375 ? -15.145 -7.939 -2.837 1.00 50.62 375 GLU A CA 1
ATOM 2765 C C . GLU A 1 375 ? -13.820 -7.378 -2.285 1.00 50.62 375 GLU A C 1
ATOM 2767 O O . GLU A 1 375 ? -12.741 -7.598 -2.841 1.00 50.62 375 GLU A O 1
ATOM 2772 N N . TRP A 1 376 ? -13.906 -6.591 -1.210 1.00 54.88 376 TRP A N 1
ATOM 2773 C CA . TRP A 1 376 ? -12.773 -5.875 -0.612 1.00 54.88 376 TRP A CA 1
ATOM 2774 C C . TRP A 1 376 ? -11.817 -6.842 0.112 1.00 54.88 376 TRP A C 1
ATOM 2776 O O . TRP A 1 376 ? -12.285 -7.853 0.633 1.00 54.88 376 TRP A O 1
ATOM 2786 N N . PRO A 1 377 ? -10.500 -6.556 0.186 1.00 49.41 377 PRO A N 1
ATOM 2787 C CA . PRO A 1 377 ? -9.553 -7.442 0.866 1.00 49.41 377 PRO A CA 1
ATOM 2788 C C . PRO A 1 377 ? -9.939 -7.654 2.332 1.00 49.41 377 PRO A C 1
ATOM 2790 O O . PRO A 1 377 ? -10.430 -6.726 2.981 1.00 49.41 377 PRO A O 1
ATOM 2793 N N . THR A 1 378 ? -9.703 -8.862 2.847 1.00 49.03 378 THR A N 1
ATOM 2794 C CA . THR A 1 378 ? -10.068 -9.233 4.216 1.00 49.03 378 THR A CA 1
ATOM 2795 C C . THR A 1 378 ? -9.443 -8.271 5.223 1.00 49.03 378 THR A C 1
ATOM 2797 O O . THR A 1 378 ? -8.243 -7.992 5.200 1.00 49.03 378 THR A O 1
ATOM 2800 N N . ASP A 1 379 ? -10.261 -7.740 6.138 1.00 52.03 379 ASP A N 1
ATOM 2801 C CA . ASP A 1 379 ? -9.740 -6.932 7.231 1.00 52.03 379 ASP A CA 1
ATOM 2802 C C . ASP A 1 379 ? -8.740 -7.763 8.058 1.00 52.03 379 ASP A C 1
ATOM 2804 O O . ASP A 1 379 ? -9.144 -8.611 8.852 1.00 52.03 379 ASP A O 1
ATOM 2808 N N . ALA A 1 380 ? -7.450 -7.449 7.965 1.00 47.00 380 ALA A N 1
ATOM 2809 C CA . ALA A 1 380 ? -6.442 -7.943 8.901 1.00 47.00 380 ALA A CA 1
ATOM 2810 C C . ALA A 1 380 ? -6.505 -7.127 10.215 1.00 47.00 380 ALA A C 1
ATOM 2812 O O . ALA A 1 380 ? -5.815 -6.114 10.378 1.00 47.00 380 ALA A O 1
ATOM 2813 N N . ARG A 1 381 ? -7.481 -7.482 11.071 1.00 52.06 381 ARG A N 1
ATOM 2814 C CA . ARG A 1 381 ? -8.324 -6.520 11.813 1.00 52.06 381 ARG A CA 1
ATOM 2815 C C . ARG A 1 381 ? -7.608 -5.541 12.747 1.00 52.06 381 ARG A C 1
ATOM 2817 O O . ARG A 1 381 ? -8.131 -4.434 12.924 1.00 52.06 381 ARG A O 1
ATOM 2824 N N . THR A 1 382 ? -6.468 -5.904 13.329 1.00 50.84 382 THR A N 1
ATOM 2825 C CA . THR A 1 382 ? -5.872 -5.198 14.475 1.00 50.84 382 THR A CA 1
ATOM 2826 C C . THR A 1 382 ? -4.318 -5.180 14.462 1.00 50.84 382 THR A C 1
ATOM 2828 O O . THR A 1 382 ? -3.673 -5.193 13.412 1.00 50.84 382 THR A O 1
ATOM 2831 N N . TYR A 1 383 ? -3.688 -5.071 15.643 1.00 51.78 383 TYR A N 1
ATOM 2832 C CA . TYR A 1 383 ? -2.255 -5.333 15.877 1.00 51.78 383 TYR A CA 1
ATOM 2833 C C . TYR A 1 383 ? -2.014 -6.637 16.670 1.00 51.78 383 TYR A C 1
ATOM 2835 O O . TYR A 1 383 ? -0.929 -6.826 17.225 1.00 51.78 383 TYR A O 1
ATOM 2843 N N . ILE A 1 384 ? -3.008 -7.529 16.754 1.00 56.66 384 ILE A N 1
ATOM 2844 C CA . ILE A 1 384 ? -2.819 -8.912 17.217 1.00 56.66 384 ILE A CA 1
ATOM 2845 C C . ILE A 1 384 ? -1.749 -9.570 16.329 1.00 56.66 384 ILE A C 1
ATOM 2847 O O . ILE A 1 384 ? -1.761 -9.322 15.123 1.00 56.66 384 ILE A O 1
ATOM 2851 N N . PRO A 1 385 ? -0.801 -10.360 16.877 1.00 61.31 385 PRO A N 1
ATOM 2852 C CA . PRO A 1 385 ? 0.331 -10.875 16.106 1.00 61.31 385 PRO A CA 1
ATOM 2853 C C . PRO A 1 385 ? -0.050 -11.603 14.815 1.00 61.31 385 PRO A C 1
ATOM 2855 O O . PRO A 1 385 ? 0.593 -11.361 13.799 1.00 61.31 385 PRO A O 1
ATOM 2858 N N . ASP A 1 386 ? -1.103 -12.419 14.839 1.00 58.91 386 ASP A N 1
ATOM 2859 C CA . ASP A 1 386 ? -1.499 -13.256 13.701 1.00 58.91 386 ASP A CA 1
ATOM 2860 C C . ASP A 1 386 ? -2.165 -12.423 12.591 1.00 58.91 386 ASP A C 1
ATOM 2862 O O . ASP A 1 386 ? -1.792 -12.526 11.427 1.00 58.91 386 ASP A O 1
ATOM 2866 N N . GLU A 1 387 ? -3.048 -11.487 12.950 1.00 60.16 387 GLU A N 1
ATOM 2867 C CA . GLU A 1 387 ? -3.620 -10.528 11.995 1.00 60.16 387 GLU A CA 1
ATOM 2868 C C . GLU A 1 387 ? -2.562 -9.544 11.475 1.00 60.16 387 GLU A C 1
ATOM 2870 O O . GLU A 1 387 ? -2.569 -9.181 10.303 1.00 60.16 387 GLU A O 1
ATOM 2875 N N . LYS A 1 388 ? -1.602 -9.124 12.313 1.00 67.56 388 LYS A N 1
ATOM 2876 C CA . LYS A 1 388 ? -0.443 -8.345 11.853 1.00 67.56 388 LYS A CA 1
ATOM 2877 C C . LYS A 1 388 ? 0.392 -9.155 10.859 1.00 67.56 388 LYS A C 1
ATOM 2879 O O . LYS A 1 388 ? 0.868 -8.578 9.884 1.00 67.56 388 LYS A O 1
ATOM 2884 N N . TYR A 1 389 ? 0.598 -10.443 11.122 1.00 69.19 389 TYR A N 1
ATOM 2885 C CA . TYR A 1 389 ? 1.344 -11.343 10.251 1.00 69.19 389 TYR A CA 1
ATOM 2886 C C . TYR A 1 389 ? 0.648 -11.501 8.898 1.00 69.19 389 TYR A C 1
ATOM 2888 O O . TYR A 1 389 ? 1.301 -11.341 7.874 1.00 69.19 389 TYR A O 1
ATOM 2896 N N . GLU A 1 390 ? -0.672 -11.709 8.887 1.00 69.25 390 GLU A N 1
ATOM 2897 C CA . GLU A 1 390 ? -1.486 -11.727 7.667 1.00 69.25 390 GLU A CA 1
ATOM 2898 C C . GLU A 1 390 ? -1.381 -10.391 6.912 1.00 69.25 390 GLU A C 1
ATOM 2900 O O . GLU A 1 390 ? -0.988 -10.369 5.748 1.00 69.25 390 GLU A O 1
ATOM 2905 N N . ARG A 1 391 ? -1.618 -9.261 7.593 1.00 70.50 391 ARG A N 1
ATOM 2906 C CA . ARG A 1 391 ? -1.540 -7.901 7.025 1.00 70.50 391 ARG A CA 1
ATOM 2907 C C . ARG A 1 391 ? -0.188 -7.584 6.390 1.00 70.50 391 ARG A C 1
ATOM 2909 O O . ARG A 1 391 ? -0.111 -7.017 5.307 1.00 70.50 391 ARG A O 1
ATOM 2916 N N . ASP A 1 392 ? 0.890 -7.883 7.109 1.00 76.94 392 ASP A N 1
ATOM 2917 C CA . ASP A 1 392 ? 2.251 -7.539 6.707 1.00 76.94 392 ASP A CA 1
ATOM 2918 C C . ASP A 1 392 ? 2.909 -8.701 5.924 1.00 76.94 392 ASP A C 1
ATOM 2920 O O . ASP A 1 392 ? 4.088 -8.605 5.577 1.00 76.94 392 ASP A O 1
ATOM 2924 N N . ARG A 1 393 ? 2.163 -9.769 5.571 1.00 77.88 393 ARG A N 1
ATOM 2925 C CA . ARG A 1 393 ? 2.681 -10.994 4.925 1.00 77.88 393 ARG A CA 1
ATOM 2926 C C . ARG A 1 393 ? 3.510 -10.694 3.681 1.00 77.88 393 ARG A C 1
ATOM 2928 O O . ARG A 1 393 ? 4.593 -11.246 3.502 1.00 77.88 393 ARG A O 1
ATOM 2935 N N . ALA A 1 394 ? 3.041 -9.782 2.826 1.00 80.50 394 ALA A N 1
ATOM 2936 C CA . ALA A 1 394 ? 3.709 -9.455 1.573 1.00 80.50 394 ALA A CA 1
ATOM 2937 C C . ALA A 1 394 ? 5.049 -8.764 1.854 1.00 80.50 394 ALA A C 1
ATOM 2939 O O . ALA A 1 394 ? 6.072 -9.096 1.250 1.00 80.50 394 ALA A O 1
ATOM 2940 N N . HIS A 1 395 ? 5.083 -7.861 2.834 1.00 84.56 395 HIS A N 1
ATOM 2941 C CA . HIS A 1 395 ? 6.324 -7.262 3.304 1.00 84.56 395 HIS A CA 1
ATOM 2942 C C . HIS A 1 395 ? 7.269 -8.300 3.922 1.00 84.56 395 HIS A C 1
ATOM 2944 O O . HIS A 1 395 ? 8.476 -8.251 3.655 1.00 84.56 395 HIS A O 1
ATOM 2950 N N . ASP A 1 396 ? 6.727 -9.231 4.702 1.00 82.81 396 ASP A N 1
ATOM 2951 C CA . ASP A 1 396 ? 7.481 -10.201 5.489 1.00 82.81 396 ASP A CA 1
ATOM 2952 C C . ASP A 1 396 ? 7.900 -11.456 4.709 1.00 82.81 396 ASP A C 1
ATOM 2954 O O . ASP A 1 396 ? 8.797 -12.155 5.169 1.00 82.81 396 ASP A O 1
ATOM 2958 N N . GLN A 1 397 ? 7.394 -11.693 3.489 1.00 79.88 397 GLN A N 1
ATOM 2959 C CA . GLN A 1 397 ? 7.831 -12.789 2.599 1.00 79.88 397 GLN A CA 1
ATOM 2960 C C . GLN A 1 397 ? 9.359 -13.044 2.587 1.00 79.88 397 GLN A C 1
ATOM 2962 O O . GLN A 1 397 ? 9.746 -14.207 2.684 1.00 79.88 397 GLN A O 1
ATOM 2967 N N . PRO A 1 398 ? 10.262 -12.038 2.551 1.00 79.69 398 PRO A N 1
ATOM 2968 C CA . PRO A 1 398 ? 11.714 -12.280 2.537 1.00 79.69 398 PRO A CA 1
ATOM 2969 C C . PRO A 1 398 ? 12.313 -12.734 3.879 1.00 79.69 398 PRO A C 1
ATOM 2971 O O . PRO A 1 398 ? 13.500 -13.041 3.934 1.00 79.69 398 PRO A O 1
ATOM 2974 N N . LYS A 1 399 ? 11.522 -12.752 4.961 1.00 79.69 399 LYS A N 1
ATOM 2975 C CA . LYS A 1 399 ? 11.854 -13.397 6.243 1.00 79.69 399 LYS A CA 1
ATOM 2976 C C . LYS A 1 399 ? 11.508 -14.894 6.241 1.00 79.69 399 LYS A C 1
ATOM 2978 O O . LYS A 1 399 ? 12.020 -15.627 7.080 1.00 79.69 399 LYS A O 1
ATOM 2983 N N . HIS A 1 400 ? 10.628 -15.332 5.335 1.00 74.25 400 HIS A N 1
ATOM 2984 C CA . HIS A 1 400 ? 10.013 -16.668 5.346 1.00 74.25 400 HIS A CA 1
ATOM 2985 C C . HIS A 1 400 ? 10.301 -17.497 4.085 1.00 74.25 400 HIS A C 1
ATOM 2987 O O . HIS A 1 400 ? 10.149 -18.716 4.107 1.00 74.25 400 HIS A O 1
ATOM 2993 N N . VAL A 1 401 ? 10.729 -16.857 2.993 1.00 74.69 401 VAL A N 1
ATOM 2994 C CA . VAL A 1 401 ? 11.002 -17.487 1.696 1.00 74.69 401 VAL A CA 1
ATOM 2995 C C . VAL A 1 401 ? 12.453 -17.229 1.291 1.00 74.69 401 VAL A C 1
ATOM 2997 O O . VAL A 1 401 ? 12.922 -16.093 1.311 1.00 74.69 401 VAL A O 1
ATOM 3000 N N . ASP A 1 402 ? 13.159 -18.279 0.873 1.00 78.50 402 ASP A N 1
ATOM 3001 C CA . ASP A 1 402 ? 14.535 -18.190 0.377 1.00 78.50 402 ASP A CA 1
ATOM 3002 C C . ASP A 1 402 ? 14.639 -17.548 -1.022 1.00 78.50 402 ASP A C 1
ATOM 3004 O O . ASP A 1 402 ? 13.709 -17.559 -1.836 1.00 78.50 402 ASP A O 1
ATOM 3008 N N . GLY A 1 403 ? 15.837 -17.051 -1.344 1.00 78.44 403 GLY A N 1
ATOM 3009 C CA . GLY A 1 403 ? 16.193 -16.583 -2.691 1.00 78.44 403 GLY A CA 1
ATOM 3010 C C . GLY A 1 403 ? 15.965 -15.094 -2.953 1.00 78.44 403 GLY A C 1
ATOM 3011 O O . GLY A 1 403 ? 16.134 -14.656 -4.086 1.00 78.44 403 GLY A O 1
ATOM 3012 N N . TRP A 1 404 ? 15.627 -14.307 -1.931 1.00 84.94 404 TRP A N 1
ATOM 3013 C CA . TRP A 1 404 ? 15.523 -12.853 -2.058 1.00 84.94 404 TRP A CA 1
ATOM 3014 C C . TRP A 1 404 ? 16.893 -12.175 -2.157 1.00 84.94 404 TRP A C 1
ATOM 3016 O O . TRP A 1 404 ? 17.802 -12.434 -1.362 1.00 84.94 404 TRP A O 1
ATOM 3026 N N . THR A 1 405 ? 17.028 -11.254 -3.108 1.00 82.00 405 THR A N 1
ATOM 3027 C CA . THR A 1 405 ? 18.215 -10.407 -3.284 1.00 82.00 405 THR A CA 1
ATOM 3028 C C . THR A 1 405 ? 17.972 -9.001 -2.740 1.00 82.00 405 THR A C 1
ATOM 3030 O O . THR A 1 405 ? 16.837 -8.556 -2.607 1.00 82.00 405 THR A O 1
ATOM 3033 N N . ASN A 1 406 ? 19.049 -8.283 -2.409 1.00 79.31 406 ASN A N 1
ATOM 3034 C CA . ASN A 1 406 ? 18.990 -6.899 -1.935 1.00 79.31 406 ASN A CA 1
ATOM 3035 C C . ASN A 1 406 ? 19.895 -6.003 -2.793 1.00 79.31 406 ASN A C 1
ATOM 3037 O O . ASN A 1 406 ? 21.089 -6.281 -2.927 1.00 79.31 406 ASN A O 1
ATOM 3041 N N . GLY A 1 407 ? 19.362 -4.886 -3.295 1.00 70.69 407 GLY A N 1
ATOM 3042 C CA . GLY A 1 407 ? 20.093 -3.947 -4.161 1.00 70.69 407 GLY A CA 1
ATOM 3043 C C . GLY A 1 407 ? 19.777 -4.124 -5.649 1.00 70.69 407 GLY A C 1
ATOM 3044 O O . GLY A 1 407 ? 18.774 -4.729 -5.993 1.00 70.69 407 GLY A O 1
ATOM 3045 N N . THR A 1 408 ? 20.578 -3.532 -6.541 1.00 71.44 408 THR A N 1
ATOM 3046 C CA . THR A 1 408 ? 20.360 -3.608 -8.003 1.00 71.44 408 THR A CA 1
ATOM 3047 C C . THR A 1 408 ? 20.530 -5.050 -8.510 1.00 71.44 408 THR A C 1
ATOM 3049 O O . THR A 1 408 ? 21.571 -5.631 -8.187 1.00 71.44 408 THR A O 1
ATOM 3052 N N . PRO A 1 409 ? 19.592 -5.614 -9.309 1.00 73.50 409 PRO A N 1
ATOM 3053 C CA . PRO A 1 409 ? 19.796 -6.903 -9.968 1.00 73.50 409 PRO A CA 1
ATOM 3054 C C . PRO A 1 409 ? 21.066 -6.897 -10.822 1.00 73.50 409 PRO A C 1
ATOM 3056 O O . PRO A 1 409 ? 21.491 -5.845 -11.311 1.00 73.50 409 PRO A O 1
ATOM 3059 N N . GLY A 1 410 ? 21.674 -8.065 -11.015 1.00 76.88 410 GLY A N 1
ATOM 3060 C CA . GLY A 1 410 ? 22.799 -8.193 -11.932 1.00 76.88 410 GLY A CA 1
ATOM 3061 C C . GLY A 1 410 ? 22.373 -8.186 -13.402 1.00 76.88 410 GLY A C 1
ATOM 3062 O O . GLY A 1 410 ? 21.189 -8.179 -13.751 1.00 76.88 410 GLY A O 1
ATOM 3063 N N . GLU A 1 411 ? 23.376 -8.208 -14.281 1.00 83.44 411 GLU A N 1
ATOM 3064 C CA . GLU A 1 411 ? 23.188 -8.268 -15.738 1.00 83.44 411 GLU A CA 1
ATOM 3065 C C . GLU A 1 411 ? 22.386 -9.517 -16.148 1.00 83.44 411 GLU A C 1
ATOM 3067 O O . GLU A 1 411 ? 21.685 -9.495 -17.153 1.00 83.44 411 GLU A O 1
ATOM 3072 N N . GLU A 1 412 ? 22.452 -10.591 -15.356 1.00 84.44 412 GLU A N 1
ATOM 3073 C CA . GLU A 1 412 ? 21.705 -11.835 -15.554 1.00 84.44 412 GLU A CA 1
ATOM 3074 C C . GLU A 1 412 ? 20.181 -11.700 -15.438 1.00 84.44 412 GLU A C 1
ATOM 3076 O O . GLU A 1 412 ? 19.491 -12.525 -16.019 1.00 84.44 412 GLU A O 1
ATOM 3081 N N . VAL A 1 413 ? 19.665 -10.675 -14.748 1.00 85.12 413 VAL A N 1
ATOM 3082 C CA . VAL A 1 413 ? 18.231 -10.323 -14.751 1.00 85.12 413 VAL A CA 1
ATOM 3083 C C . VAL A 1 413 ? 17.980 -9.222 -15.780 1.00 85.12 413 VAL A C 1
ATOM 3085 O O . VAL A 1 413 ? 17.091 -9.325 -16.620 1.00 85.12 413 VAL A O 1
ATOM 3088 N N . TYR A 1 414 ? 18.813 -8.177 -15.763 1.00 87.25 414 TYR A N 1
ATOM 3089 C CA . TYR A 1 414 ? 18.631 -6.990 -16.601 1.00 87.25 414 TYR A CA 1
ATOM 3090 C C . TYR A 1 414 ? 18.682 -7.279 -18.110 1.00 87.25 414 TYR A C 1
ATOM 3092 O O . TYR A 1 414 ? 17.978 -6.635 -18.886 1.00 87.25 414 TYR A O 1
ATOM 3100 N N . ALA A 1 415 ? 19.498 -8.241 -18.545 1.00 89.69 415 ALA A N 1
ATOM 3101 C CA . ALA A 1 415 ? 19.680 -8.584 -19.953 1.00 89.69 415 ALA A CA 1
ATOM 3102 C C . ALA A 1 415 ? 18.980 -9.885 -20.386 1.00 89.69 415 ALA A C 1
ATOM 3104 O O . ALA A 1 415 ? 19.216 -10.314 -21.519 1.00 89.69 415 ALA A O 1
ATOM 3105 N N . ASP A 1 416 ? 18.163 -10.506 -19.529 1.00 92.69 416 ASP A N 1
ATOM 3106 C CA . ASP A 1 416 ? 17.468 -11.754 -19.854 1.00 92.69 416 ASP A CA 1
ATOM 3107 C C . ASP A 1 416 ? 16.317 -11.516 -20.847 1.00 92.69 416 ASP A C 1
ATOM 3109 O O . ASP A 1 416 ? 15.370 -10.774 -20.589 1.00 92.69 416 ASP A O 1
ATOM 3113 N N . GLU A 1 417 ? 16.421 -12.137 -22.023 1.00 91.56 417 GLU A N 1
ATOM 3114 C CA . GLU A 1 417 ? 15.416 -12.029 -23.085 1.00 91.56 417 GLU A CA 1
ATOM 3115 C C . GLU A 1 417 ? 14.239 -12.995 -22.869 1.00 91.56 417 GLU A C 1
ATOM 3117 O O . GLU A 1 417 ? 13.161 -12.739 -23.400 1.00 91.56 417 GLU A O 1
ATOM 3122 N N . ASP A 1 418 ? 14.422 -14.047 -22.060 1.00 94.50 418 ASP A N 1
ATOM 3123 C CA . ASP A 1 418 ? 13.406 -15.060 -21.736 1.00 94.50 418 ASP A CA 1
ATOM 3124 C C . ASP A 1 418 ? 12.705 -14.782 -20.379 1.00 94.50 418 ASP A C 1
ATOM 3126 O O . ASP A 1 418 ? 11.879 -15.579 -19.927 1.00 94.50 418 ASP A O 1
ATOM 3130 N N . HIS A 1 419 ? 13.006 -13.648 -19.728 1.00 94.75 419 HIS A N 1
ATOM 3131 C CA . HIS A 1 419 ? 12.520 -13.313 -18.384 1.00 94.75 419 HIS A CA 1
ATOM 3132 C C . HIS A 1 419 ? 10.977 -13.269 -18.306 1.00 94.75 419 HIS A C 1
ATOM 3134 O O . HIS A 1 419 ? 10.353 -12.585 -19.128 1.00 94.75 419 HIS A O 1
ATOM 3140 N N . PRO A 1 420 ? 10.326 -13.865 -17.283 1.00 94.81 420 PRO A N 1
ATOM 3141 C CA . PRO A 1 420 ? 8.864 -13.978 -17.223 1.00 94.81 420 PRO A CA 1
ATOM 3142 C C . PRO A 1 420 ? 8.098 -12.655 -17.368 1.00 94.81 420 PRO A C 1
ATOM 3144 O O . PRO A 1 420 ? 7.162 -12.578 -18.159 1.00 94.81 420 PRO A O 1
ATOM 3147 N N . LEU A 1 421 ? 8.538 -11.588 -16.688 1.00 95.50 421 LEU A N 1
ATOM 3148 C CA . LEU A 1 421 ? 8.004 -10.226 -16.867 1.00 95.50 421 LEU A CA 1
ATOM 3149 C C . LEU A 1 421 ? 7.977 -9.769 -18.336 1.00 95.50 421 LEU A C 1
ATOM 3151 O O . LEU A 1 421 ? 6.978 -9.229 -18.810 1.00 95.50 421 LEU A O 1
ATOM 3155 N N . ARG A 1 422 ? 9.080 -9.970 -19.061 1.00 95.25 422 ARG A N 1
ATOM 3156 C CA . ARG A 1 422 ? 9.182 -9.562 -20.460 1.00 95.25 422 ARG A CA 1
ATOM 3157 C C . ARG A 1 422 ? 8.239 -10.392 -21.327 1.00 95.25 422 ARG A C 1
ATOM 3159 O O . ARG A 1 422 ? 7.524 -9.823 -22.147 1.00 95.25 422 ARG A O 1
ATOM 3166 N N . VAL A 1 423 ? 8.185 -11.704 -21.094 1.00 95.00 423 VAL A N 1
ATOM 3167 C CA . VAL A 1 423 ? 7.266 -12.617 -21.788 1.00 95.00 423 VAL A CA 1
ATOM 3168 C C . VAL A 1 423 ? 5.807 -12.220 -21.547 1.00 95.00 423 VAL A C 1
ATOM 3170 O O . VAL A 1 423 ? 5.046 -12.156 -22.510 1.00 95.00 423 VAL A O 1
ATOM 3173 N N . ALA A 1 424 ? 5.412 -11.899 -20.311 1.00 93.75 424 ALA A N 1
ATOM 3174 C CA . ALA A 1 424 ? 4.048 -11.480 -19.974 1.00 93.75 424 ALA A CA 1
ATOM 3175 C C . ALA A 1 424 ? 3.615 -10.228 -20.759 1.00 93.75 424 ALA A C 1
ATOM 3177 O O . ALA A 1 424 ? 2.518 -10.197 -21.315 1.00 93.75 424 ALA A O 1
ATOM 3178 N N . ILE A 1 425 ? 4.503 -9.235 -20.884 1.00 94.94 425 ILE A N 1
ATOM 3179 C CA . ILE A 1 425 ? 4.249 -8.006 -21.652 1.00 94.94 425 ILE A CA 1
ATOM 3180 C C . ILE A 1 425 ? 4.253 -8.270 -23.168 1.00 94.94 425 ILE A C 1
ATOM 3182 O O . ILE A 1 425 ? 3.343 -7.827 -23.862 1.00 94.94 425 ILE A O 1
ATOM 3186 N N . GLU A 1 426 ? 5.236 -9.004 -23.706 1.00 94.06 426 GLU A N 1
ATOM 3187 C CA . GLU A 1 426 ? 5.315 -9.295 -25.151 1.00 94.06 426 GLU A CA 1
ATOM 3188 C C . GLU A 1 426 ? 4.150 -10.166 -25.651 1.00 94.06 426 GLU A C 1
ATOM 3190 O O . GLU A 1 426 ? 3.695 -10.012 -26.788 1.00 94.06 426 GLU A O 1
ATOM 3195 N N . THR A 1 427 ? 3.672 -11.093 -24.816 1.00 92.81 427 THR A N 1
ATOM 3196 C CA . THR A 1 427 ? 2.541 -11.984 -25.126 1.00 92.81 427 THR A CA 1
ATOM 3197 C C . THR A 1 427 ? 1.193 -11.434 -24.667 1.00 92.81 427 THR A C 1
ATOM 3199 O O . THR A 1 427 ? 0.171 -12.044 -24.977 1.00 92.81 427 THR A O 1
ATOM 3202 N N . ASN A 1 428 ? 1.179 -10.306 -23.949 1.00 90.38 428 ASN A N 1
ATOM 3203 C CA . ASN A 1 428 ? -0.007 -9.713 -23.332 1.00 90.38 428 ASN A CA 1
ATOM 3204 C C . ASN A 1 428 ? -0.819 -10.718 -22.488 1.00 90.38 428 ASN A C 1
ATOM 3206 O O . ASN A 1 428 ? -2.046 -10.738 -22.525 1.00 90.38 428 ASN A O 1
ATOM 3210 N N . THR A 1 429 ? -0.128 -11.613 -21.782 1.00 90.19 429 THR A N 1
ATOM 3211 C CA . THR A 1 429 ? -0.732 -12.757 -21.087 1.00 90.19 429 THR A CA 1
ATOM 3212 C C . THR A 1 429 ? -0.399 -12.696 -19.601 1.00 90.19 429 THR A C 1
ATOM 3214 O O . THR A 1 429 ? 0.766 -12.550 -19.228 1.00 90.19 429 THR A O 1
ATOM 3217 N N . HIS A 1 430 ? -1.411 -12.838 -18.746 1.00 89.94 430 HIS A N 1
ATOM 3218 C CA . HIS A 1 430 ? -1.232 -12.869 -17.300 1.00 89.94 430 HIS A CA 1
ATOM 3219 C C . HIS A 1 430 ? -0.429 -14.121 -16.889 1.00 89.94 430 HIS A C 1
ATOM 3221 O O . HIS A 1 430 ? -0.841 -15.239 -17.215 1.00 89.94 430 HIS A O 1
ATOM 3227 N N . PRO A 1 431 ? 0.711 -13.988 -16.182 1.00 90.31 431 PRO A N 1
ATOM 3228 C CA . PRO A 1 431 ? 1.676 -15.081 -16.039 1.00 90.31 431 PRO A CA 1
ATOM 3229 C C . PRO A 1 431 ? 1.202 -16.215 -15.115 1.00 90.31 431 PRO A C 1
ATOM 3231 O O . PRO A 1 431 ? 1.717 -17.326 -15.221 1.00 90.31 431 PRO A O 1
ATOM 3234 N N . VAL A 1 432 ? 0.217 -15.964 -14.240 1.00 88.88 432 VAL A N 1
ATOM 3235 C CA . VAL A 1 432 ? -0.365 -16.986 -13.348 1.00 88.88 432 VAL A CA 1
ATOM 3236 C C . VAL A 1 432 ? -1.556 -17.697 -13.997 1.00 88.88 432 VAL A C 1
ATOM 3238 O O . VAL A 1 432 ? -1.596 -18.924 -14.037 1.00 88.88 432 VAL A O 1
ATOM 3241 N N . THR A 1 433 ? -2.533 -16.943 -14.514 1.00 86.38 433 THR A N 1
ATOM 3242 C CA . THR A 1 433 ? -3.792 -17.517 -15.037 1.00 86.38 433 THR A CA 1
ATOM 3243 C C . THR A 1 433 ? -3.674 -17.983 -16.489 1.00 86.38 433 THR A C 1
ATOM 3245 O O . THR A 1 433 ? -4.434 -18.849 -16.923 1.00 86.38 433 THR A O 1
ATOM 3248 N N . GLY A 1 434 ? -2.707 -17.452 -17.245 1.00 87.94 434 GLY A N 1
ATOM 3249 C CA . GLY A 1 434 ? -2.536 -17.728 -18.673 1.00 87.94 434 GLY A CA 1
ATOM 3250 C C . GLY A 1 434 ? -3.590 -17.065 -19.566 1.00 87.94 434 GLY A C 1
ATOM 3251 O O . GLY A 1 434 ? -3.735 -17.456 -20.726 1.00 87.94 434 GLY A O 1
ATOM 3252 N N . GLU A 1 435 ? -4.345 -16.100 -19.037 1.00 86.44 435 GLU A N 1
ATOM 3253 C CA . GLU A 1 435 ? -5.385 -15.365 -19.762 1.00 86.44 435 GLU A CA 1
ATOM 3254 C C . GLU A 1 435 ? -4.813 -14.138 -20.485 1.00 86.44 435 GLU A C 1
ATOM 3256 O O . GLU A 1 435 ? -3.826 -13.546 -20.048 1.00 86.44 435 GLU A O 1
ATOM 3261 N N . ASP A 1 436 ? -5.436 -13.760 -21.602 1.00 87.12 436 ASP A N 1
ATOM 3262 C CA . ASP A 1 436 ? -5.109 -12.534 -22.340 1.00 87.12 436 ASP A CA 1
ATOM 3263 C C . ASP A 1 436 ? -5.547 -11.316 -21.514 1.00 87.12 436 ASP A C 1
ATOM 3265 O O . ASP A 1 436 ? -6.681 -11.264 -21.039 1.00 87.12 436 ASP A O 1
ATOM 3269 N N . LEU A 1 437 ? -4.654 -10.344 -21.348 1.00 83.81 437 LEU A N 1
ATOM 3270 C CA . LEU A 1 437 ? -4.929 -9.098 -20.630 1.00 83.81 437 LEU A CA 1
ATOM 3271 C C . LEU A 1 437 ? -5.790 -8.127 -21.465 1.00 83.81 437 LEU A C 1
ATOM 3273 O O . LEU A 1 437 ? -6.392 -7.201 -20.925 1.00 83.81 437 LEU A O 1
ATOM 3277 N N . GLY A 1 438 ? -5.874 -8.329 -22.782 1.00 81.56 438 GLY A N 1
ATOM 3278 C CA . GLY A 1 438 ? -6.514 -7.390 -23.699 1.00 81.56 438 GLY A CA 1
ATOM 3279 C C . GLY A 1 438 ? -5.665 -6.143 -23.975 1.00 81.56 438 GLY A C 1
ATOM 3280 O O . GLY A 1 438 ? -4.577 -5.955 -23.437 1.00 81.56 438 GLY A O 1
ATOM 3281 N N . GLY A 1 439 ? -6.122 -5.285 -24.887 1.00 82.56 439 GLY A N 1
ATOM 3282 C CA . GLY A 1 439 ? -5.319 -4.154 -25.360 1.00 82.56 439 GLY A CA 1
ATOM 3283 C C . GLY A 1 439 ? -5.412 -2.908 -24.477 1.00 82.56 439 GLY A C 1
ATOM 3284 O O . GLY A 1 439 ? -6.438 -2.229 -24.501 1.00 82.56 439 GLY A O 1
ATOM 3285 N N . GLY A 1 440 ? -4.308 -2.526 -23.830 1.00 90.38 440 GLY A N 1
ATOM 3286 C CA . GLY A 1 440 ? -4.144 -1.232 -23.159 1.00 90.38 440 GLY A CA 1
ATOM 3287 C C . GLY A 1 440 ? -3.855 -1.347 -21.662 1.00 90.38 440 GLY A C 1
ATOM 3288 O O . GLY A 1 440 ? -3.427 -2.389 -21.181 1.00 90.38 440 GLY A O 1
ATOM 3289 N N . PHE A 1 441 ? -4.104 -0.261 -20.924 1.00 94.19 441 PHE A N 1
ATOM 3290 C CA . PHE A 1 441 ? -4.036 -0.275 -19.462 1.00 94.19 441 PHE A CA 1
ATOM 3291 C C . PHE A 1 441 ? -5.004 -1.324 -18.896 1.00 94.19 441 PHE A C 1
ATOM 3293 O O . PHE A 1 441 ? -6.159 -1.384 -19.314 1.00 94.19 441 PHE A O 1
ATOM 3300 N N . THR A 1 442 ? -4.553 -2.122 -17.932 1.00 93.12 442 THR A N 1
ATOM 3301 C CA . THR A 1 442 ? -5.359 -3.144 -17.248 1.00 93.12 442 THR A CA 1
ATOM 3302 C C . THR A 1 442 ? -5.181 -3.054 -15.737 1.00 93.12 442 THR A C 1
ATOM 3304 O O . THR A 1 442 ? -4.107 -2.702 -15.250 1.00 93.12 442 THR A O 1
ATOM 3307 N N . ALA A 1 443 ? -6.235 -3.349 -14.979 1.00 90.81 443 ALA A N 1
ATOM 3308 C CA . ALA A 1 443 ? -6.153 -3.393 -13.523 1.00 90.81 443 ALA A CA 1
ATOM 3309 C C . ALA A 1 443 ? -7.271 -4.234 -12.912 1.00 90.81 443 ALA A C 1
ATOM 3311 O O . ALA A 1 443 ? -8.391 -4.231 -13.420 1.00 90.81 443 ALA A O 1
ATOM 3312 N N . ASN A 1 444 ? -7.008 -4.889 -11.785 1.00 84.94 444 ASN A N 1
ATOM 3313 C CA . ASN A 1 444 ? -8.042 -5.644 -11.076 1.00 84.94 444 ASN A CA 1
ATOM 3314 C C . ASN A 1 444 ? -8.995 -4.772 -10.232 1.00 84.94 444 ASN A C 1
ATOM 3316 O O . ASN A 1 444 ? -10.076 -5.236 -9.887 1.00 84.94 444 ASN A O 1
ATOM 3320 N N . ALA A 1 445 ? -8.649 -3.514 -9.945 1.00 84.25 445 ALA A N 1
ATOM 3321 C CA . ALA A 1 445 ? -9.511 -2.571 -9.228 1.00 84.25 445 ALA A CA 1
ATOM 3322 C C . ALA A 1 445 ? -9.950 -1.392 -10.124 1.00 84.25 445 ALA A C 1
ATOM 3324 O O . ALA A 1 445 ? -9.174 -0.961 -10.987 1.00 84.25 445 ALA A O 1
ATOM 3325 N N . PRO A 1 446 ? -11.165 -0.828 -9.947 1.00 85.88 446 PRO A N 1
ATOM 3326 C CA . PRO A 1 446 ? -11.640 0.260 -10.798 1.00 85.88 446 PRO A CA 1
ATOM 3327 C C . PRO A 1 446 ? -10.923 1.578 -10.477 1.00 85.88 446 PRO A C 1
ATOM 3329 O O . PRO A 1 446 ? -11.068 2.156 -9.398 1.00 85.88 446 PRO A O 1
ATOM 3332 N N . MET A 1 447 ? -10.145 2.058 -11.442 1.00 91.69 447 MET A N 1
ATOM 3333 C CA . MET A 1 447 ? -9.340 3.270 -11.319 1.00 91.69 447 MET A CA 1
ATOM 3334 C C . MET A 1 447 ? -9.196 3.988 -12.666 1.00 91.69 447 MET A C 1
ATOM 3336 O O . MET A 1 447 ? -9.603 3.469 -13.703 1.00 91.69 447 MET A O 1
ATOM 3340 N N . GLU A 1 448 ? -8.595 5.171 -12.668 1.00 95.94 448 GLU A N 1
ATOM 3341 C CA . GLU A 1 448 ? -7.983 5.766 -13.861 1.00 95.94 448 GLU A CA 1
ATOM 3342 C C . GLU A 1 448 ? -6.465 5.811 -13.686 1.00 95.94 448 GLU A C 1
ATOM 3344 O O . GLU A 1 448 ? -5.986 6.131 -12.599 1.00 95.94 448 GLU A O 1
ATOM 3349 N N . ALA A 1 449 ? -5.709 5.540 -14.753 1.00 97.62 449 ALA A N 1
ATOM 3350 C CA . ALA A 1 449 ? -4.261 5.729 -14.786 1.00 97.62 449 ALA A CA 1
ATOM 3351 C C . ALA A 1 449 ? -3.853 6.858 -15.742 1.00 97.62 449 ALA A C 1
ATOM 3353 O O . ALA A 1 449 ? -4.411 7.005 -16.834 1.00 97.62 449 ALA A O 1
ATOM 3354 N N . SER A 1 450 ? -2.846 7.638 -15.345 1.00 97.50 450 SER A N 1
ATOM 3355 C CA . SER A 1 450 ? -2.189 8.656 -16.176 1.00 97.50 450 SER A CA 1
ATOM 3356 C C . SER A 1 450 ? -0.672 8.513 -16.112 1.00 97.50 450 SER A C 1
ATOM 3358 O O . SER A 1 450 ? -0.116 8.196 -15.064 1.00 97.50 450 SER A O 1
ATOM 3360 N N . VAL A 1 451 ? 0.011 8.794 -17.221 1.00 97.00 451 VAL A N 1
ATOM 3361 C CA . VAL A 1 451 ? 1.472 8.713 -17.331 1.00 97.00 451 VAL A CA 1
ATOM 3362 C C . VAL A 1 451 ? 2.057 10.048 -17.780 1.00 97.00 451 VAL A C 1
ATOM 3364 O O . VAL A 1 451 ? 1.555 10.690 -18.709 1.00 97.00 451 VAL A O 1
ATOM 3367 N N . LYS A 1 452 ? 3.160 10.450 -17.140 1.00 94.00 452 LYS A N 1
ATOM 3368 C CA . LYS A 1 452 ? 3.924 11.662 -17.471 1.00 94.00 452 LYS A CA 1
ATOM 3369 C C . LYS A 1 452 ? 5.399 11.544 -17.084 1.00 94.00 452 LYS A C 1
ATOM 3371 O O . LYS A 1 452 ? 5.845 10.543 -16.527 1.00 94.00 452 LYS A O 1
ATOM 3376 N N . MET A 1 453 ? 6.165 12.586 -17.399 1.00 92.50 453 MET A N 1
ATOM 3377 C CA . MET A 1 453 ? 7.589 12.694 -17.074 1.00 92.50 453 MET A CA 1
ATOM 3378 C C . MET A 1 453 ? 7.921 14.106 -16.601 1.00 92.50 453 MET A C 1
ATOM 3380 O O . MET A 1 453 ? 7.470 15.085 -17.205 1.00 92.50 453 MET A O 1
ATOM 3384 N N . HIS A 1 454 ? 8.807 14.226 -15.616 1.00 89.38 454 HIS A N 1
ATOM 3385 C CA . HIS A 1 454 ? 9.552 15.464 -15.366 1.00 89.38 454 HIS A CA 1
ATOM 3386 C C . HIS A 1 454 ? 11.057 15.224 -15.390 1.00 89.38 454 HIS A C 1
ATOM 3388 O O . HIS A 1 454 ? 11.545 14.121 -15.163 1.00 89.38 454 HIS A O 1
ATOM 3394 N N . GLN A 1 455 ? 11.815 16.275 -15.701 1.00 88.31 455 GLN A N 1
ATOM 3395 C CA . GLN A 1 455 ? 13.268 16.206 -15.819 1.00 88.31 455 GLN A CA 1
ATOM 3396 C C . GLN A 1 455 ? 13.954 17.127 -14.810 1.00 88.31 455 GLN A C 1
ATOM 3398 O O . GLN A 1 455 ? 13.686 18.333 -14.772 1.00 88.31 455 GLN A O 1
ATOM 3403 N N . GLN A 1 456 ? 14.889 16.573 -14.034 1.00 86.25 456 GLN A N 1
ATOM 3404 C CA . GLN A 1 456 ? 15.706 17.316 -13.074 1.00 86.25 456 GLN A CA 1
ATOM 3405 C C . GLN A 1 456 ? 17.079 16.656 -12.854 1.00 86.25 456 GLN A C 1
ATOM 3407 O O . GLN A 1 456 ? 17.198 15.438 -12.839 1.00 86.25 456 GLN A O 1
ATOM 3412 N N . ASP A 1 457 ? 18.128 17.467 -12.661 1.00 85.75 457 ASP A N 1
ATOM 3413 C CA . ASP A 1 457 ? 19.483 17.044 -12.255 1.00 85.75 457 ASP A CA 1
ATOM 3414 C C . ASP A 1 457 ? 20.139 15.952 -13.133 1.00 85.75 457 ASP A C 1
ATOM 3416 O O . ASP A 1 457 ? 20.988 15.195 -12.667 1.00 85.75 457 ASP A O 1
ATOM 3420 N N . GLY A 1 458 ? 19.767 15.878 -14.416 1.00 87.25 458 GLY A N 1
ATOM 3421 C CA . GLY A 1 458 ? 20.252 14.848 -15.347 1.00 87.25 458 GLY A CA 1
ATOM 3422 C C . GLY A 1 458 ? 19.459 13.536 -15.315 1.00 87.25 458 GLY A C 1
ATOM 3423 O O . GLY A 1 458 ? 19.882 12.567 -15.940 1.00 87.25 458 GLY A O 1
ATOM 3424 N N . TYR A 1 459 ? 18.312 13.517 -14.635 1.00 88.94 459 TYR A N 1
ATOM 3425 C CA . TYR A 1 459 ? 17.382 12.394 -14.555 1.00 88.94 459 TYR A CA 1
ATOM 3426 C C . TYR A 1 459 ? 16.035 12.737 -15.190 1.00 88.94 459 TYR A C 1
ATOM 3428 O O . TYR A 1 459 ? 15.574 13.881 -15.132 1.00 88.94 459 TYR A O 1
ATOM 3436 N N . LEU A 1 460 ? 15.419 11.718 -15.777 1.00 91.06 460 LEU A N 1
ATOM 3437 C CA . LEU A 1 460 ? 14.019 11.647 -16.158 1.00 91.06 460 LEU A CA 1
ATOM 3438 C C . LEU A 1 460 ? 13.284 10.878 -15.060 1.00 91.06 460 LEU A C 1
ATOM 3440 O O . LEU A 1 460 ? 13.739 9.816 -14.641 1.00 91.06 460 LEU A O 1
ATOM 3444 N N . TYR A 1 461 ? 12.178 11.426 -14.584 1.00 90.75 461 TYR A N 1
ATOM 3445 C CA . TYR A 1 461 ? 11.326 10.822 -13.571 1.00 90.75 461 TYR A CA 1
ATOM 3446 C C . TYR A 1 461 ? 10.036 10.389 -14.246 1.00 90.75 461 TYR A C 1
ATOM 3448 O O . TYR A 1 461 ? 9.195 11.233 -14.558 1.00 90.75 461 TYR A O 1
ATOM 3456 N N . GLN A 1 462 ? 9.923 9.088 -14.527 1.00 92.75 462 GLN A N 1
ATOM 3457 C CA . GLN A 1 462 ? 8.686 8.507 -15.042 1.00 92.75 462 GLN A CA 1
ATOM 3458 C C . GLN A 1 462 ? 7.677 8.461 -13.899 1.00 92.75 462 GLN A C 1
ATOM 3460 O O . GLN A 1 462 ? 8.005 7.988 -12.813 1.00 92.75 462 GLN A O 1
ATOM 3465 N N . VAL A 1 463 ? 6.481 8.986 -14.142 1.00 92.50 463 VAL A N 1
ATOM 3466 C CA . VAL A 1 463 ? 5.411 9.118 -13.152 1.00 92.50 463 VAL A CA 1
ATOM 3467 C C . VAL A 1 463 ? 4.174 8.410 -13.678 1.00 92.50 463 VAL A C 1
ATOM 3469 O O . VAL A 1 463 ? 3.764 8.648 -14.818 1.00 92.50 463 VAL A O 1
ATOM 3472 N N . ILE A 1 464 ? 3.591 7.568 -12.830 1.00 95.69 464 ILE A N 1
ATOM 3473 C CA . ILE A 1 464 ? 2.323 6.883 -13.054 1.00 95.69 464 ILE A CA 1
ATOM 3474 C C . ILE A 1 464 ? 1.397 7.295 -11.911 1.00 95.69 464 ILE A C 1
ATOM 3476 O O . ILE A 1 464 ? 1.655 6.969 -10.750 1.00 95.69 464 ILE A O 1
ATOM 3480 N N . ASP A 1 465 ? 0.350 8.043 -12.243 1.00 94.94 465 ASP A N 1
ATOM 3481 C CA . ASP A 1 465 ? -0.707 8.420 -11.309 1.00 94.94 465 ASP A CA 1
ATOM 3482 C C . ASP A 1 465 ? -1.871 7.439 -11.445 1.00 94.94 465 ASP A C 1
ATOM 3484 O O . ASP A 1 465 ? -2.249 7.080 -12.562 1.00 94.94 465 ASP A O 1
ATOM 3488 N N . PHE A 1 466 ? -2.485 7.094 -10.321 1.00 95.75 466 PHE A N 1
ATOM 3489 C CA . PHE A 1 466 ? -3.698 6.297 -10.217 1.00 95.75 466 PHE A CA 1
ATOM 3490 C C . PHE A 1 466 ? -4.753 7.084 -9.440 1.00 95.75 466 PHE A C 1
ATOM 3492 O O . PHE A 1 466 ? -4.434 7.714 -8.433 1.00 95.75 466 PHE A O 1
ATOM 3499 N N . LEU A 1 467 ? -6.007 7.031 -9.878 1.00 94.50 467 LEU A N 1
ATOM 3500 C CA . LEU A 1 467 ? -7.153 7.669 -9.229 1.00 94.50 467 LEU A CA 1
ATOM 3501 C C . LEU A 1 467 ? -8.207 6.604 -8.923 1.00 94.50 467 LEU A C 1
ATOM 3503 O O . LEU A 1 467 ? -8.664 5.940 -9.850 1.00 94.50 467 LEU A O 1
ATOM 3507 N N . ASN A 1 468 ? -8.615 6.452 -7.659 1.00 91.88 468 ASN A N 1
ATOM 3508 C CA . ASN A 1 468 ? -9.754 5.592 -7.324 1.00 91.88 468 ASN A CA 1
ATOM 3509 C C . ASN A 1 468 ? -11.046 6.232 -7.868 1.00 91.88 468 ASN A C 1
ATOM 3511 O O . ASN A 1 468 ? -11.373 7.361 -7.500 1.00 91.88 468 ASN A O 1
ATOM 3515 N N . THR A 1 469 ? -11.766 5.512 -8.733 1.00 91.00 469 THR A N 1
ATOM 3516 C CA . THR A 1 469 ? -13.024 5.966 -9.356 1.00 91.00 469 THR A CA 1
ATOM 3517 C C . THR A 1 469 ? -14.279 5.342 -8.742 1.00 91.00 469 THR A C 1
ATOM 3519 O O . THR A 1 469 ? -15.385 5.589 -9.224 1.00 91.00 469 THR A O 1
ATOM 3522 N N . GLN A 1 470 ? -14.131 4.518 -7.703 1.00 87.19 470 GLN A N 1
ATOM 3523 C CA . GLN A 1 470 ? -15.242 3.977 -6.927 1.00 87.19 470 GLN A CA 1
ATOM 3524 C C . GLN A 1 470 ? -15.730 4.958 -5.867 1.00 87.19 470 GLN A C 1
ATOM 3526 O O . GLN A 1 470 ? -14.991 5.807 -5.375 1.00 87.19 470 GLN A O 1
ATOM 3531 N N . ASP A 1 471 ? -16.977 4.757 -5.449 1.00 88.44 471 ASP A N 1
ATOM 3532 C CA . ASP A 1 471 ? -17.555 5.435 -4.292 1.00 88.44 471 ASP A CA 1
ATOM 3533 C C . ASP A 1 471 ? -17.019 4.901 -2.949 1.00 88.44 471 ASP A C 1
ATOM 3535 O O . ASP A 1 471 ? -17.249 5.533 -1.923 1.00 88.44 471 ASP A O 1
ATOM 3539 N N . ALA A 1 472 ? -16.261 3.796 -2.941 1.00 85.44 472 ALA A N 1
ATOM 3540 C CA . ALA A 1 472 ? -15.637 3.209 -1.752 1.00 85.44 472 ALA A CA 1
ATOM 3541 C C . ALA A 1 472 ? -14.096 3.058 -1.876 1.00 85.44 472 ALA A C 1
ATOM 3543 O O . ALA A 1 472 ? -13.557 2.938 -2.981 1.00 85.44 472 ALA A O 1
ATOM 3544 N N . PRO A 1 473 ? -13.366 3.111 -0.745 1.00 86.06 473 PRO A N 1
ATOM 3545 C CA . PRO A 1 473 ? -11.908 2.997 -0.690 1.00 86.06 473 PRO A CA 1
ATOM 3546 C C . PRO A 1 473 ? -11.408 1.552 -0.832 1.00 86.06 473 PRO A C 1
ATOM 3548 O O . PRO A 1 473 ? -11.900 0.674 -0.133 1.00 86.06 473 PRO A O 1
ATOM 3551 N N . TYR A 1 474 ? -10.368 1.321 -1.644 1.00 80.69 474 TYR A N 1
ATOM 3552 C CA . TYR A 1 474 ? -9.658 0.030 -1.712 1.00 80.69 474 TYR A CA 1
ATOM 3553 C C . TYR A 1 474 ? -8.292 0.073 -1.012 1.00 80.69 474 TYR A C 1
ATOM 3555 O O . TYR A 1 474 ? -7.647 1.126 -0.933 1.00 80.69 474 TYR A O 1
ATOM 3563 N N . TYR A 1 475 ? -7.835 -1.081 -0.519 1.00 81.38 475 TYR A N 1
ATOM 3564 C CA . TYR A 1 475 ? -6.525 -1.218 0.119 1.00 81.38 475 TYR A CA 1
ATOM 3565 C C . TYR A 1 475 ? -5.378 -1.338 -0.897 1.00 81.38 475 TYR A C 1
ATOM 3567 O O . TYR A 1 475 ? -5.556 -1.688 -2.062 1.00 81.38 475 TYR A O 1
ATOM 3575 N N . LEU A 1 476 ? -4.182 -1.006 -0.420 1.00 82.38 476 LEU A N 1
ATOM 3576 C CA . LEU A 1 476 ? -2.900 -1.013 -1.122 1.00 82.38 476 LEU A CA 1
ATOM 3577 C C . LEU A 1 476 ? -1.855 -1.814 -0.316 1.00 82.38 476 LEU A C 1
ATOM 3579 O O . LEU A 1 476 ? -0.668 -1.486 -0.367 1.00 82.38 476 LEU A O 1
ATOM 3583 N N . ASP A 1 477 ? -2.299 -2.792 0.487 1.00 77.75 477 ASP A N 1
ATOM 3584 C CA . ASP A 1 477 ? -1.449 -3.595 1.380 1.00 77.75 477 ASP A CA 1
ATOM 3585 C C . ASP A 1 477 ? -0.344 -4.319 0.606 1.00 77.75 477 ASP A C 1
ATOM 3587 O O . ASP A 1 477 ? 0.839 -4.096 0.883 1.00 77.75 477 ASP A O 1
ATOM 3591 N N . ALA A 1 478 ? -0.708 -5.038 -0.459 1.00 83.56 478 ALA A N 1
ATOM 3592 C CA . ALA A 1 478 ? 0.214 -5.368 -1.535 1.00 83.56 478 ALA A CA 1
ATOM 3593 C C . ALA A 1 478 ? -0.347 -5.010 -2.917 1.00 83.56 478 ALA A C 1
ATOM 3595 O O . ALA A 1 478 ? -1.546 -5.086 -3.179 1.00 83.56 478 ALA A O 1
ATOM 3596 N N . ALA A 1 479 ? 0.552 -4.649 -3.832 1.00 88.88 479 ALA A N 1
ATOM 3597 C CA . ALA A 1 479 ? 0.240 -4.466 -5.246 1.00 88.88 479 ALA A CA 1
ATOM 3598 C C . ALA A 1 479 ? 1.420 -4.906 -6.117 1.00 88.88 479 ALA A C 1
ATOM 3600 O O . ALA A 1 479 ? 2.575 -4.675 -5.752 1.00 88.88 479 ALA A O 1
ATOM 3601 N N . VAL A 1 480 ? 1.140 -5.490 -7.278 1.00 92.56 480 VAL A N 1
ATOM 3602 C CA . VAL A 1 480 ? 2.116 -5.753 -8.339 1.00 92.56 480 VAL A CA 1
ATOM 3603 C C . VAL A 1 480 ? 1.762 -4.874 -9.534 1.00 92.56 480 VAL A C 1
ATOM 3605 O O . VAL A 1 480 ? 0.640 -4.903 -10.032 1.00 92.56 480 VAL A O 1
ATOM 3608 N N . ILE A 1 481 ? 2.717 -4.057 -9.975 1.00 94.94 481 ILE A N 1
ATOM 3609 C CA . ILE A 1 481 ? 2.516 -3.056 -11.027 1.00 94.94 481 ILE A CA 1
ATOM 3610 C C . ILE A 1 481 ? 3.627 -3.208 -12.060 1.00 94.94 481 ILE A C 1
ATOM 3612 O O . ILE A 1 481 ? 4.800 -3.115 -11.691 1.00 94.94 481 ILE A O 1
ATOM 3616 N N . TRP A 1 482 ? 3.292 -3.397 -13.338 1.00 96.19 482 TRP A N 1
ATOM 3617 C CA . TRP A 1 482 ? 4.284 -3.439 -14.421 1.00 96.19 482 TRP A CA 1
ATOM 3618 C C . TRP A 1 482 ? 3.951 -2.536 -15.600 1.00 96.19 482 TRP A C 1
ATOM 3620 O O . TRP A 1 482 ? 2.791 -2.222 -15.840 1.00 96.19 482 TRP A O 1
ATOM 3630 N N . TRP A 1 483 ? 4.991 -2.101 -16.315 1.00 97.19 483 TRP A N 1
ATOM 3631 C CA . TRP A 1 483 ? 4.904 -1.278 -17.526 1.00 97.19 483 TRP A CA 1
ATOM 3632 C C . TRP A 1 483 ? 6.222 -1.323 -18.317 1.00 97.19 483 TRP A C 1
ATOM 3634 O O . TRP A 1 483 ? 7.272 -1.684 -17.779 1.00 97.19 483 TRP A O 1
ATOM 3644 N N . VAL A 1 484 ? 6.201 -0.889 -19.579 1.00 97.81 484 VAL A N 1
ATOM 3645 C CA . VAL A 1 484 ? 7.415 -0.609 -20.367 1.00 97.81 484 VAL A CA 1
ATOM 3646 C C . VAL A 1 484 ? 7.754 0.876 -20.285 1.00 97.81 484 VAL A C 1
ATOM 3648 O O . VAL A 1 484 ? 6.945 1.711 -20.675 1.00 97.81 484 VAL A O 1
ATOM 3651 N N . GLY A 1 485 ? 8.960 1.224 -19.831 1.00 96.75 485 GLY A N 1
ATOM 3652 C CA . GLY A 1 485 ? 9.425 2.610 -19.685 1.00 96.75 485 GLY A CA 1
ATOM 3653 C C . GLY A 1 485 ? 10.890 2.817 -20.102 1.00 96.75 485 GLY A C 1
ATOM 3654 O O . GLY A 1 485 ? 11.521 1.898 -20.626 1.00 96.75 485 GLY A O 1
ATOM 3655 N N . PRO A 1 486 ? 11.472 4.015 -19.900 1.00 95.62 486 PRO A N 1
ATOM 3656 C CA . PRO A 1 486 ? 12.829 4.318 -20.359 1.00 95.62 486 PRO A CA 1
ATOM 3657 C C . PRO A 1 486 ? 13.930 3.633 -19.546 1.00 95.62 486 PRO A C 1
ATOM 3659 O O . PRO A 1 486 ? 14.128 3.961 -18.382 1.00 95.62 486 PRO A O 1
ATOM 3662 N N . ALA A 1 487 ? 14.745 2.806 -20.202 1.00 93.38 487 ALA A N 1
ATOM 3663 C CA . ALA A 1 487 ? 15.748 1.953 -19.563 1.00 93.38 487 ALA A CA 1
ATOM 3664 C C . ALA A 1 487 ? 16.808 2.672 -18.700 1.00 93.38 487 ALA A C 1
ATOM 3666 O O . ALA A 1 487 ? 17.128 3.847 -18.921 1.00 93.38 487 ALA A O 1
ATOM 3667 N N . GLY A 1 488 ? 17.454 1.916 -17.813 1.00 88.81 488 GLY A N 1
ATOM 3668 C CA . GLY A 1 488 ? 18.714 2.240 -17.149 1.00 88.81 488 GLY A CA 1
ATOM 3669 C C . GLY A 1 488 ? 18.570 2.723 -15.717 1.00 88.81 488 GLY A C 1
ATOM 3670 O O . GLY A 1 488 ? 19.076 3.790 -15.364 1.00 88.81 488 GLY A O 1
ATOM 3671 N N . LEU A 1 489 ? 17.899 1.950 -14.879 1.00 83.00 489 LEU A N 1
ATOM 3672 C CA . LEU A 1 489 ? 17.682 2.252 -13.475 1.00 83.00 489 LEU A CA 1
ATOM 3673 C C . LEU A 1 489 ? 19.011 2.287 -12.694 1.00 83.00 489 LEU A C 1
ATOM 3675 O O . LEU A 1 489 ? 19.547 1.271 -12.259 1.00 83.00 489 LEU A O 1
ATOM 3679 N N . SER A 1 490 ? 19.573 3.483 -12.488 1.00 66.75 490 SER A N 1
ATOM 3680 C CA . SER A 1 490 ? 20.922 3.621 -11.907 1.00 66.75 490 SER A CA 1
ATOM 3681 C C . SER A 1 490 ? 21.008 3.235 -10.425 1.00 66.75 490 SER A C 1
ATOM 3683 O O . SER A 1 490 ? 22.075 2.872 -9.930 1.00 66.75 490 SER A O 1
ATOM 3685 N N . THR A 1 491 ? 19.889 3.322 -9.709 1.00 67.00 491 THR A N 1
ATOM 3686 C CA . THR A 1 491 ? 19.674 2.714 -8.396 1.00 67.00 491 THR A CA 1
ATOM 3687 C C . THR A 1 491 ? 18.175 2.615 -8.145 1.00 67.00 491 THR A C 1
ATOM 3689 O O . THR A 1 491 ? 17.436 3.576 -8.366 1.00 67.00 491 THR A O 1
ATOM 3692 N N . LEU A 1 492 ? 17.723 1.468 -7.639 1.00 62.03 492 LEU A N 1
ATOM 3693 C CA . LEU A 1 492 ? 16.309 1.237 -7.333 1.00 62.03 492 LEU A CA 1
ATOM 3694 C C . LEU A 1 492 ? 15.786 2.181 -6.230 1.00 62.03 492 LEU A C 1
ATOM 3696 O O . LEU A 1 492 ? 14.593 2.446 -6.155 1.00 62.03 492 LEU A O 1
ATOM 3700 N N . ARG A 1 493 ? 16.682 2.760 -5.413 1.00 63.69 493 ARG A N 1
ATOM 3701 C CA . ARG A 1 493 ? 16.335 3.761 -4.387 1.00 63.69 493 ARG A CA 1
ATOM 3702 C C . ARG A 1 493 ? 15.759 5.064 -4.959 1.00 63.69 493 ARG A C 1
ATOM 3704 O O . ARG A 1 493 ? 15.172 5.832 -4.211 1.00 63.69 493 ARG A O 1
ATOM 3711 N N . ASN A 1 494 ? 15.946 5.345 -6.253 1.00 69.12 494 ASN A N 1
ATOM 3712 C CA . ASN A 1 494 ? 15.521 6.605 -6.883 1.00 69.12 494 ASN A CA 1
ATOM 3713 C C . ASN A 1 494 ? 14.018 6.681 -7.215 1.00 69.12 494 ASN A C 1
ATOM 3715 O O . ASN A 1 494 ? 13.599 7.639 -7.873 1.00 69.12 494 ASN A O 1
ATOM 3719 N N . GLY A 1 495 ? 13.220 5.687 -6.825 1.00 75.19 495 GLY A N 1
ATOM 3720 C CA . GLY A 1 495 ? 11.769 5.759 -6.950 1.00 75.19 495 GLY A CA 1
ATOM 3721 C C . GLY A 1 495 ? 11.102 6.380 -5.732 1.00 75.19 495 GLY A C 1
ATOM 3722 O O . GLY A 1 495 ? 11.611 6.276 -4.616 1.00 75.19 495 GLY A O 1
ATOM 3723 N N . HIS A 1 496 ? 9.876 6.880 -5.885 1.00 80.69 496 HIS A N 1
ATOM 3724 C CA . HIS A 1 496 ? 9.015 7.360 -4.795 1.00 80.69 496 HIS A CA 1
ATOM 3725 C C . HIS A 1 496 ? 7.600 6.772 -4.891 1.00 80.69 496 HIS A C 1
ATOM 3727 O O . HIS A 1 496 ? 7.050 6.647 -5.981 1.00 80.69 496 HIS A O 1
ATOM 3733 N N . TYR A 1 497 ? 7.027 6.387 -3.746 1.00 85.06 497 TYR A N 1
ATOM 3734 C CA . TYR A 1 497 ? 5.581 6.200 -3.617 1.00 85.06 497 TYR A CA 1
ATOM 3735 C C . TYR A 1 497 ? 4.966 7.532 -3.195 1.00 85.06 497 TYR A C 1
ATOM 3737 O O . TYR A 1 497 ? 5.341 8.103 -2.162 1.00 85.06 497 TYR A O 1
ATOM 3745 N N . ASN A 1 498 ? 4.031 8.019 -4.003 1.00 82.56 498 ASN A N 1
ATOM 3746 C CA . ASN A 1 498 ? 3.387 9.312 -3.854 1.00 82.56 498 ASN A CA 1
ATOM 3747 C C . ASN A 1 498 ? 1.937 9.080 -3.409 1.00 82.56 498 ASN A C 1
ATOM 3749 O O . ASN A 1 498 ? 1.126 8.524 -4.135 1.00 82.56 498 ASN A O 1
ATOM 3753 N N . ASN A 1 499 ? 1.613 9.498 -2.188 1.00 81.88 499 ASN A N 1
ATOM 3754 C CA . ASN A 1 499 ? 0.253 9.513 -1.651 1.00 81.88 499 ASN A CA 1
ATOM 3755 C C . ASN A 1 499 ? 0.117 10.795 -0.805 1.00 81.88 499 ASN A C 1
ATOM 3757 O O . ASN A 1 499 ? 0.967 11.011 0.075 1.00 81.88 499 ASN A O 1
ATOM 3761 N N . PRO A 1 500 ? -0.875 11.663 -1.091 1.00 76.62 500 PRO A N 1
ATOM 3762 C CA . PRO A 1 500 ? -0.982 13.002 -0.516 1.00 76.62 500 PRO A CA 1
ATOM 3763 C C . PRO A 1 500 ? -1.655 13.018 0.866 1.00 76.62 500 PRO A C 1
ATOM 3765 O O . PRO A 1 500 ? -1.546 14.012 1.583 1.00 76.62 500 PRO A O 1
ATOM 3768 N N . HIS A 1 501 ? -2.310 11.926 1.274 1.00 76.88 501 HIS A N 1
ATOM 3769 C CA . HIS A 1 501 ? -3.018 11.825 2.559 1.00 76.88 501 HIS A CA 1
ATOM 3770 C C . HIS A 1 501 ? -2.109 11.403 3.719 1.00 76.88 501 HIS A C 1
ATOM 3772 O O . HIS A 1 501 ? -2.520 11.423 4.880 1.00 76.88 501 HIS A O 1
ATOM 3778 N N . ARG A 1 502 ? -0.844 11.082 3.427 1.00 73.69 502 ARG A N 1
ATOM 3779 C CA . ARG A 1 502 ? 0.155 10.733 4.440 1.00 73.69 502 ARG A CA 1
ATOM 3780 C C . ARG A 1 502 ? 0.578 11.962 5.259 1.00 73.69 502 ARG A C 1
ATOM 3782 O O . ARG A 1 502 ? 0.790 13.038 4.696 1.00 73.69 502 ARG A O 1
ATOM 3789 N N . PRO A 1 503 ? 0.788 11.820 6.579 1.00 61.84 503 PRO A N 1
ATOM 3790 C CA . PRO A 1 503 ? 1.194 12.921 7.458 1.00 61.84 503 PRO A CA 1
ATOM 3791 C C . PRO A 1 503 ? 2.612 13.441 7.191 1.00 61.84 503 PRO A C 1
ATOM 3793 O O . PRO A 1 503 ? 2.915 14.590 7.499 1.00 61.84 503 PRO A O 1
ATOM 3796 N N . GLY A 1 504 ? 3.489 12.621 6.607 1.00 62.75 504 GLY A N 1
ATOM 3797 C CA . GLY A 1 504 ? 4.865 12.992 6.296 1.00 62.75 504 GLY A CA 1
ATOM 3798 C C . GLY A 1 504 ? 5.554 11.942 5.427 1.00 62.75 504 GLY A C 1
ATOM 3799 O O . GLY A 1 504 ? 5.052 10.837 5.265 1.00 62.75 504 GLY A O 1
ATOM 3800 N N . ALA A 1 505 ? 6.721 12.279 4.876 1.00 58.03 505 ALA A N 1
ATOM 3801 C CA . ALA A 1 505 ? 7.415 11.432 3.899 1.00 58.03 505 ALA A CA 1
ATOM 3802 C C . ALA A 1 505 ? 7.958 10.098 4.463 1.00 58.03 505 ALA A C 1
ATOM 3804 O O . ALA A 1 505 ? 8.207 9.180 3.690 1.00 58.03 505 ALA A O 1
ATOM 3805 N N . GLY A 1 506 ? 8.150 10.003 5.785 1.00 60.97 506 GLY A N 1
ATOM 3806 C CA . GLY A 1 506 ? 8.648 8.807 6.482 1.00 60.97 506 GLY A CA 1
ATOM 3807 C C . GLY A 1 506 ? 7.579 8.013 7.242 1.00 60.97 506 GLY A C 1
ATOM 3808 O O . GLY A 1 506 ? 7.935 7.248 8.127 1.00 60.97 506 GLY A O 1
ATOM 3809 N N . ARG A 1 507 ? 6.293 8.248 6.955 1.00 66.12 507 ARG A N 1
ATOM 3810 C CA . ARG A 1 507 ? 5.140 7.490 7.472 1.00 66.12 507 ARG A CA 1
ATOM 3811 C C . ARG A 1 507 ? 4.289 7.056 6.273 1.00 66.12 507 ARG A C 1
ATOM 3813 O O . ARG A 1 507 ? 4.190 7.804 5.298 1.00 66.12 507 ARG A O 1
ATOM 3820 N N . GLY A 1 508 ? 3.683 5.879 6.322 1.00 66.81 508 GLY A N 1
ATOM 3821 C CA . GLY A 1 508 ? 2.860 5.327 5.238 1.00 66.81 508 GLY A CA 1
ATOM 3822 C C . GLY A 1 508 ? 3.643 5.081 3.944 1.00 66.81 508 GLY A C 1
ATOM 3823 O O . GLY A 1 508 ? 3.105 5.276 2.851 1.00 66.81 508 GLY A O 1
ATOM 3824 N N . HIS A 1 509 ? 4.948 4.800 4.027 1.00 75.50 509 HIS A N 1
ATOM 3825 C CA . HIS A 1 509 ? 5.752 4.486 2.847 1.00 75.50 509 HIS A CA 1
ATOM 3826 C C . HIS A 1 509 ? 5.918 2.963 2.732 1.00 75.50 509 HIS A C 1
ATOM 3828 O O . HIS A 1 509 ? 6.581 2.378 3.585 1.00 75.50 509 HIS A O 1
ATOM 3834 N N . PRO A 1 510 ? 5.391 2.328 1.672 1.00 83.94 510 PRO A N 1
ATOM 3835 C CA . PRO A 1 510 ? 5.520 0.895 1.478 1.00 83.94 510 PRO A CA 1
ATOM 3836 C C . PRO A 1 510 ? 6.978 0.515 1.241 1.00 83.94 510 PRO A C 1
ATOM 3838 O O . PRO A 1 510 ? 7.749 1.256 0.623 1.00 83.94 510 PRO A O 1
ATOM 3841 N N . GLN A 1 511 ? 7.348 -0.679 1.671 1.00 85.88 511 GLN A N 1
ATOM 3842 C CA . GLN A 1 511 ? 8.497 -1.375 1.123 1.00 85.88 511 GLN A CA 1
ATOM 3843 C C . GLN A 1 511 ? 8.258 -1.632 -0.366 1.00 85.88 511 GLN A C 1
ATOM 3845 O O . GLN A 1 511 ? 7.130 -1.886 -0.798 1.00 85.88 511 GLN A O 1
ATOM 3850 N N . ARG A 1 512 ? 9.318 -1.518 -1.167 1.00 86.75 512 ARG A N 1
ATOM 3851 C CA . ARG A 1 512 ? 9.235 -1.745 -2.609 1.00 86.75 512 ARG A CA 1
ATOM 3852 C C . ARG A 1 512 ? 10.315 -2.683 -3.069 1.00 86.75 512 ARG A C 1
ATOM 3854 O O . ARG A 1 512 ? 11.483 -2.547 -2.709 1.00 86.75 512 ARG A O 1
ATOM 3861 N N . ASP A 1 513 ? 9.912 -3.592 -3.925 1.00 87.12 513 ASP A N 1
ATOM 3862 C CA . ASP A 1 513 ? 10.785 -4.580 -4.522 1.00 87.12 513 ASP A CA 1
ATOM 3863 C C . ASP A 1 513 ? 10.577 -4.439 -6.033 1.00 87.12 513 ASP A C 1
ATOM 3865 O O . ASP A 1 513 ? 9.444 -4.342 -6.501 1.00 87.12 513 ASP A O 1
ATOM 3869 N N . ILE A 1 514 ? 11.656 -4.257 -6.788 1.00 87.81 514 ILE A N 1
ATOM 3870 C CA . ILE A 1 514 ? 11.587 -3.849 -8.198 1.00 87.81 514 ILE A CA 1
ATOM 3871 C C . ILE A 1 514 ? 12.649 -4.581 -9.000 1.00 87.81 514 ILE A C 1
ATOM 3873 O O . ILE A 1 514 ? 13.787 -4.767 -8.555 1.00 87.81 514 ILE A O 1
ATOM 3877 N N . ILE A 1 515 ? 12.245 -4.955 -10.207 1.00 89.94 515 ILE A N 1
ATOM 3878 C CA . ILE A 1 515 ? 13.094 -5.501 -11.256 1.00 89.94 515 ILE A CA 1
ATOM 3879 C C . ILE A 1 515 ? 13.008 -4.612 -12.497 1.00 89.94 515 ILE A C 1
ATOM 3881 O O . ILE A 1 515 ? 11.997 -3.957 -12.761 1.00 89.94 515 ILE A O 1
ATOM 3885 N N . GLU A 1 516 ? 14.098 -4.596 -13.252 1.00 91.69 516 GLU A N 1
ATOM 3886 C CA . GLU A 1 516 ? 14.19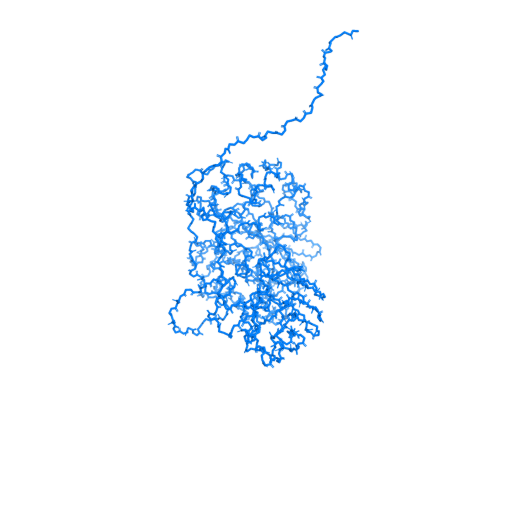2 -3.980 -14.568 1.00 91.69 516 GLU A CA 1
ATOM 3887 C C . GLU A 1 516 ? 14.754 -5.026 -15.528 1.00 91.69 516 GLU A C 1
ATOM 3889 O O . GLU A 1 516 ? 15.790 -5.619 -15.232 1.00 91.69 516 GLU A O 1
ATOM 3894 N N . VAL A 1 517 ? 14.109 -5.206 -16.679 1.00 93.94 517 VAL A N 1
ATOM 3895 C CA . VAL A 1 517 ? 14.556 -6.111 -17.746 1.00 93.94 517 VAL A CA 1
ATOM 3896 C C . VAL A 1 517 ? 14.527 -5.367 -19.075 1.00 93.94 517 VAL A C 1
ATOM 3898 O O . VAL A 1 517 ? 13.530 -4.725 -19.403 1.00 93.94 517 VAL A O 1
ATOM 3901 N N . ILE A 1 518 ? 15.590 -5.453 -19.873 1.00 95.06 518 ILE A N 1
ATOM 3902 C CA . ILE A 1 518 ? 15.642 -4.839 -21.204 1.00 95.06 518 ILE A CA 1
ATOM 3903 C C . ILE A 1 518 ? 14.540 -5.422 -22.101 1.00 95.06 518 ILE A C 1
ATOM 3905 O O . ILE A 1 518 ? 14.532 -6.612 -22.419 1.00 95.06 518 ILE A O 1
ATOM 3909 N N . TYR A 1 519 ? 13.661 -4.538 -22.572 1.00 96.38 519 TYR A N 1
ATOM 3910 C CA . TYR A 1 519 ? 12.544 -4.859 -23.459 1.00 96.38 519 TYR A CA 1
ATOM 3911 C C . TYR A 1 519 ? 12.889 -4.542 -24.920 1.00 96.38 519 TYR A C 1
ATOM 3913 O O . TYR A 1 519 ? 12.771 -5.395 -25.794 1.00 96.38 519 TYR A O 1
ATOM 3921 N N . ASP A 1 520 ? 13.400 -3.335 -25.186 1.00 95.56 520 ASP A N 1
ATOM 3922 C CA . ASP A 1 520 ? 13.788 -2.896 -26.529 1.00 9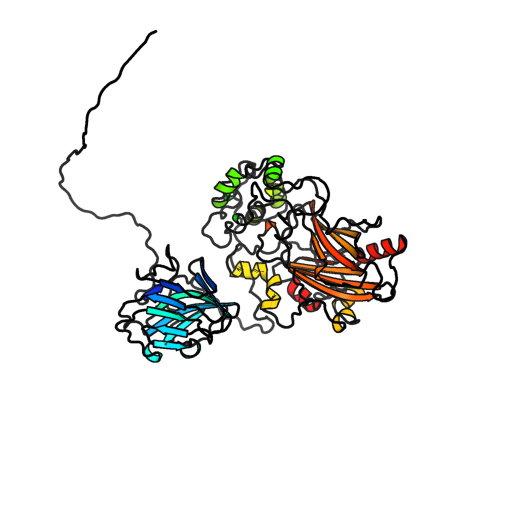5.56 520 ASP A CA 1
ATOM 3923 C C . ASP A 1 520 ? 15.131 -2.151 -26.482 1.00 95.56 520 ASP A C 1
ATOM 3925 O O . ASP A 1 520 ? 15.235 -1.029 -25.978 1.00 95.56 520 ASP A O 1
ATOM 3929 N N . ARG A 1 521 ? 16.177 -2.781 -27.034 1.00 93.06 521 ARG A N 1
ATOM 3930 C CA . ARG A 1 521 ? 17.526 -2.194 -27.119 1.00 93.06 521 ARG A CA 1
ATOM 3931 C C . ARG A 1 521 ? 17.641 -1.083 -28.161 1.00 93.06 521 ARG A C 1
ATOM 3933 O O . ARG A 1 521 ? 18.555 -0.278 -28.037 1.00 93.06 521 ARG A O 1
ATOM 3940 N N . GLU A 1 522 ? 16.781 -1.024 -29.177 1.00 93.31 522 GLU A N 1
ATOM 3941 C CA . GLU A 1 522 ? 16.823 0.020 -30.214 1.00 93.31 522 GLU A CA 1
ATOM 3942 C C . GLU A 1 522 ? 16.101 1.297 -29.756 1.00 93.31 522 GLU A C 1
ATOM 3944 O O . GLU A 1 522 ? 16.582 2.398 -30.026 1.00 93.31 522 GLU A O 1
ATOM 3949 N N . ARG A 1 523 ? 14.991 1.161 -29.013 1.00 94.25 523 ARG A N 1
ATOM 3950 C CA . ARG A 1 523 ? 14.243 2.280 -28.394 1.00 94.25 523 ARG A CA 1
ATOM 3951 C C . ARG A 1 523 ? 14.734 2.648 -26.984 1.00 94.25 523 ARG A C 1
ATOM 3953 O O . ARG A 1 523 ? 14.260 3.629 -26.413 1.00 94.25 523 ARG A O 1
ATOM 3960 N N . SER A 1 524 ? 15.679 1.887 -26.428 1.00 94.75 524 SER A N 1
ATOM 3961 C CA . SER A 1 524 ? 16.209 2.034 -25.062 1.00 94.75 524 SER A CA 1
ATOM 3962 C C . SER A 1 524 ? 15.119 1.979 -23.984 1.00 94.75 524 SER A C 1
ATOM 3964 O O . SER A 1 524 ? 15.033 2.855 -23.113 1.00 94.75 524 SER A O 1
ATOM 3966 N N . LEU A 1 525 ? 14.286 0.939 -24.064 1.00 96.81 525 LEU A N 1
ATOM 3967 C CA . LEU A 1 525 ? 13.168 0.670 -23.161 1.00 96.81 525 LEU A CA 1
ATOM 3968 C C . LEU A 1 525 ? 13.400 -0.601 -22.338 1.00 96.81 525 LEU A C 1
ATOM 3970 O O . LEU A 1 525 ? 13.948 -1.589 -22.836 1.00 96.81 525 LEU A O 1
ATOM 3974 N N . SER A 1 526 ? 12.904 -0.580 -21.107 1.00 96.12 526 SER A N 1
ATOM 3975 C CA . SER A 1 526 ? 12.870 -1.723 -20.197 1.00 96.12 526 SER A CA 1
ATOM 3976 C C . SER A 1 526 ? 11.442 -2.012 -19.759 1.00 96.12 526 SER A C 1
ATOM 3978 O O . SER A 1 526 ? 10.639 -1.093 -19.600 1.00 96.12 526 SER A O 1
ATOM 3980 N N . ALA A 1 527 ? 11.156 -3.282 -19.510 1.00 96.19 527 ALA A N 1
ATOM 3981 C CA . ALA A 1 527 ? 10.044 -3.703 -18.684 1.00 96.19 527 ALA A CA 1
ATOM 3982 C C . ALA A 1 527 ? 10.412 -3.486 -17.209 1.00 96.19 527 ALA A C 1
ATOM 3984 O O . ALA A 1 527 ? 11.500 -3.866 -16.767 1.00 96.19 527 ALA A O 1
ATOM 3985 N N . TYR A 1 528 ? 9.496 -2.890 -16.456 1.00 94.38 528 TYR A N 1
ATOM 3986 C CA . TYR A 1 528 ? 9.570 -2.740 -15.007 1.00 94.38 528 TYR A CA 1
ATOM 3987 C C . TYR A 1 528 ? 8.468 -3.560 -14.365 1.00 94.38 528 TYR A C 1
ATOM 3989 O O . TYR A 1 528 ? 7.346 -3.539 -14.861 1.00 94.38 528 TYR A O 1
ATOM 3997 N N . ALA A 1 529 ? 8.763 -4.204 -13.240 1.00 94.25 529 ALA A N 1
ATOM 3998 C CA . ALA A 1 529 ? 7.740 -4.611 -12.284 1.00 94.25 529 ALA A CA 1
ATOM 3999 C C . ALA A 1 529 ? 8.116 -4.091 -10.900 1.00 94.25 529 ALA A C 1
ATOM 4001 O O . ALA A 1 529 ? 9.279 -4.158 -10.497 1.00 94.25 529 ALA A O 1
ATOM 4002 N N . VAL A 1 530 ? 7.123 -3.568 -10.189 1.00 92.19 530 VAL A N 1
ATOM 4003 C CA . VAL A 1 530 ? 7.226 -3.055 -8.826 1.00 92.19 530 VAL A CA 1
ATOM 4004 C C . VAL A 1 530 ? 6.215 -3.794 -7.971 1.00 92.19 530 VAL A C 1
ATOM 4006 O O . VAL A 1 530 ? 5.011 -3.709 -8.215 1.00 92.19 530 VAL A O 1
ATOM 4009 N N . ARG A 1 531 ? 6.703 -4.461 -6.929 1.00 90.88 531 ARG A N 1
ATOM 4010 C CA . ARG A 1 531 ? 5.889 -4.831 -5.782 1.00 90.88 531 ARG A CA 1
ATOM 4011 C C . ARG A 1 531 ? 5.845 -3.651 -4.826 1.00 90.88 531 ARG A C 1
ATOM 4013 O O . ARG A 1 531 ? 6.888 -3.143 -4.414 1.00 90.88 531 ARG A O 1
ATOM 4020 N N . ILE A 1 532 ? 4.642 -3.241 -4.465 1.00 88.56 532 ILE A N 1
ATOM 4021 C CA . ILE A 1 532 ? 4.356 -2.412 -3.300 1.00 88.56 532 ILE A CA 1
ATOM 4022 C C . ILE A 1 532 ? 3.974 -3.373 -2.172 1.00 88.56 532 ILE A C 1
ATOM 4024 O O . ILE A 1 532 ? 3.152 -4.257 -2.397 1.00 88.56 532 ILE A O 1
ATOM 4028 N N . ALA A 1 533 ? 4.568 -3.215 -0.990 1.00 87.25 533 ALA A N 1
ATOM 4029 C CA . ALA A 1 533 ? 4.213 -3.965 0.211 1.00 87.25 533 ALA A CA 1
ATOM 4030 C C . ALA A 1 533 ? 4.219 -3.029 1.432 1.00 87.25 533 ALA A C 1
ATOM 4032 O O . ALA A 1 533 ? 5.271 -2.546 1.857 1.00 87.25 533 ALA A O 1
ATOM 4033 N N . GLN A 1 534 ? 3.049 -2.725 1.980 1.00 82.00 534 GLN A N 1
ATOM 4034 C CA . GLN A 1 534 ? 2.913 -1.932 3.202 1.00 82.00 534 GLN A CA 1
ATOM 4035 C C . GLN A 1 534 ? 3.258 -2.785 4.433 1.00 82.00 534 GLN A C 1
ATOM 4037 O O . GLN A 1 534 ? 3.072 -4.000 4.435 1.00 82.00 534 GLN A O 1
ATOM 4042 N N . HIS A 1 535 ? 3.775 -2.154 5.488 1.00 78.88 535 HIS A N 1
ATOM 4043 C CA . HIS A 1 535 ? 4.072 -2.814 6.762 1.00 78.88 535 HIS A CA 1
ATOM 4044 C C . HIS A 1 535 ? 4.044 -1.823 7.920 1.00 78.88 535 HIS A C 1
ATOM 4046 O O . HIS A 1 535 ? 4.240 -0.632 7.690 1.00 78.88 535 HIS A O 1
ATOM 4052 N N . ASP A 1 536 ? 3.784 -2.307 9.142 1.00 69.38 536 ASP A N 1
ATOM 4053 C CA . ASP A 1 536 ? 3.735 -1.556 10.417 1.00 69.38 536 ASP A CA 1
ATOM 4054 C C . ASP A 1 536 ? 2.752 -0.359 10.516 1.00 69.38 536 ASP A C 1
ATOM 4056 O O . ASP A 1 536 ? 2.358 0.039 11.613 1.00 69.38 536 ASP A O 1
ATOM 4060 N N . GLU A 1 537 ? 2.277 0.164 9.390 1.00 71.88 537 GLU A N 1
ATOM 4061 C CA . GLU A 1 537 ? 1.393 1.323 9.255 1.00 71.88 537 GLU A CA 1
ATOM 4062 C C . GLU A 1 537 ? -0.092 0.951 9.434 1.00 71.88 537 GLU A C 1
ATOM 4064 O O . GLU A 1 537 ? -0.477 -0.176 9.109 1.00 71.88 537 GLU A O 1
ATOM 4069 N N . PRO A 1 538 ? -0.958 1.869 9.896 1.00 69.56 538 PRO A N 1
ATOM 4070 C CA . PRO A 1 538 ? -2.388 1.614 10.062 1.00 69.56 538 PRO A CA 1
ATOM 4071 C C . PRO A 1 538 ? -3.155 1.714 8.733 1.00 69.56 538 PRO A C 1
ATOM 4073 O O . PRO A 1 538 ? -2.757 2.442 7.822 1.00 69.56 538 PRO A O 1
ATOM 4076 N N . TYR A 1 539 ? -4.312 1.048 8.656 1.00 73.62 539 TYR A N 1
ATOM 4077 C CA . TYR A 1 539 ? -5.199 0.983 7.481 1.00 73.62 539 TYR A CA 1
ATOM 4078 C C . TYR A 1 539 ? -5.359 2.288 6.697 1.00 73.62 539 TYR A C 1
ATOM 4080 O O . TYR A 1 539 ? -5.213 2.315 5.476 1.00 73.62 539 TYR A O 1
ATOM 4088 N N . HIS A 1 540 ? -5.612 3.396 7.394 1.00 73.31 540 HIS A N 1
ATOM 4089 C CA . HIS A 1 540 ? -5.869 4.691 6.769 1.00 73.31 540 HIS A CA 1
ATOM 4090 C C . HIS A 1 540 ? -4.666 5.275 5.993 1.00 73.31 540 HIS A C 1
ATOM 4092 O O . HIS A 1 540 ? -4.849 6.231 5.238 1.00 73.31 540 HIS A O 1
ATOM 4098 N N . MET A 1 541 ? -3.460 4.708 6.146 1.00 74.44 541 MET A N 1
ATOM 4099 C CA . MET A 1 541 ? -2.261 5.019 5.345 1.00 74.44 541 MET A CA 1
ATOM 4100 C C . MET A 1 541 ? -2.064 4.083 4.143 1.00 74.44 541 MET A C 1
ATOM 4102 O O . MET A 1 541 ? -1.303 4.406 3.229 1.00 74.44 541 MET A O 1
ATOM 4106 N N . ARG A 1 542 ? -2.742 2.932 4.144 1.00 79.62 542 ARG A N 1
ATOM 4107 C CA . ARG A 1 542 ? -2.637 1.848 3.155 1.00 79.62 542 ARG A CA 1
ATOM 4108 C C . ARG A 1 542 ? -3.832 1.813 2.201 1.00 79.62 542 ARG A C 1
ATOM 4110 O O . ARG A 1 542 ? -4.184 0.767 1.682 1.00 79.62 542 ARG A O 1
ATOM 4117 N N . THR A 1 543 ? -4.487 2.953 2.013 1.00 82.69 543 THR A N 1
ATOM 4118 C CA . THR A 1 543 ? -5.796 3.049 1.361 1.00 82.69 543 THR A CA 1
ATOM 4119 C C . THR A 1 543 ? -5.755 4.045 0.203 1.00 82.69 543 THR A C 1
ATOM 4121 O O . THR A 1 543 ? -5.188 5.135 0.335 1.00 82.69 543 THR A O 1
ATOM 4124 N N . ALA A 1 544 ? -6.389 3.689 -0.915 1.00 87.88 544 ALA A N 1
ATOM 4125 C CA . ALA A 1 544 ? -6.739 4.602 -1.997 1.00 87.88 544 ALA A CA 1
ATOM 4126 C C . ALA A 1 544 ? -8.180 5.094 -1.799 1.00 87.88 544 ALA A C 1
ATOM 4128 O O . ALA A 1 544 ? -9.143 4.355 -2.010 1.00 87.88 544 ALA A O 1
ATOM 4129 N N . TYR A 1 545 ? -8.341 6.346 -1.378 1.00 89.38 545 TYR A N 1
ATOM 4130 C CA . TYR A 1 545 ? -9.658 6.930 -1.122 1.00 89.38 545 TYR A CA 1
ATOM 4131 C C . TYR A 1 545 ? -10.381 7.341 -2.418 1.00 89.38 545 TYR A C 1
ATOM 4133 O O . TYR A 1 545 ? -9.703 7.760 -3.358 1.00 89.38 545 TYR A O 1
ATOM 4141 N N . PRO A 1 546 ? -11.728 7.279 -2.463 1.00 90.19 546 PRO A N 1
ATOM 4142 C CA . PRO A 1 546 ? -12.543 7.777 -3.574 1.00 90.19 546 PRO A CA 1
ATOM 4143 C C . PRO A 1 546 ? -12.139 9.171 -4.051 1.00 90.19 546 PRO A C 1
ATOM 4145 O O . PRO A 1 546 ? -11.910 10.059 -3.230 1.00 90.19 546 PRO A O 1
ATOM 4148 N N . ASP A 1 547 ? -12.067 9.355 -5.370 1.00 90.81 547 ASP A N 1
ATOM 4149 C CA . ASP A 1 547 ? -11.695 10.608 -6.045 1.00 90.81 547 ASP A CA 1
ATOM 4150 C C . ASP A 1 547 ? -10.338 11.198 -5.625 1.00 90.81 547 ASP A C 1
ATOM 4152 O O . ASP A 1 547 ? -10.058 12.367 -5.908 1.00 90.81 547 ASP A O 1
ATOM 4156 N N . GLN A 1 548 ? -9.470 10.411 -4.983 1.00 90.50 548 GLN A N 1
ATOM 4157 C CA . GLN A 1 548 ? -8.140 10.845 -4.575 1.00 90.50 548 GLN A CA 1
ATOM 4158 C C . GLN A 1 548 ? -7.026 10.007 -5.205 1.00 90.50 548 GLN A C 1
ATOM 4160 O O . GLN A 1 548 ? -7.170 8.789 -5.366 1.00 90.50 548 GLN A O 1
ATOM 4165 N N . PRO A 1 549 ? -5.891 10.634 -5.560 1.00 91.00 549 PRO A N 1
ATOM 4166 C CA . PRO A 1 549 ? -4.842 9.936 -6.269 1.00 91.00 549 PRO A CA 1
ATOM 4167 C C . PRO A 1 549 ? -3.783 9.328 -5.344 1.00 91.00 549 PRO A C 1
ATOM 4169 O O . PRO A 1 549 ? -3.446 9.851 -4.278 1.00 91.00 549 PRO A O 1
ATOM 4172 N N . TRP A 1 550 ? -3.161 8.269 -5.840 1.00 90.88 550 TRP A N 1
ATOM 4173 C CA . TRP A 1 550 ? -1.880 7.727 -5.387 1.00 90.88 550 TRP A CA 1
ATOM 4174 C C . TRP A 1 550 ? -1.015 7.462 -6.626 1.00 90.88 550 TRP A C 1
ATOM 4176 O O . TRP A 1 550 ? -1.508 7.494 -7.748 1.00 90.88 550 TRP A O 1
ATOM 4186 N N . GLY A 1 551 ? 0.287 7.252 -6.476 1.00 91.38 551 GLY A N 1
ATOM 4187 C CA . GLY A 1 551 ? 1.147 7.100 -7.644 1.00 91.38 551 GLY A CA 1
ATOM 4188 C C . GLY A 1 551 ? 2.527 6.547 -7.352 1.00 91.38 551 GLY A C 1
ATOM 4189 O O . GLY A 1 551 ? 3.005 6.533 -6.213 1.00 91.38 551 GLY A O 1
ATOM 4190 N N . LEU A 1 552 ? 3.176 6.123 -8.429 1.00 90.62 552 LEU A N 1
ATOM 4191 C CA . LEU A 1 552 ? 4.575 5.735 -8.452 1.00 90.62 552 LEU A CA 1
ATOM 4192 C C . LEU A 1 552 ? 5.379 6.716 -9.293 1.00 90.62 552 LEU A C 1
ATOM 4194 O O . LEU A 1 552 ? 4.943 7.207 -10.332 1.00 90.62 552 LEU A O 1
ATOM 4198 N N . GLU A 1 553 ? 6.599 6.957 -8.849 1.00 88.44 553 GLU A N 1
ATOM 4199 C CA . GLU A 1 553 ? 7.591 7.735 -9.566 1.00 88.44 553 GLU A CA 1
ATOM 4200 C C . GLU A 1 553 ? 8.906 6.966 -9.577 1.00 88.44 553 GLU A C 1
ATOM 4202 O O . GLU A 1 553 ? 9.288 6.388 -8.560 1.00 88.44 553 GLU A O 1
ATOM 4207 N N . GLN A 1 554 ? 9.624 6.969 -10.699 1.00 88.62 554 GLN A N 1
ATOM 4208 C CA . GLN A 1 554 ? 10.916 6.303 -10.807 1.00 88.62 554 GLN A CA 1
ATOM 4209 C C . GLN A 1 554 ? 11.921 7.127 -11.617 1.00 88.62 554 GLN A C 1
ATOM 4211 O O . GLN A 1 554 ? 11.698 7.451 -12.781 1.00 88.62 554 GLN A O 1
ATOM 4216 N N . GLY A 1 555 ? 13.060 7.453 -10.998 1.00 89.25 555 GLY A N 1
ATOM 4217 C CA . GLY A 1 555 ? 14.154 8.171 -11.651 1.00 89.25 555 GLY A CA 1
ATOM 4218 C C . GLY A 1 555 ? 15.074 7.262 -12.474 1.00 89.25 555 GLY A C 1
ATOM 4219 O O . GLY A 1 555 ? 15.576 6.260 -11.960 1.00 89.25 555 GLY A O 1
ATOM 4220 N N . VAL A 1 556 ? 15.358 7.668 -13.713 1.00 90.56 556 VAL A N 1
ATOM 4221 C CA . VAL A 1 556 ? 16.320 7.063 -14.657 1.00 90.56 556 VAL A CA 1
ATOM 4222 C C . VAL A 1 556 ? 17.178 8.159 -15.323 1.00 90.56 556 VAL A C 1
ATOM 4224 O O . VAL A 1 556 ? 16.756 9.314 -15.363 1.00 90.56 556 VAL A O 1
ATOM 4227 N N . PRO A 1 557 ? 18.395 7.887 -15.830 1.00 91.25 557 PRO A N 1
ATOM 4228 C CA . PRO A 1 557 ? 19.240 8.894 -16.477 1.00 91.25 557 PRO A CA 1
ATOM 4229 C C . PRO A 1 557 ? 18.575 9.549 -17.700 1.00 91.25 557 PRO A C 1
ATOM 4231 O O . PRO A 1 557 ? 17.840 8.904 -18.447 1.00 91.25 557 PRO A O 1
ATOM 4234 N N . ALA A 1 558 ? 18.844 10.834 -17.931 1.00 90.69 558 ALA A N 1
ATOM 4235 C CA . ALA A 1 558 ? 18.373 11.536 -19.128 1.00 90.69 558 ALA A CA 1
ATOM 4236 C C . ALA A 1 558 ? 19.204 11.224 -20.380 1.00 90.69 558 ALA A C 1
ATOM 4238 O O . ALA A 1 558 ? 18.665 11.232 -21.488 1.00 90.69 558 ALA A O 1
ATOM 4239 N N . ASP A 1 559 ? 20.486 10.911 -20.194 1.00 92.44 559 ASP A N 1
ATOM 4240 C CA . ASP A 1 559 ? 21.309 10.309 -21.237 1.00 92.44 559 ASP A CA 1
ATOM 4241 C C . ASP A 1 559 ? 20.977 8.813 -21.364 1.00 92.44 559 ASP A C 1
ATOM 4243 O O . ASP A 1 559 ? 20.642 8.140 -20.390 1.00 92.44 559 ASP A O 1
ATOM 4247 N N . ASP A 1 560 ? 21.067 8.300 -22.583 1.00 93.19 560 ASP A N 1
ATOM 4248 C CA . ASP A 1 560 ? 20.800 6.918 -22.944 1.00 93.19 560 ASP A CA 1
ATOM 4249 C C . ASP A 1 560 ? 21.920 5.985 -22.433 1.00 93.19 560 ASP A C 1
ATOM 4251 O O . ASP A 1 560 ? 23.071 6.131 -22.858 1.00 93.19 560 ASP A O 1
ATOM 4255 N N . PRO A 1 561 ? 21.620 5.018 -21.546 1.00 88.75 561 PRO A N 1
ATOM 4256 C CA . PRO A 1 561 ? 22.622 4.110 -20.999 1.00 88.75 561 PRO A CA 1
ATOM 4257 C C . PRO A 1 561 ? 22.909 2.890 -21.889 1.00 88.75 561 PRO A C 1
ATOM 4259 O O . PRO A 1 561 ? 23.908 2.210 -21.658 1.00 88.75 561 PRO A O 1
ATOM 4262 N N . ILE A 1 562 ? 22.071 2.610 -22.895 1.00 90.94 562 ILE A N 1
ATOM 4263 C CA . ILE A 1 562 ? 22.202 1.459 -23.804 1.00 90.94 562 ILE A CA 1
ATOM 4264 C C . ILE A 1 562 ? 22.918 1.883 -25.092 1.00 90.94 562 ILE A C 1
ATOM 4266 O O . ILE A 1 562 ? 23.930 1.290 -25.468 1.00 90.94 562 ILE A O 1
ATOM 4270 N N . ASN A 1 563 ? 22.423 2.934 -25.750 1.00 92.88 563 ASN A N 1
ATOM 4271 C CA . ASN A 1 563 ? 22.916 3.409 -27.047 1.00 92.88 563 ASN A CA 1
ATOM 4272 C C . ASN A 1 563 ? 23.849 4.628 -26.947 1.00 92.88 563 ASN A C 1
ATOM 4274 O O . ASN A 1 563 ? 24.641 4.876 -27.862 1.00 92.88 563 ASN A O 1
ATOM 4278 N N . GLY A 1 564 ? 23.810 5.360 -25.829 1.00 91.88 564 GLY A N 1
ATOM 4279 C CA . GLY A 1 564 ? 24.612 6.562 -25.606 1.00 91.88 564 GLY A CA 1
ATOM 4280 C C . GLY A 1 564 ? 24.058 7.823 -26.279 1.00 91.88 564 GLY A C 1
ATOM 4281 O O . GLY A 1 564 ? 23.525 7.797 -27.386 1.00 91.88 564 GLY A O 1
ATOM 4282 N N . GLY A 1 565 ? 24.256 8.974 -25.632 1.00 90.12 565 GLY A N 1
ATOM 4283 C CA . GLY A 1 565 ? 23.741 10.266 -26.103 1.00 90.12 565 GLY A CA 1
ATOM 4284 C C . GLY A 1 565 ? 22.388 10.606 -25.481 1.00 90.12 565 GLY A C 1
ATOM 4285 O O . GLY A 1 565 ? 22.063 10.095 -24.421 1.00 90.12 565 GLY A O 1
ATOM 4286 N N . ALA A 1 566 ? 21.612 11.491 -26.106 1.00 89.25 566 ALA A N 1
ATOM 4287 C CA . ALA A 1 566 ? 20.328 11.943 -25.568 1.00 89.25 566 ALA A CA 1
ATOM 4288 C C . ALA A 1 566 ? 19.152 11.217 -26.245 1.00 89.25 566 ALA A C 1
ATOM 4290 O O . ALA A 1 566 ? 19.140 11.080 -27.469 1.00 89.25 566 ALA A O 1
ATOM 4291 N N . ARG A 1 567 ? 18.155 10.804 -25.453 1.00 92.25 567 ARG A N 1
ATOM 4292 C CA . ARG A 1 567 ? 16.967 10.036 -25.883 1.00 92.25 567 ARG A CA 1
ATOM 4293 C C . ARG A 1 567 ? 15.675 10.864 -25.858 1.00 92.25 567 ARG A C 1
ATOM 4295 O O . ARG A 1 567 ? 15.647 11.924 -25.236 1.00 92.25 567 ARG A O 1
ATOM 4302 N N . PHE A 1 568 ? 14.640 10.406 -26.571 1.00 94.00 568 PHE A N 1
ATOM 4303 C CA . PHE A 1 568 ? 13.317 11.052 -26.724 1.00 94.00 568 PHE A CA 1
ATOM 4304 C C . PHE A 1 568 ? 13.405 12.572 -26.980 1.00 94.00 568 PHE A C 1
ATOM 4306 O O . PHE A 1 568 ? 12.950 13.402 -26.191 1.00 94.00 568 PHE A O 1
ATOM 4313 N N . GLN A 1 569 ? 14.086 12.953 -28.061 1.00 92.00 569 GLN A N 1
ATOM 4314 C CA . GLN A 1 569 ? 14.441 14.350 -28.338 1.00 92.00 569 GLN A CA 1
ATOM 4315 C C . GLN A 1 569 ? 13.324 15.132 -29.047 1.00 92.00 569 GLN A C 1
ATOM 4317 O O . GLN A 1 569 ? 13.337 16.366 -29.059 1.00 92.00 569 GLN A O 1
ATOM 4322 N N . SER A 1 570 ? 12.362 14.432 -29.640 1.00 95.00 570 SER A N 1
ATOM 4323 C CA . SER A 1 570 ? 11.194 14.990 -30.315 1.00 95.00 570 SER A CA 1
ATOM 4324 C C . SER A 1 570 ? 9.909 14.796 -29.508 1.00 95.00 570 SER A C 1
ATOM 4326 O O . SER A 1 570 ? 9.807 13.947 -28.629 1.00 95.00 570 SER A O 1
ATOM 4328 N N . SER A 1 571 ? 8.892 15.598 -29.825 1.00 96.62 571 SER A N 1
ATOM 4329 C CA . SER A 1 571 ? 7.557 15.458 -29.231 1.00 96.62 571 SER A CA 1
ATOM 4330 C C . SER A 1 571 ? 6.892 14.125 -29.604 1.00 96.62 571 SER A C 1
ATOM 4332 O O . SER A 1 571 ? 6.232 13.511 -28.776 1.00 96.62 571 SER A O 1
ATOM 4334 N N . GLU A 1 572 ? 7.146 13.638 -30.823 1.00 97.50 572 GLU A N 1
ATOM 4335 C CA . GLU A 1 572 ? 6.623 12.371 -31.346 1.00 97.50 572 GLU A CA 1
ATOM 4336 C C . GLU A 1 572 ? 7.198 11.162 -30.588 1.00 97.50 572 GLU A C 1
ATOM 4338 O O . GLU A 1 572 ? 6.428 10.349 -30.094 1.00 97.50 572 GLU A O 1
ATOM 4343 N N . GLU A 1 573 ? 8.521 11.100 -30.379 1.00 96.31 573 GLU A N 1
ATOM 4344 C CA . GLU A 1 573 ? 9.164 10.045 -29.567 1.00 96.31 573 GLU A CA 1
ATOM 4345 C C . GLU A 1 573 ? 8.698 10.052 -28.100 1.00 96.31 573 GLU A C 1
ATOM 4347 O O . GLU A 1 573 ? 8.661 9.007 -27.457 1.00 96.31 573 GLU A O 1
ATOM 4352 N N . ARG A 1 574 ? 8.364 11.227 -27.548 1.00 97.12 574 ARG A N 1
ATOM 4353 C CA . ARG A 1 574 ? 7.893 11.357 -26.159 1.00 97.12 574 ARG A CA 1
ATOM 4354 C C . ARG A 1 574 ? 6.433 10.947 -26.002 1.00 97.12 574 ARG A C 1
ATOM 4356 O O . ARG A 1 574 ? 6.103 10.320 -25.002 1.00 97.12 574 ARG A O 1
ATOM 4363 N N . GLN A 1 575 ? 5.584 11.249 -26.982 1.00 98.12 575 GLN A N 1
ATOM 4364 C CA . GLN A 1 575 ? 4.208 10.755 -26.989 1.00 98.12 575 GLN A CA 1
ATOM 4365 C C . GLN A 1 575 ? 4.166 9.237 -27.213 1.00 98.12 575 GLN A C 1
ATOM 4367 O O . GLN A 1 575 ? 3.512 8.543 -26.448 1.00 98.12 575 GLN A O 1
ATOM 4372 N N . ASP A 1 576 ? 4.935 8.714 -28.175 1.00 98.00 576 ASP A N 1
ATOM 4373 C CA . ASP A 1 576 ? 5.071 7.272 -28.437 1.00 98.00 576 ASP A CA 1
ATOM 4374 C C . ASP A 1 576 ? 5.557 6.495 -27.198 1.00 98.00 576 ASP A C 1
ATOM 4376 O O . ASP A 1 576 ? 5.042 5.418 -26.889 1.00 98.00 576 ASP A O 1
ATOM 4380 N N . LEU A 1 577 ? 6.489 7.072 -26.428 1.00 98.00 577 LEU A N 1
ATOM 4381 C CA . LEU A 1 577 ? 6.891 6.545 -25.124 1.00 98.00 577 LEU A CA 1
ATOM 4382 C C . LEU A 1 577 ? 5.718 6.489 -24.133 1.00 98.00 577 LEU A C 1
ATOM 4384 O O . LEU A 1 577 ? 5.519 5.451 -23.512 1.00 98.00 577 LEU A O 1
ATOM 4388 N N . PHE A 1 578 ? 4.951 7.568 -23.959 1.00 98.19 578 PHE A N 1
ATOM 4389 C CA . PHE A 1 578 ? 3.850 7.586 -22.987 1.00 98.19 578 PHE A CA 1
ATOM 4390 C C . PHE A 1 578 ? 2.678 6.695 -23.384 1.00 98.19 578 PHE A C 1
ATOM 4392 O O . PHE A 1 578 ? 2.112 6.018 -22.527 1.00 98.19 578 PHE A O 1
ATOM 4399 N N . ASP A 1 579 ? 2.365 6.637 -24.675 1.00 98.12 579 ASP A N 1
ATOM 4400 C CA . ASP A 1 579 ? 1.371 5.721 -25.219 1.00 98.12 579 ASP A CA 1
ATOM 4401 C C . ASP A 1 579 ? 1.832 4.265 -25.000 1.00 98.12 579 ASP A C 1
ATOM 4403 O O . ASP A 1 579 ? 1.031 3.429 -24.586 1.00 98.12 579 ASP A O 1
ATOM 4407 N N . THR A 1 580 ? 3.131 3.964 -25.167 1.00 97.88 580 THR A N 1
ATOM 4408 C CA . THR A 1 580 ? 3.727 2.654 -24.822 1.00 97.88 580 THR A CA 1
ATOM 4409 C C . THR A 1 580 ? 3.625 2.361 -23.319 1.00 97.88 580 THR A C 1
ATOM 4411 O O . THR A 1 580 ? 3.175 1.282 -22.940 1.00 97.88 580 THR A O 1
ATOM 4414 N N . MET A 1 581 ? 3.998 3.311 -22.456 1.00 98.12 581 MET A N 1
ATOM 4415 C CA . MET A 1 581 ? 3.948 3.149 -20.997 1.00 98.12 581 MET A CA 1
ATOM 4416 C C . MET A 1 581 ? 2.528 2.856 -20.506 1.00 98.12 581 MET A C 1
ATOM 4418 O O . MET A 1 581 ? 2.337 1.914 -19.748 1.00 98.12 581 MET A O 1
ATOM 4422 N N . LEU A 1 582 ? 1.529 3.625 -20.954 1.00 97.88 582 LEU A N 1
ATOM 4423 C CA . LEU A 1 582 ? 0.140 3.432 -20.531 1.00 97.88 582 LEU A CA 1
ATOM 4424 C C . LEU A 1 582 ? -0.491 2.175 -21.147 1.00 97.88 582 LEU A C 1
ATOM 4426 O O . LEU A 1 582 ? -1.259 1.495 -20.477 1.00 97.88 582 LEU A O 1
ATOM 4430 N N . SER A 1 583 ? -0.178 1.841 -22.404 1.00 96.12 583 SER A N 1
ATOM 4431 C CA . SER A 1 583 ? -0.750 0.651 -23.060 1.00 96.12 583 SER A CA 1
ATOM 4432 C C . SER A 1 583 ? -0.143 -0.680 -22.612 1.00 96.12 583 SER A C 1
ATOM 4434 O O . SER A 1 583 ? -0.723 -1.717 -22.909 1.00 96.12 583 SER A O 1
ATOM 4436 N N . THR A 1 584 ? 0.987 -0.653 -21.900 1.00 96.62 584 THR A N 1
ATOM 4437 C CA . THR A 1 584 ? 1.621 -1.830 -21.274 1.00 96.62 584 THR A CA 1
ATOM 4438 C C . THR A 1 584 ? 1.458 -1.856 -19.752 1.00 96.62 584 THR A C 1
ATOM 4440 O O . THR A 1 584 ? 2.008 -2.741 -19.097 1.00 96.62 584 THR A O 1
ATOM 4443 N N . LEU A 1 585 ? 0.735 -0.882 -19.187 1.00 97.44 585 LEU A N 1
ATOM 4444 C CA . LEU A 1 585 ? 0.520 -0.763 -17.752 1.00 97.44 585 LEU A CA 1
ATOM 4445 C C . LEU A 1 585 ? -0.467 -1.827 -17.261 1.00 97.44 585 LEU A C 1
ATOM 4447 O O . LEU A 1 585 ? -1.589 -1.925 -17.762 1.00 97.44 585 LEU A O 1
ATOM 4451 N N . HIS A 1 586 ? -0.066 -2.558 -16.230 1.00 95.00 586 HIS A N 1
ATOM 4452 C CA . HIS A 1 586 ? -0.923 -3.461 -15.475 1.00 95.00 586 HIS A CA 1
ATOM 4453 C C . HIS A 1 586 ? -0.812 -3.172 -13.977 1.00 95.00 586 HIS A C 1
ATOM 4455 O O . HIS A 1 586 ? 0.279 -2.865 -13.488 1.00 95.00 586 HIS A O 1
ATOM 4461 N N . VAL A 1 587 ? -1.928 -3.286 -13.254 1.00 93.44 587 VAL A N 1
ATOM 4462 C CA . VAL A 1 587 ? -2.008 -3.118 -11.795 1.00 93.44 587 VAL A CA 1
ATOM 4463 C C . VAL A 1 587 ? -2.843 -4.242 -11.187 1.00 93.44 587 VAL A C 1
ATOM 4465 O O . VAL A 1 587 ? -4.063 -4.265 -11.339 1.00 93.44 587 VAL A O 1
ATOM 4468 N N . GLU A 1 588 ? -2.203 -5.126 -10.430 1.00 90.19 588 GLU A N 1
ATOM 4469 C CA . GLU A 1 588 ? -2.889 -6.125 -9.614 1.00 90.19 588 GLU A CA 1
ATOM 4470 C C . GLU A 1 588 ? -2.709 -5.787 -8.127 1.00 90.19 588 GLU A C 1
ATOM 4472 O O . GLU A 1 588 ? -1.633 -5.947 -7.545 1.00 90.19 588 GLU A O 1
ATOM 4477 N N . LEU A 1 589 ? -3.765 -5.257 -7.515 1.00 86.31 589 LEU A N 1
ATOM 4478 C CA . LEU A 1 589 ? -3.882 -5.102 -6.067 1.00 86.31 589 LEU A CA 1
ATOM 4479 C C . LEU A 1 589 ? -4.185 -6.460 -5.430 1.00 86.31 589 LEU A C 1
ATOM 4481 O O . LEU A 1 589 ? -4.837 -7.307 -6.031 1.00 86.31 589 LEU A O 1
ATOM 4485 N N . GLU A 1 590 ? -3.743 -6.676 -4.205 1.00 79.25 590 GLU A N 1
ATOM 4486 C CA . GLU A 1 590 ? -4.049 -7.911 -3.493 1.00 79.25 590 GLU A CA 1
ATOM 4487 C C . GLU A 1 590 ? -5.551 -8.044 -3.190 1.00 79.25 590 GLU A C 1
ATOM 4489 O O . GLU A 1 590 ? -6.177 -7.115 -2.681 1.00 79.25 590 GLU A O 1
ATOM 4494 N N . SER A 1 591 ? -6.118 -9.218 -3.482 1.00 68.88 591 SER A N 1
ATOM 4495 C CA . SER A 1 591 ? -7.439 -9.646 -3.010 1.00 68.88 591 SER A CA 1
ATOM 4496 C C . SER A 1 591 ? -7.300 -10.912 -2.162 1.00 68.88 591 SER A C 1
ATOM 4498 O O . SER A 1 591 ? -6.382 -11.712 -2.380 1.00 68.88 591 SER A O 1
ATOM 4500 N N . ASP A 1 592 ? -8.196 -11.058 -1.183 1.00 63.56 592 ASP A N 1
ATOM 4501 C CA . ASP A 1 592 ? -8.315 -12.206 -0.266 1.00 63.56 592 ASP A CA 1
ATOM 4502 C C . ASP A 1 592 ? -7.012 -12.623 0.436 1.00 63.56 592 ASP A C 1
ATOM 4504 O O . ASP A 1 592 ? -6.841 -13.782 0.800 1.00 63.56 592 ASP A O 1
ATOM 4508 N N . MET A 1 593 ? -6.073 -11.679 0.586 1.00 64.38 593 MET A N 1
ATOM 4509 C CA . MET A 1 593 ? -4.756 -11.887 1.197 1.00 64.38 593 MET A CA 1
ATOM 4510 C C . MET A 1 593 ? -4.012 -13.120 0.654 1.00 64.38 593 MET A C 1
ATOM 4512 O O . MET A 1 593 ? -3.276 -13.778 1.386 1.00 64.38 593 MET A O 1
ATOM 4516 N N . ASP A 1 594 ? -4.159 -13.415 -0.646 1.00 64.25 594 ASP A N 1
ATOM 4517 C CA . ASP A 1 594 ? -3.338 -14.432 -1.318 1.00 64.25 594 ASP A CA 1
ATOM 4518 C C . ASP A 1 594 ? -2.884 -14.040 -2.731 1.00 64.25 594 ASP A C 1
ATOM 4520 O O . ASP A 1 594 ? -1.695 -14.141 -3.047 1.00 64.25 594 ASP A O 1
ATOM 4524 N N . ARG A 1 595 ? -3.799 -13.498 -3.549 1.00 66.38 595 ARG A N 1
ATOM 4525 C CA . ARG A 1 595 ? -3.692 -13.354 -5.017 1.00 66.38 595 ARG A CA 1
ATOM 4526 C C . ARG A 1 595 ? -2.325 -12.927 -5.571 1.00 66.38 595 ARG A C 1
ATOM 4528 O O . ARG A 1 595 ? -1.861 -13.483 -6.566 1.00 66.38 595 ARG A O 1
ATOM 4535 N N . ASN A 1 596 ? -1.655 -11.975 -4.926 1.00 76.81 596 ASN A N 1
ATOM 4536 C CA . ASN A 1 596 ? -0.395 -11.429 -5.427 1.00 76.81 596 ASN A CA 1
ATOM 4537 C C . ASN A 1 596 ? 0.815 -12.352 -5.208 1.00 76.81 596 ASN A C 1
ATOM 4539 O O . ASN A 1 596 ? 1.835 -12.160 -5.867 1.00 76.81 596 ASN A O 1
ATOM 4543 N N . GLN A 1 597 ? 0.751 -13.352 -4.323 1.00 77.69 597 GLN A N 1
ATOM 4544 C CA . GLN A 1 597 ? 1.896 -14.223 -4.036 1.00 77.69 597 GLN A CA 1
ATOM 4545 C C . GLN A 1 597 ? 2.294 -15.105 -5.237 1.00 77.69 597 GLN A C 1
ATOM 4547 O O . GLN A 1 597 ? 3.453 -15.005 -5.653 1.00 77.69 597 GLN A O 1
ATOM 4552 N N . PRO A 1 598 ? 1.384 -15.866 -5.880 1.00 83.38 598 PRO A N 1
ATOM 4553 C CA . PRO A 1 598 ? 1.692 -16.564 -7.131 1.00 83.38 598 PRO A CA 1
ATOM 4554 C C . PRO A 1 598 ? 2.229 -15.638 -8.232 1.00 83.38 598 PRO A C 1
ATOM 4556 O O . PRO A 1 598 ? 3.087 -16.040 -9.014 1.00 83.38 598 PRO A O 1
ATOM 4559 N N . LEU A 1 599 ? 1.763 -14.385 -8.279 1.00 86.94 599 LEU A N 1
ATOM 4560 C CA . LEU A 1 599 ? 2.179 -13.391 -9.270 1.00 86.94 599 LEU A CA 1
ATOM 4561 C C . LEU A 1 599 ? 3.610 -12.881 -9.031 1.00 86.94 599 LEU A C 1
ATOM 4563 O O . LEU A 1 599 ? 4.392 -12.772 -9.974 1.00 86.94 599 LEU A O 1
ATOM 4567 N N . ILE A 1 600 ? 3.981 -12.636 -7.771 1.00 87.19 600 ILE A N 1
ATOM 4568 C CA . ILE A 1 600 ? 5.352 -12.290 -7.354 1.00 87.19 600 ILE A CA 1
ATOM 4569 C C . ILE A 1 600 ? 6.326 -13.412 -7.727 1.00 87.19 600 ILE A C 1
ATOM 4571 O O . ILE A 1 600 ? 7.422 -13.139 -8.220 1.00 87.19 600 ILE A O 1
ATOM 4575 N N . GLU A 1 601 ? 5.929 -14.671 -7.523 1.00 86.75 601 GLU A N 1
ATOM 4576 C CA . GLU A 1 601 ? 6.746 -15.832 -7.883 1.00 86.75 601 GLU A CA 1
ATOM 4577 C C . GLU A 1 601 ? 6.848 -16.030 -9.398 1.00 86.75 601 GLU A C 1
ATOM 4579 O O . GLU A 1 601 ? 7.951 -16.213 -9.912 1.00 86.75 601 GLU A O 1
ATOM 4584 N N . ALA A 1 602 ? 5.732 -15.932 -10.125 1.00 90.94 602 ALA A N 1
ATOM 4585 C CA . ALA A 1 602 ? 5.697 -16.096 -11.577 1.00 90.94 602 ALA A CA 1
ATOM 4586 C C . ALA A 1 602 ? 6.486 -15.010 -12.332 1.00 90.94 602 ALA A C 1
ATOM 4588 O O . ALA A 1 602 ? 6.928 -15.255 -13.451 1.00 90.94 602 ALA A O 1
ATOM 4589 N N . LEU A 1 603 ? 6.681 -13.831 -11.731 1.00 91.38 603 LEU A N 1
ATOM 4590 C CA . LEU A 1 603 ? 7.462 -12.721 -12.288 1.00 91.38 603 LEU A CA 1
ATOM 4591 C C . LEU A 1 603 ? 8.929 -12.674 -11.824 1.00 91.38 603 LEU A C 1
ATOM 4593 O O . LEU A 1 603 ? 9.642 -11.769 -12.249 1.00 91.38 603 LEU A O 1
ATOM 4597 N N . ASP A 1 604 ? 9.366 -13.597 -10.960 1.00 87.62 604 ASP A N 1
ATOM 4598 C CA . ASP A 1 604 ? 10.655 -13.559 -10.240 1.00 87.62 604 ASP A CA 1
ATOM 4599 C C . ASP A 1 604 ? 10.928 -12.213 -9.528 1.00 87.62 604 ASP A C 1
ATOM 4601 O O . ASP A 1 604 ? 12.029 -11.660 -9.514 1.00 87.62 604 ASP A O 1
ATOM 4605 N N . LEU A 1 605 ? 9.887 -11.646 -8.908 1.00 88.12 605 LEU A N 1
ATOM 4606 C CA . LEU A 1 605 ? 9.904 -10.319 -8.282 1.00 88.12 605 LEU A CA 1
ATOM 4607 C C . LEU A 1 605 ? 10.527 -10.355 -6.869 1.00 88.12 605 LEU A C 1
ATOM 4609 O O . LEU A 1 605 ? 9.983 -9.816 -5.906 1.00 88.12 605 LEU A O 1
ATOM 4613 N N . ARG A 1 606 ? 11.690 -11.009 -6.746 1.00 84.38 606 ARG A N 1
ATOM 4614 C CA . ARG A 1 606 ? 12.385 -11.328 -5.480 1.00 84.38 606 ARG A CA 1
ATOM 4615 C C . ARG A 1 606 ? 13.529 -10.366 -5.129 1.00 84.38 606 ARG A C 1
ATOM 4617 O O . ARG A 1 606 ? 14.376 -10.672 -4.289 1.00 84.38 606 ARG A O 1
ATOM 4624 N N . ASN A 1 607 ? 13.569 -9.190 -5.757 1.00 85.88 607 ASN A N 1
ATOM 4625 C CA . ASN A 1 607 ? 14.651 -8.222 -5.578 1.00 85.88 607 ASN A CA 1
ATOM 4626 C C . ASN A 1 607 ? 14.240 -6.999 -4.739 1.00 85.88 607 ASN A C 1
ATOM 4628 O O . ASN A 1 607 ? 13.593 -6.065 -5.225 1.00 85.88 607 ASN A O 1
ATOM 4632 N N . ARG A 1 608 ? 14.671 -6.989 -3.475 1.00 83.06 608 ARG A N 1
ATOM 4633 C CA . ARG A 1 608 ? 14.320 -5.982 -2.471 1.00 83.06 608 ARG A CA 1
ATOM 4634 C C . ARG A 1 608 ? 15.162 -4.710 -2.553 1.00 83.06 608 ARG A C 1
ATOM 4636 O O . ARG A 1 608 ? 16.395 -4.733 -2.648 1.00 83.06 608 ARG A O 1
ATOM 4643 N N . VAL A 1 609 ? 14.483 -3.568 -2.429 1.00 75.81 609 VAL A N 1
ATOM 4644 C CA . VAL A 1 609 ? 15.099 -2.241 -2.311 1.00 75.81 609 VAL A CA 1
ATOM 4645 C C . VAL A 1 609 ? 15.008 -1.752 -0.881 1.00 75.81 609 VAL A C 1
ATOM 4647 O O . VAL A 1 609 ? 13.920 -1.581 -0.354 1.00 75.81 609 VAL A O 1
ATOM 4650 N N . SER A 1 610 ? 16.128 -1.416 -0.257 1.00 66.50 610 SER A N 1
ATOM 4651 C CA . SER A 1 610 ? 16.086 -0.603 0.963 1.00 66.50 610 SER A CA 1
ATOM 4652 C C . SER A 1 610 ? 15.411 0.750 0.685 1.00 66.50 610 SER A C 1
ATOM 4654 O O . SER A 1 610 ? 15.909 1.478 -0.185 1.00 66.50 610 SER A O 1
ATOM 4656 N N . ASN A 1 611 ? 14.356 1.080 1.435 1.00 58.38 611 ASN A N 1
ATOM 4657 C CA . ASN A 1 611 ? 13.743 2.415 1.448 1.00 58.38 611 ASN A CA 1
ATOM 4658 C C . ASN A 1 611 ? 14.764 3.550 1.718 1.00 58.38 611 ASN A C 1
ATOM 4660 O O . ASN A 1 611 ? 15.841 3.291 2.316 1.00 58.38 611 ASN A O 1
#

Secondary structure (DSSP, 8-state):
--------------------------------PPPP-PPPTT-EEEE-S-SSSTTT--TTS--EEEES-SEEEEETTEEEEEEES--EEEEEEEE--TT--EEEEEEEEEES--TTT-EEEETTEEEEHHHHBSS---SS-EEEEEETTTTT--TTSEEEEEEE-TT--EEEEEEEEEEEESS--TTS--TT-PPPP----PPPPSS--TT----------------SS--TT-BHHHHSTTTT-S-GGG--TTTTTTTPPPSSPPPPS---SS-----HHHHHHHHTB-HHHHHHHTTTT--BTTTB-TTHHHHHHHHHHTT--HHHHHHHHHHHTT--SSPPPPP-SS--EE-S--EEEE----SS--S---SPPP---SSSHHHHHHHTHHHHHHHHSS--EESS--HHHHT-SS-HHHHHHHHTB-TTT--B--SS-EESS-EEEEEEEEEETTEEEEEEEEEE-SSS-EE-SEEEEEEEEES--S-GGGEEEE-TTSSSTTSS--EEEEEEEEEETTTTEEEEEEEEE--SS-GGGSEE-TT-EEEEEEEEESB-TTT-SB---SHHHHHHHHHHHHHT-EEEE--TTTTHHHHHHHTT--EEE--

Foldseek 3Di:
DDDDDDDDDDDDDDDDDDDDDDDDDDDDDDDDDDDDDDFPPFKFFQAQQPDPCRQQAGPVRWGKHKPWFPDWDDDPSKTKGWHALWIKIKTFDFAQLVLFFKKKWFKAFCWPDWLQLKWKAKLRQIDRLVVFFPDTHYRHRDITIGGCVVSVHPNHTITMMMIIRNRPHTGMMMTRTIMGGNDSDPPRDDPPDDDDDDDDDDDDDPPDDPPPDPLDPDDDPPLPQQDPDQDQQQFLCSLPVCAQPPPVQADQACQLQVQAQDLDQFAAPDDDDPDDSDRSVNLCVVFVAQSVCCNPCSNVSNDGLNNLGDCSRVLLVLAVVLPHRSSLSSLQSSQCSSVDPAADDWTDDDDFAWDPAKDDQDKAPPVPVPQADPDAADCLRDVDPVSQCLLQVVVCVPVPDPDFAEWADDCCQAADPPFLLLVCLVVCAQLQPRDRSDWWEHERYTWTKMWTWGDDPQKIKTKIKIAHAGSHKHFPQKKKKKAKAADDQVIQVQKAKIFNSDSYRPALGFWKFKGWYDNDLVQRITMMMIMGHHHPHGRNSGIRRHRYMIIMIGIGGQFRPRPGDGHPPDPVSRNVRNRRGRRSIYMYGDHHSPVCPSSCVSNVSRYGYDD

Sequence (611 aa):
MRDIHTTPDGSQAVSRRRLLKGAGAALAGGVAIGSVLGAPEDTLVVDSFDGETPLETNDLDNWSTAVGFESATVSNAVLSLEYDDGGFYATRVERDVTAHSHLVVGMRAANGADASDVQVEIGGQEAALAEVADDAVSMSFDRVAIDLAAMGVDRSNVDDVRVNCWQGGSGTLELAWIAFAPTADPDIALPGEATPGTTTEGTPDTDKHPWEVEAGNEKEPTDTIPVADIDEGTTLAELCSTYDSDDAHLYVPRSTTDYLPSAAESAPSSVDWASTNLSDGEKAALFDVDLATVRSEIGSGQVTLGDMGTQTTDHVRRWIDAGLPYHAAAKLLGRAMFLPDETVNLPYHKSGNAWMETAGPATPANDPETFVQEEWPTDARTYIPDEKYERDRAHDQPKHVDGWTNGTPGEEVYADEDHPLRVAIETNTHPVTGEDLGGGFTANAPMEASVKMHQQDGYLYQVIDFLNTQDAPYYLDAAVIWWVGPAGLSTLRNGHYNNPHRPGAGRGHPQRDIIEVIYDRERSLSAYAVRIAQHDEPYHMRTAYPDQPWGLEQGVPADDPINGGARFQSSEERQDLFDTMLSTLHVELESDMDRNQPLIEALDLRNRVSN

Radius of gyration: 30.83 Å; chains: 1; bounding box: 58×92×101 Å

InterPro domains:
  IPR006311 Twin-arginine translocation pathway, signal sequence [PS51318] (1-48)